Protein AF-A6IYY6-F1 (afdb_monomer)

Secondary structure (DSSP, 8-state):
-----------PPP----------SSHHHHHHHHHHSTTTS-TTTTTSSHHHHHHHHHHHTS-HHHHTTHHHHHHHHHHHHHHHHHHHHHHSHHHHHHHHHHHHHHHHHHHHHHHHHHHHHHHHHHHHHHHHHHHHHHHHHHHHHHHHHHHHHTHHHHHHHHHHHHHHHHHHHTT-HHHHHHHHHHHHHHHHH-TT-HHHHHHHHHHHHHHHHHHHHHHHHHTS---HHHHHHHHHHHHHHT-S-HHHHHHHHHHHHHHHHHHHHHHS--S-HHHIIIIIIHHHHHHHHHHHS-HHHHHHHTTS-HHHHTTSSSTTS--HHHHHHHHTTTSPP---------------------PPP-----------------------------------PPPPPPPPP--

Radius of gyration: 66.76 Å; Cα contacts (8 Å, |Δi|>4): 122; chains: 1; bounding box: 148×73×160 Å

InterPro domains:
  IPR007255 Conserved oligomeric Golgi complex subunit 8 [PF04124] (56-281)
  IPR007255 Conserved oligomeric Golgi complex subunit 8 [PTHR21311] (21-279)
  IPR016159 Cullin repeat-like-containing domain superfamily [SSF74788] (158-286)

Foldseek 3Di:
DDDDDDDDDDDDDDDDDDDDDDDPDDPVLVVVVCVVCVVPDDPPPQVVDVVSVVVSVVLSVDDPVVVVCVVVVVVVVVVVVVVVVVVVCVVCVVVVVVVVVVVVVVVVVVVVVVVVVVVVVVCVVVVVVVVVVVVVVVVVVVVVVVVVVVCVVCVVVVVVLLCLLVVLLVCLVVVVLVVNLVSLVVLVVVCVVPVVDVSSVVSNVSSVVSVVSSVVVLLQQLLEPDDPVVVVVSLVSVVSSVPDDPVVSVVSSVVSNVNSVVVVVVVDDPPFPLCCCQVPVQVVVLVVLCVVPPLCNVCVVVVHDSVCSVVVPQVSGDDSVVVCVVCVVVGPPPPPPDDDDDDDDDPPPDDDDDDDDDDDDDDDDDDDDDDDDDDDDDDDDDDDDDDDDDDDDDDDDDDDDDD

Structure (mmCIF, N/CA/C/O backbone):
data_AF-A6IYY6-F1
#
_entry.id   AF-A6IYY6-F1
#
loop_
_atom_site.group_PDB
_atom_site.id
_atom_site.type_symbol
_atom_site.label_atom_id
_atom_site.label_alt_id
_atom_site.label_comp_id
_atom_site.label_asym_id
_atom_site.label_entity_id
_atom_site.label_seq_id
_atom_site.pdbx_PDB_ins_code
_atom_site.Cartn_x
_atom_site.Cartn_y
_atom_site.Cartn_z
_atom_site.occupancy
_atom_site.B_iso_or_equiv
_atom_site.auth_seq_id
_atom_site.auth_comp_id
_atom_site.auth_asym_id
_atom_site.auth_atom_id
_atom_site.pdbx_PDB_model_num
ATOM 1 N N . MET A 1 1 ? -42.274 -18.882 36.700 1.00 42.12 1 MET A N 1
ATOM 2 C CA . MET A 1 1 ? -43.050 -19.866 37.483 1.00 42.12 1 MET A CA 1
ATOM 3 C C . MET A 1 1 ? -43.146 -19.367 38.915 1.00 42.12 1 MET A C 1
ATOM 5 O O . MET A 1 1 ? -42.323 -19.719 39.745 1.00 42.12 1 MET A O 1
ATOM 9 N N . ALA A 1 2 ? -44.096 -18.465 39.150 1.00 30.81 2 ALA A N 1
ATOM 10 C CA . ALA A 1 2 ? -44.378 -17.845 40.438 1.00 30.81 2 ALA A CA 1
ATOM 11 C C . ALA A 1 2 ? -45.829 -18.184 40.798 1.00 30.81 2 ALA A C 1
ATOM 13 O O . ALA A 1 2 ? -46.712 -18.077 39.945 1.00 30.81 2 ALA A O 1
ATOM 14 N N . ALA A 1 3 ? -46.041 -18.661 42.022 1.00 32.53 3 ALA A N 1
ATOM 15 C CA . ALA A 1 3 ? -47.334 -19.072 42.542 1.00 32.53 3 ALA A CA 1
ATOM 16 C C . ALA A 1 3 ? -48.182 -17.839 42.889 1.00 32.53 3 ALA A C 1
ATOM 18 O O . ALA A 1 3 ? -47.852 -17.091 43.806 1.00 32.53 3 ALA A O 1
ATOM 19 N N . ALA A 1 4 ? -49.273 -17.643 42.151 1.00 30.36 4 ALA A N 1
ATOM 20 C CA . ALA A 1 4 ? -50.339 -16.707 42.481 1.00 30.36 4 ALA A CA 1
ATOM 21 C C . ALA A 1 4 ? -51.501 -17.506 43.093 1.00 30.36 4 ALA A C 1
ATOM 23 O O . ALA A 1 4 ? -52.136 -18.307 42.411 1.00 30.36 4 ALA A O 1
ATOM 24 N N . LEU A 1 5 ? -51.750 -17.316 44.390 1.00 30.64 5 LEU A N 1
ATOM 25 C CA . LEU A 1 5 ? -52.930 -17.826 45.088 1.00 30.64 5 LEU A CA 1
ATOM 26 C C . LEU A 1 5 ? -54.063 -16.810 44.924 1.00 30.64 5 LEU A C 1
ATOM 28 O O . LEU A 1 5 ? -54.101 -15.780 45.593 1.00 30.64 5 LEU A O 1
ATOM 32 N N . SER A 1 6 ? -54.971 -17.100 43.997 1.00 31.69 6 SER A N 1
ATOM 33 C CA . SER A 1 6 ? -56.223 -16.372 43.809 1.00 31.69 6 SER A CA 1
ATOM 34 C C . SER A 1 6 ? -57.292 -16.958 44.732 1.00 31.69 6 SER A C 1
ATOM 36 O O . SER A 1 6 ? -57.673 -18.118 44.587 1.00 31.69 6 SER A O 1
ATOM 38 N N . LEU A 1 7 ? -57.782 -16.152 45.676 1.00 31.42 7 LEU A N 1
ATOM 39 C CA . LEU A 1 7 ? -59.027 -16.425 46.390 1.00 31.42 7 LEU A CA 1
ATOM 40 C C . LEU A 1 7 ? -60.205 -16.373 45.409 1.00 31.42 7 LEU A C 1
ATOM 42 O O . LEU A 1 7 ? -60.348 -15.399 44.668 1.00 31.42 7 LEU A O 1
ATOM 46 N N . GLN A 1 8 ? -61.092 -17.365 45.478 1.00 33.47 8 GLN A N 1
ATOM 47 C CA . GLN A 1 8 ? -62.477 -17.218 45.038 1.00 33.47 8 GLN A CA 1
ATOM 48 C C . GLN A 1 8 ? -63.462 -17.709 46.112 1.00 33.47 8 GLN A C 1
ATOM 50 O O . GLN A 1 8 ? -63.131 -18.619 46.875 1.00 33.47 8 GLN A O 1
ATOM 55 N N . PRO A 1 9 ? -64.654 -17.086 46.187 1.00 35.09 9 PRO A N 1
ATOM 56 C CA . PRO A 1 9 ? -65.662 -17.328 47.208 1.00 35.09 9 PRO A CA 1
ATOM 57 C C . PRO A 1 9 ? -66.656 -18.408 46.763 1.00 35.09 9 PRO A C 1
ATOM 59 O O . PRO A 1 9 ? -67.042 -18.465 45.598 1.00 35.09 9 PRO A O 1
ATOM 62 N N . SER A 1 10 ? -67.149 -19.215 47.700 1.00 29.75 10 SER A N 1
ATOM 63 C CA . SER A 1 10 ? -68.286 -20.108 47.457 1.00 29.75 10 SER A CA 1
ATOM 64 C C . SER A 1 10 ? -69.298 -20.007 48.594 1.00 29.75 10 SER A C 1
ATOM 66 O O . SER A 1 10 ? -69.172 -20.625 49.648 1.00 29.75 10 SER A O 1
ATOM 68 N N . THR A 1 11 ? -70.278 -19.149 48.324 1.00 29.80 11 THR A N 1
ATOM 69 C CA . THR A 1 11 ? -71.697 -19.198 48.696 1.00 29.80 11 THR A CA 1
ATOM 70 C C . THR A 1 11 ? -72.188 -20.513 49.311 1.00 29.80 11 THR A C 1
ATOM 72 O O . THR A 1 11 ? -72.278 -21.531 48.625 1.00 29.80 11 THR A O 1
ATOM 75 N N . THR A 1 12 ? -72.613 -20.459 50.573 1.00 31.67 12 THR A N 1
ATOM 76 C CA . THR A 1 12 ? -73.486 -21.459 51.194 1.00 31.67 12 THR A CA 1
ATOM 77 C C . THR A 1 12 ? -74.948 -21.073 50.979 1.00 31.67 12 THR A C 1
ATOM 79 O O . THR A 1 12 ? -75.357 -19.927 51.166 1.00 31.67 12 THR A O 1
ATOM 82 N N . ALA A 1 13 ? -75.719 -22.049 50.506 1.00 28.66 13 ALA A N 1
ATOM 83 C CA . ALA A 1 13 ? -77.112 -21.914 50.128 1.00 28.66 13 ALA A CA 1
ATOM 84 C C . ALA A 1 13 ? -78.021 -21.681 51.342 1.00 28.66 13 ALA A C 1
ATOM 86 O O . ALA A 1 13 ? -77.913 -22.345 52.372 1.00 28.66 13 ALA A O 1
ATOM 87 N N . SER A 1 14 ? -78.946 -20.743 51.164 1.00 28.36 14 SER A N 1
ATOM 88 C CA . SER A 1 14 ? -80.082 -20.482 52.037 1.00 28.36 14 SER A CA 1
ATOM 89 C C . SER A 1 14 ? -81.141 -21.571 51.830 1.00 28.36 14 SER A C 1
ATOM 91 O O . SER A 1 14 ? -81.536 -21.830 50.694 1.00 28.36 14 SER A O 1
ATOM 93 N N . ALA A 1 15 ? -81.604 -22.200 52.911 1.00 27.41 15 ALA A N 1
ATOM 94 C CA . ALA A 1 15 ? -82.807 -23.024 52.922 1.00 27.41 15 ALA A CA 1
ATOM 95 C C . ALA A 1 15 ? -83.763 -22.458 53.975 1.00 27.41 15 ALA A C 1
ATOM 97 O O . ALA A 1 15 ? -83.517 -22.517 55.179 1.00 27.41 15 ALA A O 1
ATOM 98 N N . THR A 1 16 ? -84.830 -21.845 53.480 1.00 27.45 16 THR A N 1
ATOM 99 C CA . THR A 1 16 ? -85.952 -21.292 54.232 1.00 27.45 16 THR A CA 1
ATOM 100 C C . THR A 1 16 ? -86.964 -22.389 54.572 1.00 27.45 16 THR A C 1
ATOM 102 O O . THR A 1 16 ? -87.139 -23.328 53.799 1.00 27.45 16 THR A O 1
ATOM 105 N N . THR A 1 17 ? -87.723 -22.155 55.651 1.00 27.27 17 THR A N 1
ATOM 106 C CA . THR A 1 17 ? -88.966 -22.831 56.093 1.00 27.27 17 THR A CA 1
ATOM 107 C C . THR A 1 17 ? -88.767 -24.213 56.741 1.00 27.27 17 THR A C 1
ATOM 109 O O . THR A 1 17 ? -88.041 -25.049 56.237 1.00 27.27 17 THR A O 1
ATOM 112 N N . THR A 1 18 ? -89.314 -24.515 57.920 1.00 26.77 18 THR A N 1
ATOM 113 C CA . THR A 1 18 ? -90.652 -24.179 58.428 1.00 26.77 18 THR A CA 1
ATOM 114 C C . THR A 1 18 ? -90.662 -24.217 59.957 1.00 26.77 18 THR A C 1
ATOM 116 O O . THR A 1 18 ? -90.007 -25.052 60.577 1.00 26.77 18 THR A O 1
ATOM 119 N N . ALA A 1 19 ? -91.442 -23.316 60.545 1.00 27.16 19 ALA A N 1
ATOM 120 C CA . ALA A 1 19 ? -91.773 -23.276 61.958 1.00 27.16 19 ALA A CA 1
ATOM 121 C C . ALA A 1 19 ? -92.641 -24.469 62.384 1.00 27.16 19 ALA A C 1
ATOM 123 O O . ALA A 1 19 ? -93.570 -24.834 61.669 1.00 27.16 19 ALA A O 1
ATOM 124 N N . THR A 1 20 ? -92.427 -24.955 63.607 1.00 27.27 20 THR A N 1
ATOM 125 C CA . THR A 1 20 ? -93.502 -25.481 64.460 1.00 27.27 20 THR A CA 1
ATOM 126 C C . THR A 1 20 ? -93.161 -25.208 65.919 1.00 27.27 20 THR A C 1
ATOM 128 O O . THR A 1 20 ? -92.041 -25.430 66.370 1.00 27.27 20 THR A O 1
ATOM 131 N N . ALA A 1 21 ? -94.151 -24.648 66.600 1.00 28.17 21 ALA A N 1
ATOM 132 C CA . ALA A 1 21 ? -94.127 -24.082 67.933 1.00 28.17 21 ALA A CA 1
ATOM 133 C C . ALA A 1 21 ? -93.800 -25.086 69.046 1.00 28.17 21 ALA A C 1
ATOM 135 O O . ALA A 1 21 ? -94.312 -26.201 69.017 1.00 28.17 21 ALA A O 1
ATOM 136 N N . ALA A 1 22 ? -93.055 -24.626 70.060 1.00 27.27 22 ALA A N 1
ATOM 137 C CA . ALA A 1 22 ? -93.301 -24.893 71.485 1.00 27.27 22 ALA A CA 1
ATOM 138 C C . ALA A 1 22 ? -92.153 -24.339 72.353 1.00 27.27 22 ALA A C 1
ATOM 140 O O . ALA A 1 22 ? -91.099 -24.960 72.428 1.00 27.27 22 ALA A O 1
ATOM 141 N N . ALA A 1 23 ? -92.372 -23.215 73.042 1.00 29.67 23 ALA A N 1
ATOM 142 C CA . ALA A 1 23 ? -91.779 -22.933 74.358 1.00 29.67 23 ALA A CA 1
ATOM 143 C C . ALA A 1 23 ? -92.447 -21.681 74.948 1.00 29.67 23 ALA A C 1
ATOM 145 O O . ALA A 1 23 ? -92.159 -20.548 74.576 1.00 29.67 23 ALA A O 1
ATOM 146 N N . LEU A 1 24 ? -93.414 -21.924 75.825 1.00 29.52 24 LEU A N 1
ATOM 147 C CA . LEU A 1 24 ? -94.153 -20.935 76.599 1.00 29.52 24 LEU A CA 1
ATOM 148 C C . LEU A 1 24 ? -93.225 -20.320 77.663 1.00 29.52 24 LEU A C 1
ATOM 150 O O . LEU A 1 24 ? -92.617 -21.072 78.421 1.00 29.52 24 LEU A O 1
ATOM 154 N N . GLY A 1 25 ? -93.151 -18.985 77.742 1.00 36.84 25 GLY A N 1
ATOM 155 C CA . GLY A 1 25 ? -92.677 -18.273 78.942 1.00 36.84 25 GLY A CA 1
ATOM 156 C C . GLY A 1 25 ? -91.693 -17.111 78.747 1.00 36.84 25 GLY A C 1
ATOM 157 O O . GLY A 1 25 ? -91.631 -16.258 79.618 1.00 36.84 25 GLY A O 1
ATOM 158 N N . GLU A 1 26 ? -90.956 -17.017 77.634 1.00 42.97 26 GLU A N 1
ATOM 159 C CA . GLU A 1 26 ? -89.855 -16.029 77.514 1.00 42.97 26 GLU A CA 1
ATOM 160 C C . GLU A 1 26 ? -90.272 -14.625 77.024 1.00 42.97 26 GLU A C 1
ATOM 162 O O . GLU A 1 26 ? -89.502 -13.675 77.125 1.00 42.97 26 GLU A O 1
ATOM 167 N N . VAL A 1 27 ? -91.484 -14.464 76.484 1.00 43.88 27 VAL A N 1
ATOM 168 C CA . VAL A 1 27 ? -91.865 -13.245 75.738 1.00 43.88 27 VAL A CA 1
ATOM 169 C C . VAL A 1 27 ? -92.338 -12.100 76.647 1.00 43.88 27 VAL A C 1
ATOM 171 O O . VAL A 1 27 ? -92.188 -10.931 76.287 1.00 43.88 27 VAL A O 1
ATOM 174 N N . GLU A 1 28 ? -92.880 -12.402 77.830 1.00 47.09 28 GLU A N 1
ATOM 175 C CA . GLU A 1 28 ? -93.397 -11.367 78.742 1.00 47.09 28 GLU A CA 1
ATOM 176 C C . GLU A 1 28 ? -92.271 -10.619 79.475 1.00 47.09 28 GLU A C 1
ATOM 178 O O . GLU A 1 28 ? -92.362 -9.402 79.646 1.00 47.09 28 GLU A O 1
ATOM 183 N N . ASP A 1 29 ? -91.164 -11.297 79.792 1.00 53.19 29 ASP A N 1
ATOM 184 C CA . ASP A 1 29 ? -89.984 -10.668 80.399 1.00 53.19 29 ASP A CA 1
ATOM 185 C C . ASP A 1 29 ? -89.234 -9.763 79.403 1.00 53.19 29 ASP A C 1
ATOM 187 O O . ASP A 1 29 ? -88.749 -8.693 79.778 1.00 53.19 29 ASP A O 1
ATOM 191 N N . GLU A 1 30 ? -89.185 -10.120 78.111 1.00 54.50 30 GLU A N 1
ATOM 192 C CA . GLU A 1 30 ? -88.493 -9.317 77.088 1.00 54.50 30 GLU A CA 1
ATOM 193 C C . GLU A 1 30 ? -89.181 -7.972 76.799 1.00 54.50 30 GLU A C 1
ATOM 195 O O . GLU A 1 30 ? -88.509 -6.944 76.661 1.00 54.50 30 GLU A O 1
ATOM 200 N N . GLY A 1 31 ? -90.518 -7.951 76.732 1.00 56.62 31 GLY A N 1
ATOM 201 C CA . GLY A 1 31 ? -91.286 -6.714 76.545 1.00 56.62 31 GLY A CA 1
ATOM 202 C C . GLY A 1 31 ? -91.191 -5.770 77.751 1.00 56.62 31 GLY A C 1
ATOM 203 O O . GLY A 1 31 ? -91.148 -4.544 77.597 1.00 56.62 31 GLY A O 1
ATOM 204 N N . LEU A 1 32 ? -91.092 -6.339 78.956 1.00 57.31 32 LEU A N 1
ATOM 205 C CA . LEU A 1 32 ? -90.929 -5.591 80.199 1.00 57.31 32 LEU A CA 1
ATOM 206 C C . LEU A 1 32 ? -89.528 -4.963 80.301 1.00 57.31 32 LEU A C 1
ATOM 208 O O . LEU A 1 32 ? -89.405 -3.776 80.600 1.00 57.31 32 LEU A O 1
ATOM 212 N N . LEU A 1 33 ? -88.475 -5.712 79.958 1.00 57.84 33 LEU A N 1
ATOM 213 C CA . LEU A 1 33 ? -87.098 -5.206 79.910 1.00 57.84 33 LEU A CA 1
ATOM 214 C C . LEU A 1 33 ? -86.937 -4.087 78.864 1.00 57.84 33 LEU A C 1
ATOM 216 O O . LEU A 1 33 ? -86.347 -3.046 79.153 1.00 57.84 33 LEU A O 1
ATOM 220 N N . ALA A 1 34 ? -87.525 -4.238 77.675 1.00 57.53 34 ALA A N 1
ATOM 221 C CA . ALA A 1 34 ? -87.463 -3.213 76.629 1.00 57.53 34 ALA A CA 1
ATOM 222 C C . ALA A 1 34 ? -88.146 -1.891 77.035 1.00 57.53 34 ALA A C 1
ATOM 224 O O . ALA A 1 34 ? -87.696 -0.815 76.645 1.00 57.53 34 ALA A O 1
ATOM 225 N N . SER A 1 35 ? -89.207 -1.952 77.847 1.00 59.25 35 SER A N 1
ATOM 226 C CA . SER A 1 35 ? -89.911 -0.755 78.326 1.00 59.25 35 SER A CA 1
ATOM 227 C C . SER A 1 35 ? -89.224 -0.071 79.517 1.00 59.25 35 SER A C 1
ATOM 229 O O . SER A 1 35 ? -89.244 1.156 79.592 1.00 59.25 35 SER A O 1
ATOM 231 N N . LEU A 1 36 ? -88.561 -0.827 80.401 1.00 59.12 36 LEU A N 1
ATOM 232 C CA . LEU A 1 36 ? -87.849 -0.299 81.577 1.00 59.12 36 LEU A CA 1
ATOM 233 C C . LEU A 1 36 ? -86.512 0.387 81.234 1.00 59.12 36 LEU A C 1
ATOM 235 O O . LEU A 1 36 ? -86.116 1.329 81.919 1.00 59.12 36 LEU A O 1
ATOM 239 N N . PHE A 1 37 ? -85.815 -0.057 80.180 1.00 60.28 37 PHE A N 1
ATOM 240 C CA . PHE A 1 37 ? -84.483 0.453 79.805 1.00 60.28 37 PHE A CA 1
ATOM 241 C C . PHE A 1 37 ? -84.475 1.477 78.657 1.00 60.28 37 PHE A C 1
ATOM 243 O O . PHE A 1 37 ? -83.407 2.001 78.319 1.00 60.28 37 PHE A O 1
ATOM 250 N N . ARG A 1 38 ? -85.653 1.816 78.114 1.00 55.72 38 ARG A N 1
ATOM 251 C CA . ARG A 1 38 ? -85.853 2.724 76.969 1.00 55.72 38 ARG A CA 1
ATOM 252 C C . ARG A 1 38 ? -85.165 4.092 77.114 1.00 55.72 38 ARG A C 1
ATOM 254 O O . ARG A 1 38 ? -84.701 4.639 76.119 1.00 55.72 38 ARG A O 1
ATOM 261 N N . ASP A 1 39 ? -85.024 4.607 78.338 1.00 52.41 39 ASP A N 1
ATOM 262 C CA . ASP A 1 39 ? -84.449 5.940 78.592 1.00 52.41 39 ASP A CA 1
ATOM 263 C C . ASP A 1 39 ? -82.951 5.942 78.965 1.00 52.41 39 ASP A C 1
ATOM 265 O O . ASP A 1 39 ? -82.360 7.009 79.143 1.00 52.41 39 ASP A O 1
ATOM 269 N N . ARG A 1 40 ? -82.298 4.778 79.120 1.00 52.94 40 ARG A N 1
ATOM 270 C CA . ARG A 1 40 ? -80.895 4.703 79.593 1.00 52.94 40 ARG A CA 1
ATOM 271 C C . ARG A 1 40 ? -79.941 3.943 78.675 1.00 52.94 40 ARG A C 1
ATOM 273 O O . ARG A 1 40 ? -78.734 4.132 78.813 1.00 52.94 40 ARG A O 1
ATOM 280 N N . PHE A 1 41 ? -80.445 3.157 77.724 1.00 53.19 41 PHE A N 1
ATOM 281 C CA . PHE A 1 41 ? -79.625 2.450 76.738 1.00 53.19 41 PHE A CA 1
ATOM 282 C C . PHE A 1 41 ? -80.285 2.478 75.350 1.00 53.19 41 PHE A C 1
ATOM 284 O O . PHE A 1 41 ? -81.437 2.071 75.230 1.00 53.19 41 PHE A O 1
ATOM 291 N N . PRO A 1 42 ? -79.579 2.898 74.281 1.00 55.97 42 PRO A N 1
ATOM 292 C CA . PRO A 1 42 ? -80.074 2.737 72.918 1.00 55.97 42 PRO A CA 1
ATOM 293 C C . PRO A 1 42 ? -80.284 1.246 72.606 1.00 55.97 42 PRO A C 1
ATOM 295 O O . PRO A 1 42 ? -79.351 0.447 72.721 1.00 55.97 42 PRO A O 1
ATOM 298 N N . GLU A 1 43 ? -81.502 0.879 72.199 1.00 52.44 43 GLU A N 1
ATOM 299 C CA . GLU A 1 43 ? -82.034 -0.495 72.081 1.00 52.44 43 GLU A CA 1
ATOM 300 C C . GLU A 1 43 ? -81.217 -1.468 71.187 1.00 52.44 43 GLU A C 1
ATOM 302 O O . GLU A 1 43 ? -81.499 -2.666 71.171 1.00 52.44 43 GLU A O 1
ATOM 307 N N . ALA A 1 44 ? -80.192 -0.992 70.467 1.00 53.88 44 ALA A N 1
ATOM 308 C CA . ALA A 1 44 ? -79.424 -1.760 69.482 1.00 53.88 44 ALA A CA 1
ATOM 309 C C . ALA A 1 44 ? -78.080 -2.333 69.984 1.00 53.88 44 ALA A C 1
ATOM 311 O O . ALA A 1 44 ? -77.632 -3.355 69.478 1.00 53.88 44 ALA A O 1
ATOM 312 N N . GLN A 1 45 ? -77.424 -1.731 70.983 1.00 54.62 45 GLN A N 1
ATOM 313 C CA . GLN A 1 45 ? -76.036 -2.102 71.330 1.00 54.62 45 GLN A CA 1
ATOM 314 C C . GLN A 1 45 ? -75.915 -3.283 72.305 1.00 54.62 45 GLN A C 1
ATOM 316 O O . GLN A 1 45 ? -74.870 -3.927 72.375 1.00 54.62 45 GLN A O 1
ATOM 321 N N . TRP A 1 46 ? -76.970 -3.591 73.059 1.00 57.28 46 TRP A N 1
ATOM 322 C CA . TRP A 1 46 ? -76.946 -4.677 74.045 1.00 57.28 46 TRP A CA 1
ATOM 323 C C . TRP A 1 46 ? -77.255 -6.050 73.434 1.00 57.28 46 TRP A C 1
ATOM 325 O O . TRP A 1 46 ? -76.864 -7.065 74.004 1.00 57.28 46 TRP A O 1
ATOM 335 N N . ARG A 1 47 ? -77.897 -6.097 72.256 1.00 57.00 47 ARG A N 1
ATOM 336 C CA . ARG A 1 47 ? -78.162 -7.355 71.537 1.00 57.00 47 ARG A CA 1
ATOM 337 C C . ARG A 1 47 ? -76.945 -7.901 70.785 1.00 57.00 47 ARG A C 1
ATOM 339 O O . ARG A 1 47 ? -76.866 -9.106 70.585 1.00 57.00 47 ARG A O 1
ATOM 346 N N . GLU A 1 48 ? -75.999 -7.051 70.380 1.00 57.97 48 GLU A N 1
ATOM 347 C CA . GLU A 1 48 ? -74.816 -7.474 69.605 1.00 57.97 48 GLU A CA 1
ATOM 348 C C . GLU A 1 48 ? -73.724 -8.143 70.457 1.00 57.97 48 GLU A C 1
ATOM 350 O O . GLU A 1 48 ? -72.858 -8.833 69.920 1.00 57.97 48 GLU A O 1
ATOM 355 N N . LYS A 1 49 ? -73.763 -7.991 71.789 1.00 60.56 49 LYS A N 1
ATOM 356 C CA . LYS A 1 49 ? -72.841 -8.669 72.712 1.00 60.56 49 LYS A CA 1
ATOM 357 C C . LYS A 1 49 ? -73.581 -9.755 73.510 1.00 60.56 49 LYS A C 1
ATOM 359 O O . LYS A 1 49 ? -74.364 -9.412 74.397 1.00 60.56 49 LYS A O 1
ATOM 364 N N . PRO A 1 50 ? -73.325 -11.055 73.259 1.00 65.88 50 PRO A N 1
ATOM 365 C CA . PRO A 1 50 ? -74.079 -12.166 73.859 1.00 65.88 50 PRO A CA 1
ATOM 366 C C . PRO A 1 50 ? -73.960 -12.238 75.390 1.00 65.88 50 PRO A C 1
ATOM 368 O O . PRO A 1 50 ? -74.853 -12.759 76.059 1.00 65.88 50 PRO A O 1
ATOM 371 N N . ASP A 1 51 ? -72.890 -11.675 75.949 1.00 70.81 51 ASP A N 1
ATOM 372 C CA . ASP A 1 51 ? -72.639 -11.631 77.392 1.00 70.81 51 ASP A CA 1
ATOM 373 C C . ASP A 1 51 ? -73.602 -10.679 78.115 1.00 70.81 51 ASP A C 1
ATOM 375 O O . ASP A 1 51 ? -74.016 -10.941 79.243 1.00 70.81 51 ASP A O 1
ATOM 379 N N . VAL A 1 52 ? -74.037 -9.614 77.433 1.00 69.94 52 VAL A N 1
ATOM 380 C CA . VAL A 1 52 ? -75.000 -8.644 77.970 1.00 69.94 52 VAL A CA 1
ATOM 381 C C . VAL A 1 52 ? -76.393 -9.269 78.040 1.00 69.94 52 VAL A C 1
ATOM 383 O O . VAL A 1 52 ? -77.082 -9.123 79.046 1.00 69.94 52 VAL A O 1
ATOM 386 N N . GLY A 1 53 ? -76.785 -10.037 77.018 1.00 69.50 53 GLY A N 1
ATOM 387 C CA . GLY A 1 53 ? -78.065 -10.752 77.002 1.00 69.50 53 GLY A CA 1
ATOM 388 C C . GLY A 1 53 ? -78.179 -11.839 78.080 1.00 69.50 53 GLY A C 1
ATOM 389 O O . GLY A 1 53 ? -79.241 -12.001 78.678 1.00 69.50 53 GLY A O 1
ATOM 390 N N . ARG A 1 54 ? -77.087 -12.559 78.380 1.00 69.75 54 ARG A N 1
ATOM 391 C CA . ARG A 1 54 ? -77.049 -13.556 79.470 1.00 69.75 54 ARG A CA 1
ATOM 392 C C . ARG A 1 54 ? -77.157 -12.908 80.847 1.00 69.75 54 ARG A C 1
ATOM 394 O O . ARG A 1 54 ? -77.957 -13.353 81.662 1.00 69.75 54 ARG A O 1
ATOM 401 N N . TYR A 1 55 ? -76.423 -11.821 81.064 1.00 74.31 55 TYR A N 1
ATOM 402 C CA . TYR A 1 55 ? -76.465 -11.074 82.317 1.00 74.31 55 TYR A CA 1
ATOM 403 C C . TYR A 1 55 ? -77.847 -10.452 82.582 1.00 74.31 55 TYR A C 1
ATOM 405 O O . TYR A 1 55 ? -78.352 -10.523 83.697 1.00 74.31 55 TYR A O 1
ATOM 413 N N . LEU A 1 56 ? -78.517 -9.920 81.551 1.00 71.25 56 LEU A N 1
ATOM 414 C CA . LEU A 1 56 ? -79.881 -9.383 81.675 1.00 71.25 56 LEU A CA 1
ATOM 415 C C . LEU A 1 56 ? -80.921 -10.454 82.051 1.00 71.25 56 LEU A C 1
ATOM 417 O O . LEU A 1 56 ? -81.848 -10.159 82.803 1.00 71.25 56 LEU A O 1
ATOM 421 N N . ARG A 1 57 ? -80.745 -11.698 81.587 1.00 71.44 57 ARG A N 1
ATOM 422 C CA . ARG A 1 57 ? -81.595 -12.843 81.959 1.00 71.44 57 ARG A CA 1
ATOM 423 C C . ARG A 1 57 ? -81.348 -13.322 83.394 1.00 71.44 57 ARG A C 1
ATOM 425 O O . ARG A 1 57 ? -82.277 -13.710 84.093 1.00 71.44 57 ARG A O 1
ATOM 432 N N . GLU A 1 58 ? -80.102 -13.277 83.859 1.00 71.38 58 GLU A N 1
ATOM 433 C CA . GLU A 1 58 ? -79.763 -13.539 85.268 1.00 71.38 58 GLU A CA 1
ATOM 434 C C . GLU A 1 58 ? -80.314 -12.446 86.197 1.00 71.38 58 GLU A C 1
ATOM 436 O O . GLU A 1 58 ? -80.717 -12.723 87.328 1.00 71.38 58 GLU A O 1
ATOM 441 N N . LEU A 1 59 ? -80.388 -11.212 85.693 1.00 69.62 59 LEU A N 1
ATOM 442 C CA . LEU A 1 59 ? -80.933 -10.062 86.399 1.00 69.62 59 LEU A CA 1
ATOM 443 C C . LEU A 1 59 ? -82.458 -10.161 86.567 1.00 69.62 59 LEU A C 1
ATOM 445 O O . LEU A 1 59 ? -82.954 -9.930 87.673 1.00 69.62 59 LEU A O 1
ATOM 449 N N . SER A 1 60 ? -83.188 -10.563 85.516 1.00 68.44 60 SER A N 1
ATOM 450 C CA . SER A 1 60 ? -84.648 -10.759 85.559 1.00 68.44 60 SER A CA 1
ATOM 451 C C . SER A 1 60 ? -85.075 -11.944 86.435 1.00 68.44 60 SER A C 1
ATOM 453 O O . SER A 1 60 ? -86.148 -11.909 87.028 1.00 68.44 60 SER A O 1
ATOM 455 N N . GLY A 1 61 ? -84.213 -12.955 86.600 1.00 70.75 61 GLY A N 1
ATOM 456 C CA . GLY A 1 61 ? -84.431 -14.089 87.510 1.00 70.75 61 GLY A CA 1
ATOM 457 C C . GLY A 1 61 ? -84.079 -13.831 88.985 1.00 70.75 61 GLY A C 1
ATOM 458 O O . GLY A 1 61 ? -84.223 -14.730 89.816 1.00 70.75 61 GLY A O 1
ATOM 459 N N . SER A 1 62 ? -83.592 -12.637 89.339 1.00 69.00 62 SER A N 1
ATOM 460 C CA . SER A 1 62 ? -83.117 -12.310 90.690 1.00 69.00 62 SER A CA 1
ATOM 461 C C . SER A 1 62 ? -84.151 -11.514 91.508 1.00 69.00 62 SER A C 1
ATOM 463 O O . SER A 1 62 ? -84.837 -10.636 90.997 1.00 69.00 62 SER A O 1
ATOM 465 N N . GLY A 1 63 ? -84.293 -11.816 92.807 1.00 71.56 63 GLY A N 1
ATOM 466 C CA . GLY A 1 63 ? -85.262 -11.134 93.683 1.00 71.56 63 GLY A CA 1
ATOM 467 C C . GLY A 1 63 ? -84.958 -9.642 93.912 1.00 71.56 63 GLY A C 1
ATOM 468 O O . GLY A 1 63 ? -83.807 -9.211 93.824 1.00 71.56 63 GLY A O 1
ATOM 469 N N . LEU A 1 64 ? -85.982 -8.859 94.282 1.00 66.44 64 LEU A N 1
ATOM 470 C CA . LEU A 1 64 ? -85.933 -7.389 94.415 1.00 66.44 64 LEU A CA 1
ATOM 471 C C . LEU A 1 64 ? -84.779 -6.873 95.306 1.00 66.44 64 LEU A C 1
ATOM 473 O O . LEU A 1 64 ? -84.164 -5.852 95.004 1.00 66.44 64 LEU A O 1
ATOM 477 N N . ASP A 1 65 ? -84.431 -7.606 96.369 1.00 64.88 65 ASP A N 1
ATOM 478 C CA . ASP A 1 65 ? -83.324 -7.270 97.279 1.00 64.88 65 ASP A CA 1
ATOM 479 C C . ASP A 1 65 ? -81.924 -7.454 96.672 1.00 64.88 65 ASP A C 1
ATOM 481 O O . ASP A 1 65 ? -80.967 -6.807 97.111 1.00 64.88 65 ASP A O 1
ATOM 485 N N . ARG A 1 66 ? -81.782 -8.345 95.683 1.00 65.44 66 ARG A N 1
ATOM 486 C CA . ARG A 1 66 ? -80.544 -8.519 94.910 1.00 65.44 66 ARG A CA 1
ATOM 487 C C . ARG A 1 66 ? -80.454 -7.465 93.817 1.00 65.44 66 ARG A C 1
ATOM 489 O O . ARG A 1 66 ? -79.435 -6.793 93.735 1.00 65.44 66 ARG A O 1
ATOM 496 N N . LEU A 1 67 ? -81.541 -7.229 93.085 1.00 71.81 67 LEU A N 1
ATOM 497 C CA . LEU A 1 67 ? -81.596 -6.210 92.035 1.00 71.81 67 LEU A CA 1
ATOM 498 C C . LEU A 1 67 ? -81.297 -4.798 92.564 1.00 71.81 67 LEU A C 1
ATOM 500 O O . LEU A 1 67 ? -80.628 -4.010 91.902 1.00 71.81 67 LEU A O 1
ATOM 504 N N . ARG A 1 68 ? -81.734 -4.488 93.792 1.00 71.94 68 ARG A N 1
ATOM 505 C CA . ARG A 1 68 ? -81.438 -3.208 94.451 1.00 71.94 68 ARG A CA 1
ATOM 506 C C . ARG A 1 68 ? -79.956 -3.035 94.813 1.00 71.94 68 ARG A C 1
ATOM 508 O O . ARG A 1 68 ? -79.489 -1.902 94.842 1.00 71.94 68 ARG A O 1
ATOM 515 N N . ARG A 1 69 ? -79.228 -4.129 95.072 1.00 76.06 69 ARG A N 1
ATOM 516 C CA . ARG A 1 69 ? -77.785 -4.127 95.394 1.00 76.06 69 ARG A CA 1
ATOM 517 C C . ARG A 1 69 ? -76.884 -4.337 94.176 1.00 76.06 69 ARG A C 1
ATOM 519 O O . ARG A 1 69 ? -75.706 -4.016 94.243 1.00 76.06 69 ARG A O 1
ATOM 526 N N . GLU A 1 70 ? -77.411 -4.836 93.061 1.00 78.81 70 GLU A N 1
ATOM 527 C CA . GLU A 1 70 ? -76.667 -4.981 91.802 1.00 78.81 70 GLU A CA 1
ATOM 528 C C . GLU A 1 70 ? -76.000 -3.692 91.289 1.00 78.81 70 GLU A C 1
ATOM 530 O O . GLU A 1 70 ? -74.838 -3.780 90.900 1.00 78.81 70 GLU A O 1
ATOM 535 N N . PRO A 1 71 ? -76.620 -2.493 91.298 1.00 81.50 71 PRO A N 1
ATOM 536 C CA . PRO A 1 71 ? -75.926 -1.286 90.842 1.00 81.50 71 PRO A CA 1
ATOM 537 C C . PRO A 1 71 ? -74.749 -0.910 91.748 1.00 81.50 71 PRO A C 1
ATOM 539 O O . PRO A 1 71 ? -73.722 -0.453 91.249 1.00 81.50 71 PRO A O 1
ATOM 542 N N . GLU A 1 72 ? -74.877 -1.127 93.060 1.00 81.81 72 GLU A N 1
ATOM 543 C CA . GLU A 1 72 ? -73.788 -0.922 94.021 1.00 81.81 72 GLU A CA 1
ATOM 544 C C . GLU A 1 72 ? -72.676 -1.954 93.791 1.00 81.81 72 GLU A C 1
ATOM 546 O O . GLU A 1 72 ? -71.518 -1.574 93.652 1.00 81.81 72 GLU A O 1
ATOM 551 N N . ARG A 1 73 ? -73.026 -3.233 93.603 1.00 83.75 73 ARG A N 1
ATOM 552 C CA . ARG A 1 73 ? -72.078 -4.313 93.288 1.00 83.75 73 ARG A CA 1
ATOM 553 C C . ARG A 1 73 ? -71.328 -4.070 91.978 1.00 83.75 73 ARG A C 1
ATOM 555 O O . ARG A 1 73 ? -70.114 -4.219 91.940 1.00 83.75 73 ARG A O 1
ATOM 562 N N . LEU A 1 74 ? -72.022 -3.664 90.916 1.00 84.50 74 LEU A N 1
ATOM 563 C CA . LEU A 1 74 ? -71.412 -3.314 89.631 1.00 84.50 74 LEU A CA 1
ATOM 564 C C . LEU A 1 74 ? -70.522 -2.076 89.741 1.00 84.50 74 LEU A C 1
ATOM 566 O O . LEU A 1 74 ? -69.481 -2.009 89.090 1.00 84.50 74 LEU A O 1
ATOM 570 N N . ALA A 1 75 ? -70.922 -1.080 90.534 1.00 86.12 75 ALA A N 1
ATOM 571 C CA . ALA A 1 75 ? -70.099 0.097 90.780 1.00 86.12 75 ALA A CA 1
ATOM 572 C C . ALA A 1 75 ? -68.824 -0.275 91.550 1.00 86.12 75 ALA A C 1
ATOM 574 O O . ALA A 1 75 ? -67.744 0.187 91.180 1.00 86.12 75 ALA A O 1
ATOM 575 N N . GLU A 1 76 ? -68.932 -1.144 92.556 1.00 87.38 76 GLU A N 1
ATOM 576 C CA . GLU A 1 76 ? -67.805 -1.689 93.315 1.00 87.38 76 GLU A CA 1
ATOM 577 C C . GLU A 1 76 ? -66.892 -2.552 92.440 1.00 87.38 76 GLU A C 1
ATOM 579 O O . GLU A 1 76 ? -65.684 -2.337 92.434 1.00 87.38 76 GLU A O 1
ATOM 584 N N . GLU A 1 77 ? -67.438 -3.467 91.643 1.00 86.50 77 GLU A N 1
ATOM 585 C CA . GLU A 1 77 ? -66.678 -4.327 90.732 1.00 86.50 77 GLU A CA 1
ATOM 586 C C . GLU A 1 77 ? -65.999 -3.509 89.629 1.00 86.50 77 GLU A C 1
ATOM 588 O O . GLU A 1 77 ? -64.822 -3.704 89.335 1.00 86.50 77 GLU A O 1
ATOM 593 N N . ARG A 1 78 ? -66.684 -2.507 89.068 1.00 88.62 78 ARG A N 1
ATOM 594 C CA . ARG A 1 78 ? -66.081 -1.561 88.122 1.00 88.62 78 ARG A CA 1
ATOM 595 C C . ARG A 1 78 ? -64.972 -0.747 88.779 1.00 88.62 78 ARG A C 1
ATOM 597 O O . ARG A 1 78 ? -63.937 -0.529 88.151 1.00 88.62 78 ARG A O 1
ATOM 604 N N . ALA A 1 79 ? -65.174 -0.272 90.007 1.00 89.88 79 ALA A N 1
ATOM 605 C CA . ALA A 1 79 ? -64.148 0.451 90.748 1.00 89.88 79 ALA A CA 1
ATOM 606 C C . ALA A 1 79 ? -62.942 -0.453 91.034 1.00 89.88 79 ALA A C 1
ATOM 608 O O . ALA A 1 79 ? -61.810 -0.021 90.834 1.00 89.88 79 ALA A O 1
ATOM 609 N N . GLN A 1 80 ? -63.173 -1.717 91.399 1.00 90.88 80 GLN A N 1
ATOM 610 C CA . GLN A 1 80 ? -62.134 -2.725 91.598 1.00 90.88 80 GLN A CA 1
ATOM 611 C C . GLN A 1 80 ? -61.390 -3.040 90.303 1.00 90.88 80 GLN A C 1
ATOM 613 O O . GLN A 1 80 ? -60.167 -3.020 90.307 1.00 90.88 80 GLN A O 1
ATOM 618 N N . LEU A 1 81 ? -62.078 -3.256 89.181 1.00 90.88 81 LEU A N 1
ATOM 619 C CA . LEU A 1 81 ? -61.448 -3.495 87.880 1.00 90.88 81 LEU A CA 1
ATOM 620 C C . LEU A 1 81 ? -60.648 -2.283 87.406 1.00 90.88 81 LEU A C 1
ATOM 622 O O . LEU A 1 81 ? -59.551 -2.436 86.874 1.00 90.88 81 LEU A O 1
ATOM 626 N N . LEU A 1 82 ? -61.150 -1.065 87.623 1.00 91.56 82 LEU A N 1
ATOM 627 C CA . LEU A 1 82 ? -60.401 0.155 87.325 1.00 91.56 82 LEU A CA 1
ATOM 628 C C . LEU A 1 82 ? -59.169 0.289 88.217 1.00 91.56 82 LEU A C 1
ATOM 630 O O . LEU A 1 82 ? -58.114 0.683 87.724 1.00 91.56 82 LEU A O 1
ATOM 634 N N . GLN A 1 83 ? -59.287 -0.054 89.498 1.00 90.25 83 GLN A N 1
ATOM 635 C CA . GLN A 1 83 ? -58.167 -0.054 90.429 1.00 90.25 83 GLN A CA 1
ATOM 636 C C . GLN A 1 83 ? -57.135 -1.117 90.035 1.00 90.25 83 GLN A C 1
ATOM 638 O O . GLN A 1 83 ? -55.975 -0.780 89.866 1.00 90.25 83 GLN A O 1
ATOM 643 N N . GLN A 1 84 ? -57.557 -2.347 89.737 1.00 92.06 84 GLN A N 1
ATOM 644 C CA . GLN A 1 84 ? -56.698 -3.431 89.249 1.00 92.06 84 GLN A CA 1
ATOM 645 C C . GLN A 1 84 ? -56.024 -3.079 87.923 1.00 92.06 84 GLN A C 1
ATOM 647 O O . GLN A 1 84 ? -54.842 -3.348 87.745 1.00 92.06 84 GLN A O 1
ATOM 652 N N . THR A 1 85 ? -56.739 -2.440 86.996 1.00 87.50 85 THR A N 1
ATOM 653 C CA . THR A 1 85 ? -56.164 -1.997 85.718 1.00 87.50 85 THR A CA 1
ATOM 654 C C . THR A 1 85 ? -55.152 -0.878 85.941 1.00 87.50 85 THR A C 1
ATOM 656 O O . THR A 1 85 ? -54.106 -0.871 85.298 1.00 87.50 85 THR A O 1
ATOM 659 N N . ARG A 1 86 ? -55.420 0.049 86.870 1.00 86.69 86 ARG A N 1
ATOM 660 C CA . ARG A 1 86 ? -54.469 1.097 87.265 1.00 86.69 86 ARG A CA 1
ATOM 661 C C . ARG A 1 86 ? -53.248 0.515 87.952 1.00 86.69 86 ARG A C 1
ATOM 663 O O . ARG A 1 86 ? -52.148 0.874 87.564 1.00 86.69 86 ARG A O 1
ATOM 670 N N . ASP A 1 87 ? -53.423 -0.396 88.897 1.00 87.44 87 ASP A N 1
ATOM 671 C CA . ASP A 1 87 ? -52.333 -1.040 89.624 1.00 87.44 87 ASP A CA 1
ATOM 672 C C . ASP A 1 87 ? -51.496 -1.910 88.680 1.00 87.44 87 ASP A C 1
ATOM 674 O O . ASP A 1 87 ? -50.273 -1.877 88.744 1.00 87.44 87 ASP A O 1
ATOM 678 N N . LEU A 1 88 ? -52.120 -2.610 87.727 1.00 86.75 88 LEU A N 1
ATOM 679 C CA . LEU A 1 88 ? -51.424 -3.369 86.687 1.00 86.75 88 LEU A CA 1
ATOM 680 C C . LEU A 1 88 ? -50.684 -2.447 85.710 1.00 86.75 88 LEU A C 1
ATOM 682 O O . LEU A 1 88 ? -49.534 -2.723 85.357 1.00 86.75 88 LEU A O 1
ATOM 686 N N . ALA A 1 89 ? -51.317 -1.346 85.297 1.00 85.44 89 ALA A N 1
ATOM 687 C CA . ALA A 1 89 ? -50.693 -0.326 84.464 1.00 85.44 89 ALA A CA 1
ATOM 688 C C . ALA A 1 89 ? -49.532 0.352 85.198 1.00 85.44 89 ALA A C 1
ATOM 690 O O . ALA A 1 89 ? -48.514 0.610 84.571 1.00 85.44 89 ALA A O 1
ATOM 691 N N . PHE A 1 90 ? -49.632 0.582 86.510 1.00 84.81 90 PHE A N 1
ATOM 692 C CA . PHE A 1 90 ? -48.586 1.189 87.334 1.00 84.81 90 PHE A CA 1
ATOM 693 C C . PHE A 1 90 ? -47.473 0.197 87.682 1.00 84.81 90 PHE A C 1
ATOM 695 O O . PHE A 1 90 ? -46.306 0.565 87.700 1.00 84.81 90 PHE A O 1
ATOM 702 N N . ALA A 1 91 ? -47.789 -1.079 87.893 1.00 86.94 91 ALA A N 1
ATOM 703 C CA . ALA A 1 91 ? -46.792 -2.127 88.091 1.00 86.94 91 ALA A CA 1
ATOM 704 C C . ALA A 1 91 ? -45.967 -2.358 86.813 1.00 86.94 91 ALA A C 1
ATOM 706 O O . ALA A 1 91 ? -44.761 -2.590 86.885 1.00 86.94 91 ALA A O 1
ATOM 707 N N . ASN A 1 92 ? -46.600 -2.234 85.639 1.00 86.75 92 ASN A N 1
ATOM 708 C CA . ASN A 1 92 ? -45.989 -2.536 84.342 1.00 86.75 92 ASN A CA 1
ATOM 709 C C . ASN A 1 92 ? -45.7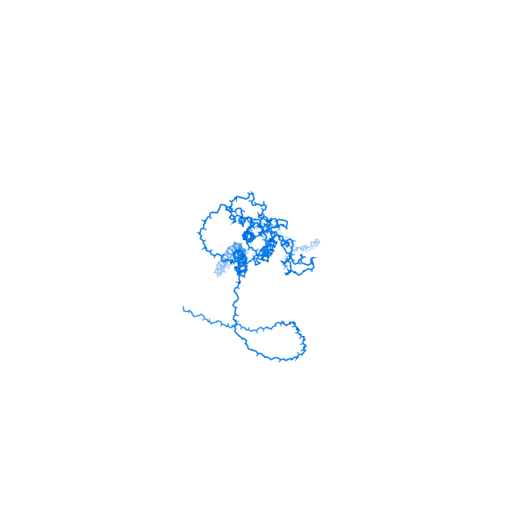81 -1.308 83.436 1.00 86.75 92 ASN A C 1
ATOM 711 O O . ASN A 1 92 ? -45.501 -1.471 82.247 1.00 86.75 92 ASN A O 1
ATOM 715 N N . TYR A 1 93 ? -45.861 -0.077 83.961 1.00 88.62 93 TYR A N 1
ATOM 716 C CA . TYR A 1 93 ? -45.786 1.143 83.137 1.00 88.62 93 TYR A CA 1
ATOM 717 C C . TYR A 1 93 ? -44.465 1.240 82.361 1.00 88.62 93 TYR A C 1
ATOM 719 O O . TYR A 1 93 ? -44.438 1.700 81.223 1.00 88.62 93 TYR A O 1
ATOM 727 N N . LYS A 1 94 ? -43.366 0.731 82.939 1.00 89.31 94 LYS A N 1
ATOM 728 C CA . LYS A 1 94 ? -42.052 0.660 82.282 1.00 89.31 94 LYS A CA 1
ATOM 729 C C . LYS A 1 94 ? -42.076 -0.215 81.031 1.00 89.31 94 LYS A C 1
ATOM 731 O O . LYS A 1 94 ? -41.369 0.088 80.078 1.00 89.31 94 LYS A O 1
ATOM 736 N N . THR A 1 95 ? -42.874 -1.280 81.019 1.00 88.88 95 THR A N 1
ATOM 737 C CA . THR A 1 95 ? -43.022 -2.177 79.866 1.00 88.88 95 THR A CA 1
ATOM 738 C C . THR A 1 95 ? -43.827 -1.503 78.759 1.00 88.88 95 THR A C 1
ATOM 740 O O . THR A 1 95 ? -43.459 -1.617 77.596 1.00 88.88 95 THR A O 1
ATOM 743 N N . PHE A 1 96 ? -44.858 -0.728 79.114 1.00 87.06 96 PHE A N 1
ATOM 744 C CA . PHE A 1 96 ? -45.607 0.087 78.152 1.00 87.06 96 PHE A CA 1
ATOM 745 C C . PHE A 1 96 ? -44.754 1.205 77.547 1.00 87.06 96 PHE A C 1
ATOM 747 O O . PHE A 1 96 ? -44.753 1.360 76.330 1.00 87.06 96 PHE A O 1
ATOM 754 N N . ILE A 1 97 ? -43.980 1.932 78.364 1.00 88.88 97 ILE A N 1
ATOM 755 C CA . ILE A 1 97 ? -43.054 2.965 77.875 1.00 88.88 97 ILE A CA 1
ATOM 756 C C . ILE A 1 97 ? -42.000 2.337 76.963 1.00 88.88 97 ILE A C 1
ATOM 758 O O . ILE A 1 97 ? -41.847 2.776 75.831 1.00 88.88 97 ILE A O 1
ATOM 762 N N . ARG A 1 98 ? -41.341 1.255 77.398 1.00 89.56 98 ARG A N 1
ATOM 763 C CA . ARG A 1 98 ? -40.357 0.549 76.564 1.00 89.56 98 ARG A CA 1
ATOM 764 C C . ARG A 1 98 ? -40.972 -0.008 75.282 1.00 89.56 98 ARG A C 1
ATOM 766 O O . ARG A 1 98 ? -40.310 0.003 74.253 1.00 89.56 98 ARG A O 1
ATOM 773 N N . GLY A 1 99 ? -42.215 -0.485 75.324 1.00 92.62 99 GLY A N 1
ATOM 774 C CA . GLY A 1 99 ? -42.947 -0.941 74.142 1.00 92.62 99 GLY A CA 1
ATOM 775 C C . GLY A 1 99 ? -43.213 0.197 73.156 1.00 92.62 99 GLY A C 1
ATOM 776 O O . GLY A 1 99 ? -42.952 0.045 71.963 1.00 92.62 99 GLY A O 1
ATOM 777 N N . ALA A 1 100 ? -43.656 1.354 73.651 1.00 91.62 100 ALA A N 1
ATOM 778 C CA . ALA A 1 100 ? -43.872 2.551 72.843 1.00 91.62 100 ALA A CA 1
ATOM 779 C C . ALA A 1 100 ? -42.556 3.100 72.263 1.00 91.62 100 ALA A C 1
ATOM 781 O O . ALA A 1 100 ? -42.474 3.320 71.059 1.00 91.62 100 ALA A O 1
ATOM 782 N N . GLU A 1 101 ? -41.505 3.225 73.078 1.00 92.69 101 GLU A N 1
ATOM 783 C CA . GLU A 1 101 ? -40.163 3.652 72.653 1.00 92.69 101 GLU A CA 1
ATOM 784 C C . GLU A 1 101 ? -39.560 2.695 71.619 1.00 92.69 101 GLU A C 1
ATOM 786 O O . GLU A 1 101 ? -38.950 3.124 70.641 1.00 92.69 101 GLU A O 1
ATOM 791 N N . CYS A 1 102 ? -39.727 1.383 71.813 1.00 93.12 102 CYS A N 1
ATOM 792 C CA . CYS A 1 102 ? -39.254 0.382 70.863 1.00 93.12 102 CYS A CA 1
ATOM 793 C C . CYS A 1 102 ? -40.013 0.488 69.536 1.00 93.12 102 CYS A C 1
ATOM 795 O O . CYS A 1 102 ? -39.384 0.483 68.481 1.00 93.12 102 CYS A O 1
ATOM 797 N N . THR A 1 103 ? -41.334 0.675 69.582 1.00 93.50 103 THR A N 1
ATOM 798 C CA . THR A 1 103 ? -42.167 0.875 68.386 1.00 93.50 103 THR A CA 1
ATOM 799 C C . THR A 1 103 ? -41.776 2.154 67.644 1.00 93.50 103 THR A C 1
ATOM 801 O O . THR A 1 103 ? -41.582 2.131 66.431 1.00 93.50 103 THR A O 1
ATOM 804 N N . GLU A 1 104 ? -41.567 3.259 68.361 1.00 93.94 104 GLU A N 1
ATOM 805 C CA . GLU A 1 104 ? -41.098 4.518 67.780 1.00 93.94 104 GLU A CA 1
ATOM 806 C C . GLU A 1 104 ? -39.708 4.368 67.145 1.00 93.94 104 GLU A C 1
ATOM 808 O O . GLU A 1 104 ? -39.476 4.819 66.021 1.00 93.94 104 GLU A O 1
ATOM 813 N N . ARG A 1 105 ? -38.783 3.682 67.827 1.00 95.50 105 ARG A N 1
ATOM 814 C CA . ARG A 1 105 ? -37.441 3.407 67.301 1.00 95.50 105 ARG A CA 1
ATOM 815 C C . ARG A 1 105 ? -37.490 2.556 66.039 1.00 95.50 105 ARG A C 1
ATOM 817 O O . ARG A 1 105 ? -36.764 2.845 65.095 1.00 95.50 105 ARG A O 1
ATOM 824 N N . ILE A 1 106 ? -38.343 1.537 66.014 1.00 94.69 106 ILE A N 1
ATOM 825 C CA . ILE A 1 106 ? -38.556 0.686 64.843 1.00 94.69 106 ILE A CA 1
ATOM 826 C C . ILE A 1 106 ? -39.098 1.516 63.674 1.00 94.69 106 ILE A C 1
ATOM 828 O O . ILE A 1 106 ? -38.569 1.408 62.572 1.00 94.69 106 ILE A O 1
ATOM 832 N N . HIS A 1 107 ? -40.080 2.393 63.904 1.00 95.12 107 HIS A N 1
ATOM 833 C CA . HIS A 1 107 ? -40.597 3.276 62.855 1.00 95.12 107 HIS A CA 1
ATOM 834 C C . HIS A 1 107 ? -39.524 4.201 62.274 1.00 95.12 107 HIS A C 1
ATOM 836 O O . HIS A 1 107 ? -39.447 4.343 61.056 1.00 95.12 107 HIS A O 1
ATOM 842 N N . ARG A 1 108 ? -38.666 4.787 63.119 1.00 95.81 108 ARG A N 1
ATOM 843 C CA . ARG A 1 108 ? -37.545 5.614 62.643 1.00 95.81 108 ARG A CA 1
ATOM 844 C C . ARG A 1 108 ? -36.554 4.800 61.811 1.00 95.81 108 ARG A C 1
ATOM 846 O O . ARG A 1 108 ? -36.219 5.218 60.712 1.00 95.81 108 ARG A O 1
ATOM 853 N N . LEU A 1 109 ? -36.163 3.613 62.285 1.00 96.44 109 LEU A N 1
ATOM 854 C CA . LEU A 1 109 ? -35.254 2.727 61.548 1.00 96.44 109 LEU A CA 1
ATOM 855 C C . LEU A 1 109 ? -35.827 2.306 60.190 1.00 96.44 109 LEU A C 1
ATOM 857 O O . LEU A 1 109 ? -35.092 2.268 59.209 1.00 96.44 109 LEU A O 1
ATOM 861 N N . PHE A 1 110 ? -37.126 2.011 60.109 1.00 95.94 110 PHE A N 1
ATOM 862 C CA . PHE A 1 110 ? -37.764 1.721 58.825 1.00 95.94 110 PHE A CA 1
ATOM 863 C C . PHE A 1 110 ? -37.756 2.932 57.890 1.00 95.94 110 PHE A C 1
ATOM 865 O O . PHE A 1 110 ? -37.473 2.754 56.710 1.00 95.94 110 PHE A O 1
ATOM 872 N N . GLY A 1 111 ? -37.977 4.143 58.410 1.00 96.25 111 GLY A N 1
ATOM 873 C CA . GLY A 1 111 ? -37.842 5.375 57.628 1.00 96.25 111 GLY A CA 1
ATOM 874 C C . GLY A 1 111 ? -36.419 5.591 57.101 1.00 96.25 111 GLY A C 1
ATOM 875 O O . GLY A 1 111 ? -36.238 5.915 55.930 1.00 96.25 111 GLY A O 1
ATOM 876 N N . ASP A 1 112 ? -35.402 5.336 57.927 1.00 96.12 112 ASP A N 1
ATOM 877 C CA . ASP A 1 112 ? -33.993 5.443 57.524 1.00 96.12 112 ASP A CA 1
ATOM 878 C C . ASP A 1 112 ? -33.630 4.408 56.442 1.00 96.12 112 ASP A C 1
ATOM 880 O O . ASP A 1 112 ? -32.916 4.714 55.479 1.00 96.12 112 ASP A O 1
ATOM 884 N N . VAL A 1 113 ? -34.138 3.177 56.573 1.00 96.56 113 VAL A N 1
ATOM 885 C CA . VAL A 1 113 ? -33.956 2.107 55.581 1.00 96.56 113 VAL A CA 1
ATOM 886 C C . VAL A 1 113 ? -34.670 2.447 54.277 1.00 96.56 113 VAL A C 1
ATOM 888 O O . VAL A 1 113 ? -34.092 2.254 53.210 1.00 96.56 113 VAL A O 1
ATOM 891 N N . GLU A 1 114 ? -35.887 2.981 54.341 1.00 96.69 114 GLU A N 1
ATOM 892 C CA . GLU A 1 114 ? -36.650 3.402 53.165 1.00 96.69 114 GLU A CA 1
ATOM 893 C C . GLU A 1 114 ? -35.941 4.539 52.421 1.00 96.69 114 GLU A C 1
ATOM 895 O O . GLU A 1 114 ? -35.761 4.455 51.206 1.00 96.69 114 GLU A O 1
ATOM 900 N N . ALA A 1 115 ? -35.437 5.546 53.139 1.00 96.25 115 ALA A N 1
ATOM 901 C CA . ALA A 1 115 ? -34.650 6.627 52.550 1.00 96.25 115 ALA A CA 1
ATOM 902 C C . ALA A 1 115 ? -33.353 6.107 51.906 1.00 96.25 115 ALA A C 1
ATOM 904 O O . ALA A 1 115 ? -33.014 6.474 50.779 1.00 96.25 115 ALA A O 1
ATOM 905 N N . SER A 1 116 ? -32.644 5.202 52.589 1.00 95.62 116 SER A N 1
ATOM 906 C CA . SER A 1 116 ? -31.420 4.581 52.065 1.00 95.62 116 SER A CA 1
ATOM 907 C C . SER A 1 116 ? -31.692 3.743 50.813 1.00 95.62 116 SER A C 1
ATOM 909 O O . SER A 1 116 ? -30.922 3.790 49.851 1.00 95.62 116 SER A O 1
ATOM 911 N N . LEU A 1 117 ? -32.804 3.002 50.798 1.00 96.50 117 LEU A N 1
ATOM 912 C CA . LEU A 1 117 ? -33.243 2.219 49.647 1.00 96.50 117 LEU A CA 1
ATOM 913 C C . LEU A 1 117 ? -33.665 3.125 48.483 1.00 96.50 117 LEU A C 1
ATOM 915 O O . LEU A 1 117 ? -33.300 2.843 47.344 1.00 96.50 117 LEU A O 1
ATOM 919 N N . GLY A 1 118 ? -34.354 4.234 48.764 1.00 96.25 118 GLY A N 1
ATOM 920 C CA . GLY A 1 118 ? -34.687 5.262 47.777 1.00 96.25 118 GLY A CA 1
ATOM 921 C C . GLY A 1 118 ? -33.436 5.829 47.107 1.00 96.25 118 GLY A C 1
ATOM 922 O O . GLY A 1 118 ? -33.316 5.791 45.886 1.00 96.25 118 GLY A O 1
ATOM 923 N N . HIS A 1 119 ? -32.432 6.228 47.892 1.00 96.06 119 HIS A N 1
ATOM 924 C CA . HIS A 1 119 ? -31.160 6.717 47.351 1.00 96.06 119 HIS A CA 1
ATOM 925 C C . HIS A 1 119 ? -30.398 5.674 46.524 1.00 96.06 119 HIS A C 1
ATOM 927 O O . HIS A 1 119 ? -29.746 6.028 45.537 1.00 96.06 119 HIS A O 1
ATOM 933 N N . LEU A 1 120 ? -30.456 4.395 46.908 1.00 95.50 120 LEU A N 1
ATOM 934 C CA . LEU A 1 120 ? -29.854 3.316 46.126 1.00 95.50 120 LEU A CA 1
ATOM 935 C C . LEU A 1 120 ? -30.569 3.144 44.780 1.00 95.50 120 LEU A C 1
ATOM 937 O O . LEU A 1 120 ? -29.904 3.027 43.750 1.00 95.50 120 LEU A O 1
ATOM 941 N N . LEU A 1 121 ? -31.904 3.164 44.787 1.00 95.81 121 LEU A N 1
ATOM 942 C CA . LEU A 1 121 ? -32.720 3.066 43.578 1.00 95.81 121 LEU A CA 1
ATOM 943 C C . LEU A 1 121 ? -32.505 4.259 42.643 1.00 95.81 121 LEU A C 1
ATOM 945 O O . LEU A 1 121 ? -32.418 4.055 41.436 1.00 95.81 121 LEU A O 1
ATOM 949 N N . ASP A 1 122 ? -32.321 5.464 43.178 1.00 94.88 122 ASP A N 1
ATOM 950 C CA . ASP A 1 122 ? -32.028 6.656 42.376 1.00 94.88 122 ASP A CA 1
ATOM 951 C C . ASP A 1 122 ? -30.624 6.615 41.750 1.00 94.88 122 ASP A C 1
ATOM 953 O O . ASP A 1 122 ? -30.414 7.083 40.627 1.00 94.88 122 ASP A O 1
ATOM 957 N N . ARG A 1 123 ? -29.631 6.045 42.450 1.00 95.38 123 ARG A N 1
ATOM 958 C CA . ARG A 1 123 ? -28.248 5.955 41.947 1.00 95.38 123 ARG A CA 1
ATOM 959 C C . ARG A 1 123 ? -28.027 4.797 40.980 1.00 95.38 123 ARG A C 1
ATOM 961 O O . ARG A 1 123 ? -27.171 4.917 40.098 1.00 95.38 123 ARG A O 1
ATOM 968 N N . LEU A 1 124 ? -28.778 3.704 41.105 1.00 95.75 124 LEU A N 1
ATOM 969 C CA . LEU A 1 124 ? -28.611 2.504 40.281 1.00 95.75 124 LEU A CA 1
ATOM 970 C C . LEU A 1 124 ? -28.664 2.787 38.760 1.00 95.75 124 LEU A C 1
ATOM 972 O O . LEU A 1 124 ? -27.770 2.305 38.061 1.00 95.75 124 LEU A O 1
ATOM 976 N N . PRO A 1 125 ? -29.591 3.611 38.222 1.00 95.56 125 PRO A N 1
ATOM 977 C CA . PRO A 1 125 ? -29.611 3.968 36.803 1.00 95.56 125 PRO A CA 1
ATOM 978 C C . PRO A 1 125 ? -28.351 4.712 36.352 1.00 95.56 125 PRO A C 1
ATOM 980 O O . PRO A 1 125 ? -27.799 4.405 35.296 1.00 95.56 125 PRO A O 1
ATOM 983 N N . SER A 1 126 ? -27.860 5.662 37.156 1.00 93.81 126 SER A N 1
ATOM 984 C CA . SER A 1 126 ? -26.627 6.395 36.837 1.00 93.81 126 SER A CA 1
ATOM 985 C C . SER A 1 126 ? -25.403 5.479 36.828 1.00 93.81 126 SER A C 1
ATOM 987 O O . SER A 1 126 ? -24.581 5.559 35.919 1.00 93.81 126 SER A O 1
ATOM 989 N N . PHE A 1 127 ? -25.322 4.546 37.782 1.00 95.25 127 PHE A N 1
ATOM 990 C CA . PHE A 1 127 ? -24.272 3.534 37.816 1.00 95.25 127 PHE A CA 1
ATOM 991 C C . PHE A 1 127 ? -24.355 2.606 36.599 1.00 95.25 127 PHE A C 1
ATOM 993 O O . PHE A 1 127 ? -23.354 2.387 35.922 1.00 95.25 127 PHE A O 1
ATOM 1000 N N . GLN A 1 128 ? -25.557 2.133 36.259 1.00 95.81 128 GLN A N 1
ATOM 1001 C CA . GLN A 1 128 ? -25.787 1.311 35.074 1.00 95.81 128 GLN A CA 1
ATOM 1002 C C . GLN A 1 128 ? -25.362 2.035 33.789 1.00 95.81 128 GLN A C 1
ATOM 1004 O O . GLN A 1 128 ? -24.746 1.421 32.915 1.00 95.81 128 GLN A O 1
ATOM 1009 N N . GLN A 1 129 ? -25.664 3.330 33.665 1.00 96.31 129 GLN A N 1
ATOM 1010 C CA . GLN A 1 129 ? -25.255 4.122 32.510 1.00 96.31 129 GLN A CA 1
ATOM 1011 C C . GLN A 1 129 ? -23.733 4.288 32.448 1.00 96.31 129 GLN A C 1
ATOM 1013 O O . GLN A 1 129 ? -23.153 4.107 31.379 1.00 96.31 129 GLN A O 1
ATOM 1018 N N . SER A 1 130 ? -23.075 4.549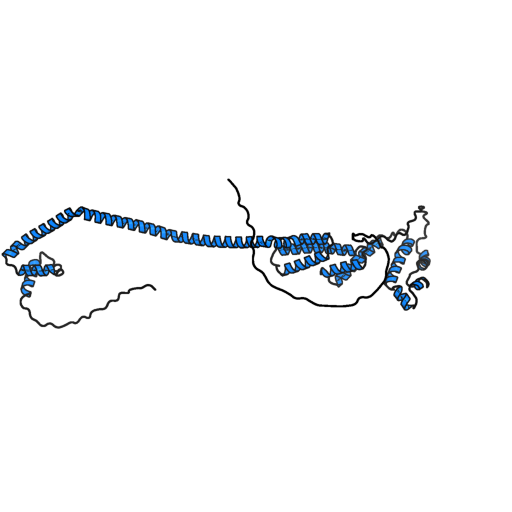 33.579 1.00 96.81 130 SER A N 1
ATOM 1019 C CA . SER A 1 130 ? -21.611 4.596 33.660 1.00 96.81 130 SER A CA 1
ATOM 1020 C C . SER A 1 130 ? -20.973 3.261 33.273 1.00 96.81 130 SER A C 1
ATOM 1022 O O . SER A 1 130 ? -20.014 3.255 32.509 1.00 96.81 130 SER A O 1
ATOM 1024 N N . CYS A 1 131 ? -21.530 2.124 33.704 1.00 96.62 131 CYS A N 1
ATOM 1025 C CA . CYS A 1 131 ? -21.063 0.805 33.271 1.00 96.62 131 CYS A CA 1
ATOM 1026 C C . CYS A 1 131 ? -21.230 0.598 31.761 1.00 96.62 131 CYS A C 1
ATOM 1028 O O . CYS A 1 131 ? -20.331 0.067 31.117 1.00 96.62 131 CYS A O 1
ATOM 1030 N N . ARG A 1 132 ? -22.353 1.030 31.173 1.00 96.44 132 ARG A N 1
ATOM 1031 C CA . ARG A 1 132 ? -22.564 0.949 29.717 1.00 96.44 132 ARG A CA 1
ATOM 1032 C C . ARG A 1 132 ? -21.565 1.804 28.945 1.00 96.44 132 ARG A C 1
ATOM 1034 O O . ARG A 1 132 ? -21.021 1.339 27.948 1.00 96.44 132 ARG A O 1
ATOM 1041 N N . ASN A 1 133 ? -21.315 3.024 29.412 1.00 97.19 133 ASN A N 1
ATOM 1042 C CA . ASN A 1 133 ? -20.322 3.908 28.809 1.00 97.19 133 ASN A CA 1
ATOM 1043 C C . ASN A 1 133 ? -18.920 3.303 28.925 1.00 97.19 133 ASN A C 1
ATOM 1045 O O . ASN A 1 133 ? -18.219 3.225 27.926 1.00 97.19 133 ASN A O 1
ATOM 1049 N N . PHE A 1 134 ? -18.564 2.777 30.100 1.00 97.44 134 PHE A N 1
ATOM 1050 C CA . PHE A 1 134 ? -17.291 2.097 30.323 1.00 97.44 134 PHE A CA 1
ATOM 1051 C C . PHE A 1 134 ? -17.095 0.906 29.380 1.00 97.44 134 PHE A C 1
ATOM 1053 O O . PHE A 1 134 ? -16.029 0.772 28.794 1.00 97.44 134 PHE A O 1
ATOM 1060 N N . VAL A 1 135 ? -18.115 0.061 29.187 1.00 97.31 135 VAL A N 1
ATOM 1061 C CA . VAL A 1 135 ? -18.031 -1.064 28.240 1.00 97.31 135 VAL A CA 1
ATOM 1062 C C . VAL A 1 135 ? -17.807 -0.559 26.816 1.00 97.31 135 VAL A C 1
ATOM 1064 O O . VAL A 1 135 ? -16.932 -1.072 26.126 1.00 97.31 135 VAL A O 1
ATOM 1067 N N . LYS A 1 136 ? -18.534 0.482 26.393 1.00 96.94 136 LYS A N 1
ATOM 1068 C CA . LYS A 1 136 ? -18.372 1.076 25.060 1.00 96.94 136 LYS A CA 1
ATOM 1069 C C . LYS A 1 136 ? -16.967 1.659 24.856 1.00 96.94 136 LYS A C 1
ATOM 1071 O O . LYS A 1 136 ? -16.346 1.417 23.825 1.00 96.94 136 LYS A O 1
ATOM 1076 N N . GLU A 1 137 ? -16.458 2.400 25.837 1.00 97.06 137 GLU A N 1
ATOM 1077 C CA . GLU A 1 137 ? -15.105 2.965 25.807 1.00 97.06 137 GLU A CA 1
ATOM 1078 C C . GLU A 1 137 ? -14.041 1.861 25.815 1.00 97.06 137 GLU A C 1
ATOM 1080 O O . GLU A 1 137 ? -13.085 1.913 25.044 1.00 97.06 137 GLU A O 1
ATOM 1085 N N . ALA A 1 138 ? -14.220 0.817 26.627 1.00 97.25 138 ALA A N 1
ATOM 1086 C CA . ALA A 1 138 ? -13.317 -0.326 26.670 1.00 97.25 138 ALA A CA 1
ATOM 1087 C C . ALA A 1 138 ? -13.293 -1.093 25.338 1.00 97.25 138 ALA A C 1
ATOM 1089 O O . ALA A 1 138 ? -12.220 -1.495 24.888 1.00 97.25 138 ALA A O 1
ATOM 1090 N N . GLU A 1 139 ? -14.442 -1.267 24.678 1.00 96.69 139 GLU A N 1
ATOM 1091 C CA . GLU A 1 139 ? -14.530 -1.868 23.344 1.00 96.69 139 GLU A CA 1
ATOM 1092 C C . GLU A 1 139 ? -13.783 -1.029 22.302 1.00 96.69 139 GLU A C 1
ATOM 1094 O O . GLU A 1 139 ? -12.980 -1.576 21.543 1.00 96.69 139 GLU A O 1
ATOM 1099 N N . GLU A 1 140 ? -13.965 0.292 22.303 1.00 96.69 140 GLU A N 1
ATOM 1100 C CA . GLU A 1 140 ? -13.262 1.204 21.397 1.00 96.69 140 GLU A CA 1
ATOM 1101 C C . GLU A 1 140 ? -11.744 1.185 21.632 1.00 96.69 140 GLU A C 1
ATOM 1103 O O . GLU A 1 140 ? -10.969 1.019 20.687 1.00 96.69 140 GLU A O 1
ATOM 1108 N N . ILE A 1 141 ? -11.307 1.241 22.895 1.00 96.31 141 ILE A N 1
ATOM 1109 C CA . ILE A 1 141 ? -9.895 1.104 23.276 1.00 96.31 141 ILE A CA 1
ATOM 1110 C C . ILE A 1 141 ? -9.352 -0.258 22.834 1.00 96.31 141 ILE A C 1
ATOM 1112 O O . ILE A 1 141 ? -8.247 -0.333 22.298 1.00 96.31 141 ILE A O 1
ATOM 1116 N N . SER A 1 142 ? -10.114 -1.338 23.018 1.00 96.12 142 SER A N 1
ATOM 1117 C CA . SER A 1 142 ? -9.694 -2.683 22.615 1.00 96.12 142 SER A CA 1
ATOM 1118 C C . SER A 1 142 ? -9.558 -2.814 21.094 1.00 96.12 142 SER A C 1
ATOM 1120 O O . SER A 1 142 ? -8.594 -3.416 20.620 1.00 96.12 142 SER A O 1
ATOM 1122 N N . SER A 1 143 ? -10.466 -2.197 20.330 1.00 97.00 143 SER A N 1
ATOM 1123 C CA . SER A 1 143 ? -10.435 -2.158 18.867 1.00 97.00 143 SER A CA 1
ATOM 1124 C C . SER A 1 143 ? -9.235 -1.354 18.370 1.00 97.00 143 SER A C 1
ATOM 1126 O O . SER A 1 143 ? -8.438 -1.858 17.579 1.00 97.00 143 SER A O 1
ATOM 1128 N N . ASN A 1 144 ? -9.028 -0.153 18.915 1.00 95.50 144 ASN A N 1
ATOM 1129 C CA . ASN A 1 144 ? -7.884 0.695 18.587 1.00 95.50 144 ASN A CA 1
ATOM 1130 C C . ASN A 1 144 ? -6.561 0.015 18.948 1.00 95.50 144 ASN A C 1
ATOM 1132 O O . ASN A 1 144 ? -5.628 0.010 18.147 1.00 95.50 144 ASN A O 1
ATOM 1136 N N . ARG A 1 145 ? -6.483 -0.635 20.115 1.00 96.31 145 ARG A N 1
ATOM 1137 C CA . ARG A 1 145 ? -5.314 -1.426 20.511 1.00 96.31 145 ARG A CA 1
ATOM 1138 C C . ARG A 1 145 ? -5.081 -2.582 19.546 1.00 96.31 145 ARG A C 1
ATOM 1140 O O . ARG A 1 145 ? -3.950 -2.772 19.122 1.00 96.31 145 ARG A O 1
ATOM 1147 N N . ARG A 1 146 ? -6.126 -3.321 19.159 1.00 95.75 146 ARG A N 1
ATOM 1148 C CA . ARG A 1 146 ? -6.022 -4.413 18.181 1.00 95.75 146 ARG A CA 1
ATOM 1149 C C . ARG A 1 146 ? -5.500 -3.912 16.835 1.00 95.75 146 ARG A C 1
ATOM 1151 O O . ARG A 1 146 ? -4.602 -4.538 16.278 1.00 95.75 146 ARG A O 1
ATOM 1158 N N . MET A 1 147 ? -6.031 -2.797 16.336 1.00 94.25 147 MET A N 1
ATOM 1159 C CA . MET A 1 147 ? -5.567 -2.166 15.099 1.00 94.25 147 MET A CA 1
ATOM 1160 C C . MET A 1 147 ? -4.104 -1.728 15.217 1.00 94.25 147 MET A C 1
ATOM 1162 O O . MET A 1 147 ? -3.302 -2.069 14.355 1.00 94.25 147 MET A O 1
ATOM 1166 N N . ASN A 1 148 ? -3.724 -1.067 16.313 1.00 94.12 148 ASN A N 1
ATOM 1167 C CA . ASN A 1 148 ? -2.344 -0.643 16.551 1.00 94.12 148 ASN A CA 1
ATOM 1168 C C . ASN A 1 148 ? -1.381 -1.826 16.658 1.00 94.12 148 ASN A C 1
ATOM 1170 O O . ASN A 1 148 ? -0.308 -1.787 16.067 1.00 94.12 148 ASN A O 1
ATOM 1174 N N . THR A 1 149 ? -1.757 -2.894 17.363 1.00 95.56 149 THR A N 1
ATOM 1175 C CA . THR A 1 149 ? -0.947 -4.113 17.445 1.00 95.56 149 THR A CA 1
ATOM 1176 C C . THR A 1 149 ? -0.807 -4.776 16.076 1.00 95.56 149 THR A C 1
ATOM 1178 O O . THR A 1 149 ? 0.287 -5.204 15.730 1.00 95.56 149 THR A O 1
ATOM 1181 N N . LEU A 1 150 ? -1.868 -4.826 15.263 1.00 95.19 150 LEU A N 1
ATOM 1182 C CA . LEU A 1 150 ? -1.783 -5.367 13.904 1.00 95.19 150 LEU A CA 1
ATOM 1183 C C . LEU A 1 150 ? -0.841 -4.540 13.022 1.00 95.19 150 LEU A C 1
ATOM 1185 O O . LEU A 1 150 ? 0.016 -5.113 12.351 1.00 95.19 150 LEU A O 1
ATOM 1189 N N . THR A 1 151 ? -0.971 -3.212 13.055 1.00 93.06 151 THR A N 1
ATOM 1190 C CA . THR A 1 151 ? -0.081 -2.299 12.331 1.00 93.06 151 THR A CA 1
ATOM 1191 C C . THR A 1 151 ? 1.359 -2.469 12.794 1.00 93.06 151 THR A C 1
ATOM 1193 O O . THR A 1 151 ? 2.243 -2.582 11.958 1.00 93.06 151 THR A O 1
ATOM 1196 N N . LEU A 1 152 ? 1.603 -2.566 14.103 1.00 94.25 152 LEU A N 1
ATOM 1197 C CA . LEU A 1 152 ? 2.941 -2.774 14.657 1.00 94.25 152 LEU A CA 1
ATOM 1198 C C . LEU A 1 152 ? 3.513 -4.139 14.259 1.00 94.25 152 LEU A C 1
ATOM 1200 O O . LEU A 1 152 ? 4.693 -4.238 13.960 1.00 94.25 152 LEU A O 1
ATOM 1204 N N . ASN A 1 153 ? 2.695 -5.182 14.154 1.00 94.69 153 ASN A N 1
ATOM 1205 C CA . ASN A 1 153 ? 3.163 -6.493 13.701 1.00 94.69 153 ASN A CA 1
ATOM 1206 C C . ASN A 1 153 ? 3.502 -6.529 12.202 1.00 94.69 153 ASN A C 1
ATOM 1208 O O . ASN A 1 153 ? 4.319 -7.342 11.788 1.00 94.69 153 ASN A O 1
ATOM 1212 N N . ARG A 1 154 ? 2.871 -5.675 11.386 1.00 95.00 154 ARG A N 1
ATOM 1213 C CA . ARG A 1 154 ? 3.065 -5.614 9.924 1.00 95.00 154 ARG A CA 1
ATOM 1214 C C . ARG A 1 154 ? 3.795 -4.351 9.463 1.00 95.00 154 ARG A C 1
ATOM 1216 O O . ARG A 1 154 ? 3.830 -4.068 8.270 1.00 95.00 154 ARG A O 1
ATOM 1223 N N . HIS A 1 155 ? 4.365 -3.577 10.388 1.00 95.06 155 HIS A N 1
ATOM 1224 C CA . HIS A 1 155 ? 4.936 -2.267 10.071 1.00 95.06 155 HIS A CA 1
ATOM 1225 C C . HIS A 1 155 ? 6.110 -2.368 9.094 1.00 95.06 155 HIS A C 1
ATOM 1227 O O . HIS A 1 155 ? 6.257 -1.491 8.252 1.00 95.06 155 HIS A O 1
ATOM 1233 N N . THR A 1 156 ? 6.899 -3.442 9.175 1.00 94.69 156 THR A N 1
ATOM 1234 C CA . THR A 1 156 ? 8.013 -3.716 8.261 1.00 94.69 156 THR A CA 1
ATOM 1235 C C . THR A 1 156 ? 7.517 -3.926 6.835 1.00 94.69 156 THR A C 1
ATOM 1237 O O . THR A 1 156 ? 7.973 -3.239 5.933 1.00 94.69 156 THR A O 1
ATOM 1240 N N . GLU A 1 157 ? 6.510 -4.779 6.637 1.00 92.81 157 GLU A N 1
ATOM 1241 C CA . GLU A 1 157 ? 5.904 -5.029 5.319 1.00 92.81 157 GLU A CA 1
ATOM 1242 C C . GLU A 1 157 ? 5.271 -3.755 4.731 1.00 92.81 157 GLU A C 1
ATOM 1244 O O . GLU A 1 157 ? 5.346 -3.498 3.531 1.00 92.81 157 GLU A O 1
ATOM 1249 N N . ILE A 1 158 ? 4.645 -2.928 5.578 1.00 92.88 158 ILE A N 1
ATOM 1250 C CA . ILE A 1 158 ? 4.096 -1.632 5.157 1.00 92.88 158 ILE A CA 1
ATOM 1251 C C . ILE A 1 158 ? 5.225 -0.697 4.715 1.00 92.88 158 ILE A C 1
ATOM 1253 O O . ILE A 1 158 ? 5.096 -0.020 3.696 1.00 92.88 158 ILE A O 1
ATOM 1257 N N . LEU A 1 159 ? 6.319 -0.658 5.472 1.00 94.81 159 LEU A N 1
ATOM 1258 C CA . LEU A 1 159 ? 7.478 0.173 5.184 1.00 94.81 159 LEU A CA 1
ATOM 1259 C C . LEU A 1 159 ? 8.156 -0.256 3.876 1.00 94.81 159 LEU A C 1
ATOM 1261 O O . LEU A 1 159 ? 8.404 0.603 3.039 1.00 94.81 159 LEU A O 1
ATOM 1265 N N . GLU A 1 160 ? 8.319 -1.557 3.629 1.00 93.56 160 GLU A N 1
ATOM 1266 C CA . GLU A 1 160 ? 8.831 -2.081 2.354 1.00 93.56 160 GLU A CA 1
ATOM 1267 C C . GLU A 1 160 ? 8.011 -1.576 1.158 1.00 93.56 160 GLU A C 1
ATOM 1269 O O . GLU A 1 160 ? 8.573 -1.176 0.141 1.00 93.56 160 GLU A O 1
ATOM 1274 N N . ILE A 1 161 ? 6.676 -1.528 1.277 1.00 93.56 161 ILE A N 1
ATOM 1275 C CA . ILE A 1 161 ? 5.802 -0.987 0.224 1.00 93.56 161 ILE A CA 1
ATOM 1276 C C . ILE A 1 161 ? 6.017 0.521 0.037 1.00 93.56 161 ILE A C 1
ATOM 1278 O O . ILE A 1 161 ? 6.012 1.007 -1.097 1.00 93.56 161 ILE A O 1
ATOM 1282 N N . LEU A 1 162 ? 6.199 1.262 1.132 1.00 94.19 162 LEU A N 1
ATOM 1283 C CA . LEU A 1 162 ? 6.458 2.704 1.106 1.00 94.19 162 LEU A CA 1
ATOM 1284 C C . LEU A 1 162 ? 7.848 3.048 0.547 1.00 94.19 162 LEU A C 1
ATOM 1286 O O . LEU A 1 162 ? 8.025 4.143 0.021 1.00 94.19 162 LEU A O 1
ATOM 1290 N N . GLU A 1 163 ? 8.812 2.130 0.616 1.00 95.88 163 GLU A N 1
ATOM 1291 C CA . GLU A 1 163 ? 10.167 2.307 0.078 1.00 95.88 163 GLU A CA 1
ATOM 1292 C C . GLU A 1 163 ? 10.275 2.028 -1.430 1.00 95.88 163 GLU A C 1
ATOM 1294 O O . GLU A 1 163 ? 11.253 2.431 -2.063 1.00 95.88 163 GLU A O 1
ATOM 1299 N N . ILE A 1 164 ? 9.265 1.400 -2.049 1.00 96.25 164 ILE A N 1
ATOM 1300 C CA . ILE A 1 164 ? 9.286 1.045 -3.480 1.00 96.25 164 ILE A CA 1
ATOM 1301 C C . ILE A 1 164 ? 9.620 2.232 -4.401 1.00 96.25 164 ILE A C 1
ATOM 1303 O O . ILE A 1 164 ? 10.419 2.030 -5.317 1.00 96.25 164 ILE A O 1
ATOM 1307 N N . PRO A 1 165 ? 9.074 3.453 -4.223 1.00 96.44 165 PRO A N 1
ATOM 1308 C CA . PRO A 1 165 ? 9.459 4.598 -5.049 1.00 96.44 165 PRO A CA 1
ATOM 1309 C C . PRO A 1 165 ? 10.954 4.930 -4.966 1.00 96.44 165 PRO A C 1
ATOM 1311 O O . PRO A 1 165 ? 11.592 5.169 -5.990 1.00 96.44 165 PRO A O 1
ATOM 1314 N N . GLN A 1 166 ? 11.538 4.879 -3.766 1.00 95.62 166 GLN A N 1
ATOM 1315 C CA . GLN A 1 166 ? 12.965 5.148 -3.559 1.00 95.62 166 GLN A CA 1
ATOM 1316 C C . GLN A 1 166 ? 13.832 4.053 -4.186 1.00 95.62 166 GLN A C 1
ATOM 1318 O O . GLN A 1 166 ? 14.850 4.338 -4.828 1.00 95.62 166 GLN A O 1
ATOM 1323 N N . LEU A 1 167 ? 13.406 2.795 -4.047 1.00 96.62 167 LEU A N 1
ATOM 1324 C CA . LEU A 1 167 ? 14.061 1.660 -4.685 1.00 96.62 167 LEU A CA 1
ATOM 1325 C C . LEU A 1 167 ? 13.988 1.774 -6.214 1.00 96.62 167 LEU A C 1
ATOM 1327 O O . LEU A 1 167 ? 15.002 1.613 -6.888 1.00 96.62 167 LEU A O 1
ATOM 1331 N N . MET A 1 168 ? 12.824 2.140 -6.758 1.00 97.19 168 MET A N 1
ATOM 1332 C CA . MET A 1 168 ? 12.622 2.382 -8.187 1.00 97.19 168 MET A CA 1
ATOM 1333 C C . MET A 1 168 ? 13.561 3.476 -8.711 1.00 97.19 168 MET A C 1
ATOM 1335 O O . MET A 1 168 ? 14.245 3.269 -9.714 1.00 97.19 168 MET A O 1
ATOM 1339 N N . ASP A 1 169 ? 13.638 4.619 -8.028 1.00 96.19 169 ASP A N 1
ATOM 1340 C CA . ASP A 1 169 ? 14.552 5.707 -8.391 1.00 96.19 169 ASP 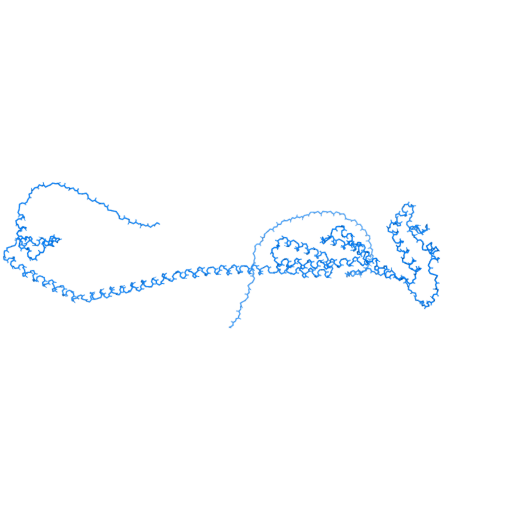A CA 1
ATOM 1341 C C . ASP A 1 169 ? 16.015 5.255 -8.390 1.00 96.19 169 ASP A C 1
ATOM 1343 O O . ASP A 1 169 ? 16.781 5.600 -9.296 1.00 96.19 169 ASP A O 1
ATOM 1347 N N . THR A 1 170 ? 16.400 4.451 -7.401 1.00 96.06 170 THR A N 1
ATOM 1348 C CA . THR A 1 170 ? 17.749 3.888 -7.291 1.00 96.06 170 THR A CA 1
ATOM 1349 C C . THR A 1 170 ? 18.047 2.931 -8.448 1.00 96.06 170 THR A C 1
ATOM 1351 O O . THR A 1 170 ? 19.090 3.059 -9.093 1.00 96.06 170 THR A O 1
ATOM 1354 N N . CYS A 1 171 ? 17.120 2.025 -8.777 1.00 96.19 171 CYS A N 1
ATOM 1355 C CA . CYS A 1 171 ? 17.250 1.110 -9.912 1.00 96.19 171 CYS A CA 1
ATOM 1356 C C . CYS A 1 171 ? 17.399 1.868 -11.239 1.00 96.19 171 CYS A C 1
ATOM 1358 O O . CYS A 1 171 ? 18.308 1.579 -12.020 1.00 96.19 171 CYS A O 1
ATOM 1360 N N . VAL A 1 172 ? 16.563 2.884 -11.480 1.00 96.00 172 VAL A N 1
ATOM 1361 C CA . VAL A 1 172 ? 16.608 3.682 -12.716 1.00 96.00 172 VAL A CA 1
ATOM 1362 C C . VAL A 1 172 ? 17.910 4.481 -12.825 1.00 96.00 172 VAL A C 1
ATOM 1364 O O . VAL A 1 172 ? 18.520 4.506 -13.893 1.00 96.00 172 VAL A O 1
ATOM 1367 N N . ARG A 1 173 ? 18.385 5.105 -11.739 1.00 94.31 173 ARG A N 1
ATOM 1368 C CA . ARG A 1 173 ? 19.655 5.859 -11.738 1.00 94.31 173 ARG A CA 1
ATOM 1369 C C . ARG A 1 173 ? 20.869 4.965 -11.986 1.00 94.31 173 ARG A C 1
ATOM 1371 O O . ARG A 1 173 ? 21.774 5.372 -12.711 1.00 94.31 173 ARG A O 1
ATOM 1378 N N . ASN A 1 174 ? 20.859 3.750 -11.445 1.00 94.62 174 ASN A N 1
ATOM 1379 C CA . ASN A 1 174 ? 21.952 2.786 -11.584 1.00 94.62 174 ASN A CA 1
ATOM 1380 C C . ASN A 1 174 ? 21.860 1.929 -12.861 1.00 94.62 174 ASN A C 1
ATOM 1382 O O . ASN A 1 174 ? 22.694 1.055 -13.069 1.00 94.62 174 ASN A O 1
ATOM 1386 N N . SER A 1 175 ? 20.888 2.192 -13.745 1.00 92.94 175 SER A N 1
ATOM 1387 C CA . SER A 1 175 ? 20.645 1.427 -14.982 1.00 92.94 175 SER A CA 1
ATOM 1388 C C . SER A 1 175 ? 20.256 -0.050 -14.772 1.00 92.94 175 SER A C 1
ATOM 1390 O O . SER A 1 175 ? 20.364 -0.856 -15.700 1.00 92.94 175 SER A O 1
ATOM 1392 N N . TYR A 1 176 ? 19.747 -0.398 -13.586 1.00 95.19 176 TYR A N 1
ATOM 1393 C CA . TYR A 1 176 ? 19.138 -1.695 -13.261 1.00 95.19 176 TYR A CA 1
ATOM 1394 C C . TYR A 1 176 ? 17.701 -1.744 -13.797 1.00 95.19 176 TYR A C 1
ATOM 1396 O O . TYR A 1 176 ? 16.706 -1.592 -13.084 1.00 95.19 176 TYR A O 1
ATOM 1404 N N . TYR A 1 177 ? 17.603 -1.821 -15.124 1.00 94.81 177 TYR A N 1
ATOM 1405 C CA . TYR A 1 177 ? 16.348 -1.663 -15.854 1.00 94.81 177 TYR A CA 1
ATOM 1406 C C . TYR A 1 177 ? 15.431 -2.886 -15.792 1.00 94.81 177 TYR A C 1
ATOM 1408 O O . TYR A 1 177 ? 14.225 -2.736 -15.974 1.00 94.81 177 TYR A O 1
ATOM 1416 N N . GLU A 1 178 ? 15.966 -4.082 -15.559 1.00 93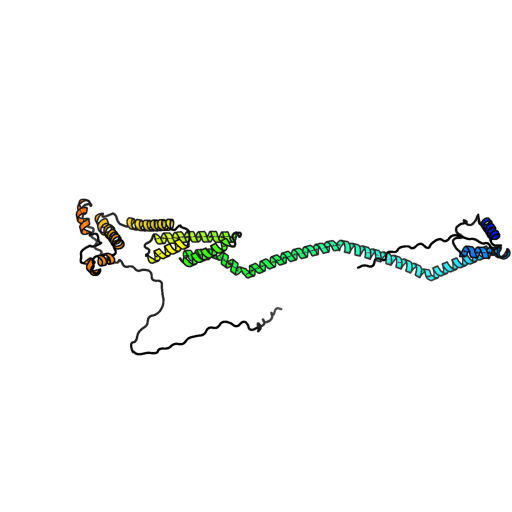.69 178 GLU A N 1
ATOM 1417 C CA . GLU A 1 178 ? 15.153 -5.297 -15.469 1.00 93.69 178 GLU A CA 1
ATOM 1418 C C . GLU A 1 178 ? 14.383 -5.323 -14.143 1.00 93.69 178 GLU A C 1
ATOM 1420 O O . GLU A 1 178 ? 13.159 -5.446 -14.138 1.00 93.69 178 GLU A O 1
ATOM 1425 N N . GLU A 1 179 ? 15.077 -5.029 -13.050 1.00 95.00 179 GLU A N 1
ATOM 1426 C CA . GLU A 1 179 ? 14.546 -4.894 -11.696 1.00 95.00 179 GLU A CA 1
ATOM 1427 C C . GLU A 1 179 ? 13.522 -3.752 -11.616 1.00 95.00 179 GLU A C 1
ATOM 1429 O O . GLU A 1 179 ? 12.438 -3.908 -11.050 1.00 95.00 179 GLU A O 1
ATOM 1434 N N . ALA A 1 180 ? 13.804 -2.614 -12.263 1.00 96.31 180 ALA A N 1
ATOM 1435 C CA . ALA A 1 180 ? 12.852 -1.508 -12.368 1.00 96.31 180 ALA A CA 1
ATOM 1436 C C . ALA A 1 180 ? 11.545 -1.924 -13.078 1.00 96.31 180 ALA A C 1
ATOM 1438 O O . ALA A 1 180 ? 10.451 -1.515 -12.685 1.00 96.31 180 ALA A O 1
ATOM 1439 N N . LEU A 1 181 ? 11.620 -2.766 -14.113 1.00 94.94 181 LEU A N 1
ATOM 1440 C CA . LEU A 1 181 ? 10.427 -3.270 -14.801 1.00 94.94 181 LEU A CA 1
ATOM 1441 C C . LEU A 1 181 ? 9.634 -4.258 -13.934 1.00 94.94 181 LEU A C 1
ATOM 1443 O O . LEU A 1 181 ? 8.399 -4.236 -13.961 1.00 94.94 181 LEU A O 1
ATOM 1447 N N . GLU A 1 182 ? 10.312 -5.089 -13.144 1.00 95.69 182 GLU A N 1
ATOM 1448 C CA . GLU A 1 182 ? 9.667 -5.996 -12.188 1.00 95.69 182 GLU A CA 1
ATOM 1449 C C . GLU A 1 182 ? 8.938 -5.233 -11.078 1.00 95.69 182 GLU A C 1
ATOM 1451 O O . GLU A 1 182 ? 7.764 -5.512 -10.799 1.00 95.69 182 GLU A O 1
ATOM 1456 N N . LEU A 1 183 ? 9.584 -4.211 -10.507 1.00 95.56 183 LEU A N 1
ATOM 1457 C CA . LEU A 1 183 ? 8.979 -3.309 -9.527 1.00 95.56 183 LEU A CA 1
ATOM 1458 C C . LEU A 1 183 ? 7.757 -2.592 -10.114 1.00 95.56 183 LEU A C 1
ATOM 1460 O O . LEU A 1 183 ? 6.698 -2.548 -9.485 1.00 95.56 183 LEU A O 1
ATOM 1464 N N . ALA A 1 184 ? 7.840 -2.111 -11.357 1.00 95.00 184 ALA A N 1
ATOM 1465 C CA . ALA A 1 184 ? 6.701 -1.498 -12.036 1.00 95.00 184 ALA A CA 1
ATOM 1466 C C . ALA A 1 184 ? 5.537 -2.490 -12.211 1.00 95.00 184 ALA A C 1
ATOM 1468 O O . ALA A 1 184 ? 4.373 -2.137 -12.000 1.00 95.00 184 ALA A O 1
ATOM 1469 N N . ALA A 1 185 ? 5.822 -3.749 -12.557 1.00 95.06 185 ALA A N 1
ATOM 1470 C CA . ALA A 1 185 ? 4.806 -4.794 -12.661 1.00 95.06 185 ALA A CA 1
ATOM 1471 C C . ALA A 1 185 ? 4.191 -5.154 -11.296 1.00 95.06 185 ALA A C 1
ATOM 1473 O O . ALA A 1 185 ? 2.994 -5.449 -11.213 1.00 95.06 185 ALA A O 1
ATOM 1474 N N . TYR A 1 186 ? 4.975 -5.125 -10.217 1.00 95.06 186 TYR A N 1
ATOM 1475 C CA . TYR A 1 186 ? 4.471 -5.283 -8.854 1.00 95.06 186 TYR A CA 1
ATOM 1476 C C . TYR A 1 186 ? 3.521 -4.142 -8.465 1.00 95.06 186 TYR A C 1
ATOM 1478 O O . TYR A 1 186 ? 2.383 -4.404 -8.078 1.00 95.06 186 TYR A O 1
ATOM 1486 N N . VAL A 1 187 ? 3.922 -2.888 -8.680 1.00 95.31 187 VAL A N 1
ATOM 1487 C CA . VAL A 1 187 ? 3.109 -1.702 -8.359 1.00 95.31 187 VAL A CA 1
ATOM 1488 C C . VAL A 1 187 ? 1.810 -1.668 -9.169 1.00 95.31 187 VAL A C 1
ATOM 1490 O O . VAL A 1 187 ? 0.748 -1.420 -8.606 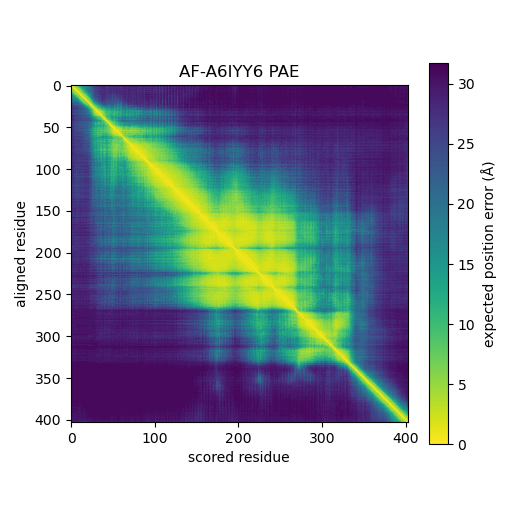1.00 95.31 187 VAL A O 1
ATOM 1493 N N . ARG A 1 188 ? 1.837 -2.045 -10.457 1.00 93.25 188 ARG A N 1
ATOM 1494 C CA . ARG A 1 188 ? 0.611 -2.207 -11.270 1.00 93.25 188 ARG A CA 1
ATOM 1495 C C . ARG A 1 188 ? -0.339 -3.270 -10.701 1.00 93.25 188 ARG A C 1
ATOM 1497 O O . ARG A 1 188 ? -1.557 -3.128 -10.787 1.00 93.25 188 ARG A O 1
ATOM 1504 N N . ARG A 1 189 ? 0.186 -4.367 -10.135 1.00 94.62 189 ARG A N 1
ATOM 1505 C CA . ARG A 1 189 ? -0.641 -5.385 -9.456 1.00 94.62 189 ARG A CA 1
ATOM 1506 C C . ARG A 1 189 ? -1.221 -4.847 -8.148 1.00 94.62 189 ARG A C 1
ATOM 1508 O O . ARG A 1 189 ? -2.370 -5.160 -7.840 1.00 94.62 189 ARG A O 1
ATOM 1515 N N . LEU A 1 190 ? -0.452 -4.043 -7.415 1.00 93.00 190 LEU A N 1
ATOM 1516 C CA . LEU A 1 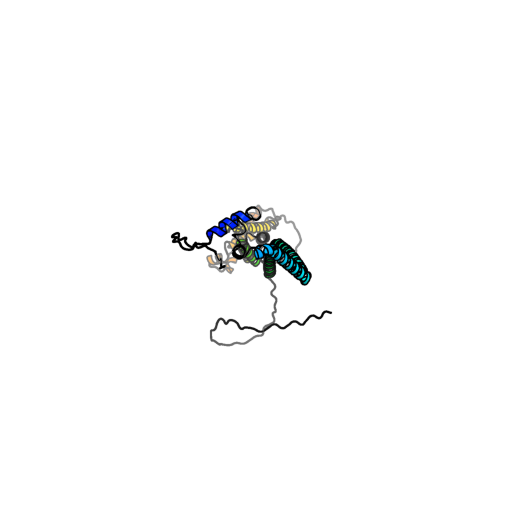190 ? -0.882 -3.400 -6.174 1.00 93.00 190 LEU A CA 1
ATOM 1517 C C . LEU A 1 190 ? -2.016 -2.393 -6.426 1.00 93.00 190 LEU A C 1
ATOM 1519 O O . LEU A 1 190 ? -3.040 -2.449 -5.750 1.00 93.00 190 LEU A O 1
ATOM 1523 N N . GLU A 1 191 ? -1.887 -1.564 -7.463 1.00 94.31 191 GLU A N 1
ATOM 1524 C CA . GLU A 1 191 ? -2.908 -0.603 -7.904 1.00 94.31 191 GLU A CA 1
ATOM 1525 C C . GLU A 1 191 ? -4.251 -1.286 -8.200 1.00 94.31 191 GLU A C 1
ATOM 1527 O O . GLU A 1 191 ? -5.297 -0.842 -7.731 1.00 94.31 191 GLU A O 1
ATOM 1532 N N . ARG A 1 192 ? -4.233 -2.411 -8.931 1.00 94.50 192 ARG A N 1
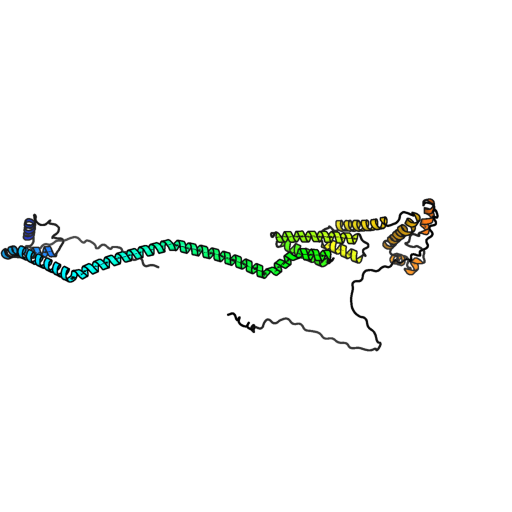ATOM 1533 C CA . ARG A 1 192 ? -5.456 -3.163 -9.267 1.00 94.50 192 ARG A CA 1
ATOM 1534 C C . ARG A 1 192 ? -6.172 -3.719 -8.040 1.00 94.50 192 ARG A C 1
ATOM 1536 O O . ARG A 1 192 ? -7.392 -3.844 -8.066 1.00 94.50 192 ARG A O 1
ATOM 1543 N N . LYS A 1 193 ? -5.424 -4.097 -6.999 1.00 92.38 193 LYS A N 1
ATOM 1544 C CA . LYS A 1 193 ? -5.986 -4.687 -5.776 1.00 92.38 193 LYS A CA 1
ATOM 1545 C C . LYS A 1 193 ? -6.471 -3.633 -4.784 1.00 92.38 193 LYS A C 1
ATOM 1547 O O . LYS A 1 193 ? -7.461 -3.873 -4.102 1.00 92.38 193 LYS A O 1
ATOM 1552 N N . TYR A 1 194 ? -5.798 -2.487 -4.707 1.00 92.38 194 TYR A N 1
ATOM 1553 C CA . TYR A 1 194 ? -6.004 -1.504 -3.641 1.00 92.38 194 TYR A CA 1
ATOM 1554 C C . TYR A 1 194 ? -6.176 -0.074 -4.172 1.00 92.38 194 TYR A C 1
ATOM 1556 O O . TYR A 1 194 ? -5.657 0.886 -3.603 1.00 92.38 194 TYR A O 1
ATOM 1564 N N . SER A 1 195 ? -6.935 0.083 -5.258 1.00 89.94 195 SER A N 1
ATOM 1565 C CA . SER A 1 195 ? -7.129 1.368 -5.942 1.00 89.94 195 SER A CA 1
ATOM 1566 C C . SER A 1 195 ? -7.781 2.458 -5.084 1.00 89.94 195 SER A C 1
ATOM 1568 O O . SER A 1 195 ? -7.600 3.639 -5.374 1.00 89.94 195 SER A O 1
ATOM 1570 N N . SER A 1 196 ? -8.508 2.091 -4.025 1.00 92.69 196 SER A N 1
ATOM 1571 C CA . SER A 1 196 ? -9.188 3.031 -3.128 1.00 92.69 196 SER A CA 1
ATOM 1572 C C . SER A 1 196 ? -8.258 3.735 -2.136 1.00 92.69 196 SER A C 1
ATOM 1574 O O . SER A 1 196 ? -8.667 4.724 -1.532 1.00 92.69 196 SER A O 1
ATOM 1576 N N . ILE A 1 197 ? -7.026 3.248 -1.947 1.00 94.19 197 ILE A N 1
ATOM 1577 C CA . ILE A 1 197 ? -6.102 3.762 -0.930 1.00 94.19 197 ILE A CA 1
ATOM 1578 C C . ILE A 1 197 ? -5.254 4.904 -1.524 1.00 94.19 197 ILE A C 1
ATOM 1580 O O . ILE A 1 197 ? -4.448 4.653 -2.424 1.00 94.19 197 ILE A O 1
ATOM 1584 N N . PRO A 1 198 ? -5.348 6.146 -1.002 1.00 94.12 198 PRO A N 1
ATOM 1585 C CA . PRO A 1 198 ? -4.636 7.302 -1.560 1.00 94.12 198 PRO A CA 1
ATOM 1586 C C . PRO A 1 198 ? -3.111 7.162 -1.554 1.00 94.12 198 PRO A C 1
ATOM 1588 O O . PRO A 1 198 ? -2.448 7.593 -2.491 1.00 94.12 198 PRO A O 1
ATOM 1591 N N . VAL A 1 199 ? -2.553 6.525 -0.521 1.00 93.94 199 VAL A N 1
ATOM 1592 C CA . VAL A 1 199 ? -1.103 6.296 -0.398 1.00 93.94 199 VAL A CA 1
ATOM 1593 C C . VAL A 1 199 ? -0.583 5.435 -1.551 1.00 93.94 199 VAL A C 1
ATOM 1595 O O . VAL A 1 199 ? 0.446 5.746 -2.141 1.00 93.94 199 VAL A O 1
ATOM 1598 N N . ILE A 1 200 ? -1.332 4.400 -1.940 1.00 94.81 200 ILE A N 1
ATOM 1599 C CA . ILE A 1 200 ? -0.961 3.520 -3.055 1.00 94.81 200 ILE A CA 1
ATOM 1600 C C . ILE A 1 200 ? -1.039 4.279 -4.381 1.00 94.81 200 ILE A C 1
ATOM 1602 O O . ILE A 1 200 ? -0.155 4.129 -5.218 1.00 94.81 200 ILE A O 1
ATOM 1606 N N . GLN A 1 201 ? -2.034 5.152 -4.552 1.00 94.88 201 GLN A N 1
ATOM 1607 C CA . GLN A 1 201 ? -2.098 6.039 -5.719 1.00 94.88 201 GLN A CA 1
ATOM 1608 C C . GLN A 1 201 ? -0.897 6.999 -5.782 1.00 94.88 201 GLN A C 1
ATOM 1610 O O . GLN A 1 201 ? -0.366 7.246 -6.864 1.00 94.88 201 GLN A O 1
ATOM 1615 N N . GLY A 1 202 ? -0.424 7.497 -4.635 1.00 95.75 202 GLY A N 1
ATOM 1616 C CA . GLY A 1 202 ? 0.823 8.263 -4.530 1.00 95.75 202 GLY A CA 1
ATOM 1617 C C . GLY A 1 202 ? 2.034 7.474 -5.038 1.00 95.75 202 GLY A C 1
ATOM 1618 O O . GLY A 1 202 ? 2.704 7.918 -5.968 1.00 95.75 202 GLY A O 1
ATOM 1619 N N . ILE A 1 203 ? 2.231 6.256 -4.520 1.00 95.38 203 ILE A N 1
ATOM 1620 C CA . ILE A 1 203 ? 3.313 5.342 -4.932 1.00 95.38 203 ILE A CA 1
ATOM 1621 C C . ILE A 1 203 ? 3.272 5.074 -6.442 1.00 95.38 203 ILE A C 1
ATOM 1623 O O . ILE A 1 203 ? 4.297 5.150 -7.117 1.00 95.38 203 ILE A O 1
ATOM 1627 N N . VAL A 1 204 ? 2.091 4.784 -6.998 1.00 95.88 204 VAL A N 1
ATOM 1628 C CA . VAL A 1 204 ? 1.917 4.535 -8.441 1.00 95.88 204 VAL A CA 1
ATOM 1629 C C . VAL A 1 204 ? 2.348 5.750 -9.265 1.00 95.88 204 VAL A C 1
ATOM 1631 O O . VAL A 1 204 ? 3.013 5.596 -10.293 1.00 95.88 204 VAL A O 1
ATOM 1634 N N . ASN A 1 205 ? 1.994 6.957 -8.823 1.00 95.19 205 ASN A N 1
ATOM 1635 C CA . ASN A 1 205 ? 2.357 8.190 -9.515 1.00 95.19 205 ASN A CA 1
ATOM 1636 C C . ASN A 1 205 ? 3.862 8.466 -9.461 1.00 95.19 205 ASN A C 1
ATOM 1638 O O . ASN A 1 205 ? 4.434 8.833 -10.487 1.00 95.19 205 ASN A O 1
ATOM 1642 N N . GLU A 1 206 ? 4.506 8.268 -8.312 1.00 95.88 206 GLU A N 1
ATOM 1643 C CA . GLU A 1 206 ? 5.959 8.422 -8.167 1.00 95.88 206 GLU A CA 1
ATOM 1644 C C . GLU A 1 206 ? 6.708 7.409 -9.036 1.00 95.88 206 GLU A C 1
ATOM 1646 O O . GLU A 1 206 ? 7.535 7.788 -9.862 1.00 95.88 206 GLU A O 1
ATOM 1651 N N . VAL A 1 207 ? 6.318 6.133 -8.981 1.00 96.19 207 VAL A N 1
ATOM 1652 C CA . VAL A 1 207 ? 6.899 5.079 -9.825 1.00 96.19 207 VAL A CA 1
ATOM 1653 C C . VAL A 1 207 ? 6.713 5.385 -11.312 1.00 96.19 207 VAL A C 1
ATOM 1655 O O . VAL A 1 207 ? 7.628 5.187 -12.114 1.00 96.19 207 VAL A O 1
ATOM 1658 N N . ARG A 1 208 ? 5.552 5.921 -11.710 1.00 94.44 208 ARG A N 1
ATOM 1659 C CA . ARG A 1 208 ? 5.321 6.368 -13.089 1.00 94.44 208 ARG A CA 1
ATOM 1660 C C . ARG A 1 208 ? 6.274 7.502 -13.477 1.00 94.44 208 ARG A C 1
ATOM 1662 O O . ARG A 1 208 ? 6.739 7.498 -14.614 1.00 94.44 208 ARG A O 1
ATOM 1669 N N . GLN A 1 209 ? 6.584 8.442 -12.582 1.00 95.31 209 GLN A N 1
ATOM 1670 C CA . GLN A 1 209 ? 7.562 9.508 -12.847 1.00 95.31 209 GLN A CA 1
ATOM 1671 C C . GLN A 1 209 ? 8.972 8.935 -13.048 1.00 95.31 209 GLN A C 1
ATOM 1673 O O . GLN A 1 209 ? 9.618 9.261 -14.047 1.00 95.31 209 GLN A O 1
ATOM 1678 N N . SER A 1 210 ? 9.411 8.008 -12.193 1.00 95.69 210 SER A N 1
ATOM 1679 C CA . SER A 1 210 ? 10.699 7.315 -12.349 1.00 95.69 210 SER A CA 1
ATOM 1680 C C . SER A 1 210 ? 10.764 6.517 -13.659 1.00 95.69 210 SER A C 1
ATOM 1682 O O . SER A 1 210 ? 11.773 6.544 -14.366 1.00 95.69 210 SER A O 1
ATOM 1684 N N . MET A 1 211 ? 9.660 5.878 -14.068 1.00 94.62 211 MET A N 1
ATOM 1685 C CA . MET A 1 211 ? 9.559 5.217 -15.377 1.00 94.62 211 MET A CA 1
ATOM 1686 C C . MET A 1 211 ? 9.668 6.199 -16.555 1.00 94.62 211 MET A C 1
ATOM 1688 O O . MET A 1 211 ? 10.220 5.838 -17.594 1.00 94.62 211 MET A O 1
ATOM 1692 N N . GLN A 1 212 ? 9.177 7.437 -16.435 1.00 94.44 212 GLN A N 1
ATOM 1693 C CA . GLN A 1 212 ? 9.376 8.454 -17.480 1.00 94.44 212 GLN A CA 1
ATOM 1694 C C . GLN A 1 212 ? 10.848 8.872 -17.589 1.00 94.44 212 GLN A C 1
ATOM 1696 O O . GLN A 1 212 ? 11.361 9.054 -18.697 1.00 94.44 212 GLN A O 1
ATOM 1701 N N . LEU A 1 213 ? 11.559 8.962 -16.462 1.00 94.81 213 LEU A N 1
ATOM 1702 C CA . LEU A 1 213 ? 13.002 9.190 -16.473 1.00 94.81 213 LEU A CA 1
ATOM 1703 C C . LEU A 1 213 ? 13.728 8.033 -17.176 1.00 94.81 213 LEU A C 1
ATOM 1705 O O . LEU A 1 213 ? 14.511 8.278 -18.095 1.00 94.81 213 LEU A O 1
ATOM 1709 N N . MET A 1 214 ? 13.406 6.787 -16.822 1.00 95.12 214 MET A N 1
ATOM 1710 C CA . MET A 1 214 ? 13.940 5.587 -17.477 1.00 95.12 214 MET A CA 1
ATOM 1711 C C . MET A 1 214 ? 13.715 5.618 -18.996 1.00 95.12 214 MET A C 1
ATOM 1713 O O . MET A 1 214 ? 14.642 5.390 -19.772 1.00 95.12 214 MET A O 1
ATOM 1717 N N . LEU A 1 215 ? 12.504 5.973 -19.437 1.00 94.94 215 LEU A N 1
ATOM 1718 C CA . LEU A 1 215 ? 12.167 6.119 -20.852 1.00 94.94 215 LEU A CA 1
ATOM 1719 C C . LEU A 1 215 ? 13.094 7.123 -21.554 1.00 94.94 215 LEU A C 1
ATOM 1721 O O . LEU A 1 215 ? 13.616 6.842 -22.636 1.00 94.94 215 LEU A O 1
ATOM 1725 N N . SER A 1 216 ? 13.316 8.285 -20.937 1.00 94.12 216 SER A N 1
ATOM 1726 C CA . SER A 1 216 ? 14.188 9.322 -21.495 1.00 94.12 216 SER A CA 1
ATOM 1727 C C . SER A 1 216 ? 15.646 8.857 -21.618 1.00 94.12 216 SER A C 1
ATOM 1729 O O . SER A 1 216 ? 16.273 9.088 -22.654 1.00 94.12 216 SER A O 1
ATOM 1731 N N . GLN A 1 217 ? 16.156 8.123 -20.621 1.00 94.31 217 GLN A N 1
ATOM 1732 C CA . GLN A 1 217 ? 17.506 7.555 -20.628 1.00 94.31 217 GLN A CA 1
ATOM 1733 C C . GLN A 1 217 ? 17.670 6.502 -21.730 1.00 94.31 217 GLN A C 1
ATOM 1735 O O . GLN A 1 217 ? 18.632 6.561 -22.494 1.00 94.31 217 GLN A O 1
ATOM 1740 N N . LEU A 1 218 ? 16.708 5.586 -21.877 1.00 93.88 218 LEU A N 1
ATOM 1741 C CA . LEU A 1 218 ? 16.727 4.554 -22.919 1.00 93.88 218 LEU A CA 1
ATOM 1742 C C . LEU A 1 218 ? 16.681 5.165 -24.328 1.00 93.88 218 LEU A C 1
ATOM 1744 O O . LEU A 1 218 ? 17.432 4.753 -25.213 1.00 93.88 218 LEU A O 1
ATOM 1748 N N . ILE A 1 219 ? 15.848 6.189 -24.547 1.00 91.88 219 ILE A N 1
ATOM 1749 C CA . ILE A 1 219 ? 15.814 6.912 -25.828 1.00 91.88 219 ILE A CA 1
ATOM 1750 C C . ILE A 1 219 ? 17.147 7.625 -26.080 1.00 91.88 219 ILE A C 1
ATOM 1752 O O . ILE A 1 219 ? 17.643 7.609 -27.208 1.00 91.88 219 ILE A O 1
ATOM 1756 N N . GLN A 1 220 ? 17.751 8.221 -25.051 1.00 93.06 220 GLN A N 1
ATOM 1757 C CA . GLN A 1 220 ? 19.052 8.871 -25.174 1.00 93.06 220 GLN A CA 1
ATOM 1758 C C . GLN A 1 220 ? 20.165 7.866 -25.509 1.00 93.06 220 GLN A C 1
ATOM 1760 O O . GLN A 1 220 ? 21.001 8.162 -26.358 1.00 93.06 220 GLN A O 1
ATOM 1765 N N . GLN A 1 221 ? 20.137 6.654 -24.946 1.00 91.38 221 GLN A N 1
ATOM 1766 C CA . GLN A 1 221 ? 21.063 5.573 -25.314 1.00 91.38 221 GLN A CA 1
ATOM 1767 C C . GLN A 1 221 ? 20.917 5.138 -26.782 1.00 91.38 221 GLN A C 1
ATOM 1769 O O . GLN A 1 221 ? 21.896 4.757 -27.416 1.00 91.38 221 GLN A O 1
ATOM 1774 N N . LEU A 1 222 ? 19.719 5.227 -27.373 1.00 88.88 222 LEU A N 1
ATOM 1775 C CA . LEU A 1 222 ? 19.531 4.966 -28.808 1.00 88.88 222 LEU A CA 1
ATOM 1776 C C . LEU A 1 222 ? 20.094 6.082 -29.702 1.00 88.88 222 LEU A C 1
ATOM 1778 O O . LEU A 1 222 ? 20.400 5.829 -30.869 1.00 88.88 222 LEU A O 1
ATOM 1782 N N . ARG A 1 223 ? 20.243 7.300 -29.170 1.00 89.19 223 ARG A N 1
ATOM 1783 C CA . ARG A 1 223 ? 20.828 8.453 -29.874 1.00 89.19 223 ARG A CA 1
ATOM 1784 C C . ARG A 1 223 ? 22.357 8.467 -29.855 1.00 89.19 223 ARG A C 1
ATOM 1786 O O . ARG A 1 223 ? 22.948 9.364 -30.446 1.00 89.19 223 ARG A O 1
ATOM 1793 N N . THR A 1 224 ? 23.004 7.509 -29.195 1.00 88.38 224 THR A N 1
ATOM 1794 C CA . THR A 1 224 ? 24.466 7.370 -29.184 1.00 88.38 224 THR A CA 1
ATOM 1795 C C . THR A 1 224 ? 24.933 6.213 -30.073 1.00 88.38 224 THR A C 1
ATOM 1797 O O . THR A 1 224 ? 24.138 5.447 -30.637 1.00 88.38 224 THR A O 1
ATOM 1800 N N . SER A 1 225 ? 26.254 6.079 -30.219 1.00 80.38 225 SER A N 1
ATOM 1801 C CA . SER A 1 225 ? 26.901 4.980 -30.941 1.00 80.38 225 SER A CA 1
ATOM 1802 C C . SER A 1 225 ? 26.803 3.664 -30.154 1.00 80.38 225 SER A C 1
ATOM 1804 O O . SER A 1 225 ? 27.766 3.208 -29.543 1.00 80.38 225 SER A O 1
ATOM 1806 N N . ILE A 1 226 ? 25.615 3.059 -30.143 1.00 85.00 226 ILE A N 1
ATOM 1807 C CA . ILE A 1 226 ? 25.322 1.798 -29.446 1.00 85.00 226 ILE A CA 1
ATOM 1808 C C . ILE A 1 226 ? 25.339 0.605 -30.412 1.00 85.00 226 ILE A C 1
ATOM 1810 O O . ILE A 1 226 ? 24.749 0.649 -31.496 1.00 85.00 226 ILE A O 1
ATOM 1814 N N . GLN A 1 227 ? 25.987 -0.478 -29.978 1.00 86.56 227 GLN A N 1
ATOM 1815 C CA . GLN A 1 227 ? 26.105 -1.740 -30.713 1.00 86.56 227 GLN A CA 1
ATOM 1816 C C . GLN A 1 227 ? 24.750 -2.451 -30.856 1.00 86.56 227 GLN A C 1
ATOM 1818 O O . GLN A 1 227 ? 23.869 -2.314 -30.002 1.00 86.56 227 GLN A O 1
ATOM 1823 N N . LEU A 1 228 ? 24.592 -3.262 -31.909 1.00 82.31 228 LEU A N 1
ATOM 1824 C CA . LEU A 1 228 ? 23.330 -3.950 -32.213 1.00 82.31 228 LEU A CA 1
ATOM 1825 C C . LEU A 1 228 ? 22.783 -4.796 -31.039 1.00 82.31 228 LEU A C 1
ATOM 1827 O O . LEU A 1 228 ? 21.599 -4.646 -30.737 1.00 82.31 228 LEU A O 1
ATOM 1831 N N . PRO A 1 229 ? 23.586 -5.603 -30.309 1.00 89.56 229 PRO A N 1
ATOM 1832 C CA . PRO A 1 229 ? 23.067 -6.396 -29.190 1.00 89.56 229 PRO A CA 1
ATOM 1833 C C . PRO A 1 229 ? 22.490 -5.531 -28.061 1.00 89.56 229 PRO A C 1
ATOM 1835 O O . PRO A 1 229 ? 21.400 -5.794 -27.556 1.00 89.56 229 PRO A O 1
ATOM 1838 N N . ALA A 1 230 ? 23.179 -4.446 -27.699 1.00 87.00 230 ALA A N 1
ATOM 1839 C CA . ALA A 1 230 ? 22.711 -3.522 -26.669 1.00 87.00 230 ALA A CA 1
ATOM 1840 C C . ALA A 1 230 ? 21.477 -2.728 -27.133 1.00 87.00 230 ALA A C 1
ATOM 1842 O O . ALA A 1 230 ? 20.542 -2.538 -26.359 1.00 87.00 230 ALA A O 1
ATOM 1843 N N . CYS A 1 231 ? 21.418 -2.358 -28.414 1.00 90.00 231 CYS A N 1
ATOM 1844 C CA . CYS A 1 231 ? 20.245 -1.741 -29.026 1.00 90.00 231 CYS A CA 1
ATOM 1845 C C . CYS A 1 231 ? 19.001 -2.642 -28.945 1.00 90.00 231 CYS A C 1
ATOM 1847 O O . CYS A 1 231 ? 17.912 -2.162 -28.631 1.00 90.00 231 CYS A O 1
ATOM 1849 N N . LEU A 1 232 ? 19.151 -3.943 -29.212 1.00 90.50 232 LEU A N 1
ATOM 1850 C CA . LEU A 1 232 ? 18.054 -4.906 -29.106 1.00 90.50 232 LEU A CA 1
ATOM 1851 C C . LEU A 1 232 ? 17.561 -5.046 -27.662 1.00 90.50 232 LEU A C 1
ATOM 1853 O O . LEU A 1 232 ? 16.349 -5.096 -27.454 1.00 90.50 232 LEU A O 1
ATOM 1857 N N . ARG A 1 233 ? 18.465 -5.032 -26.668 1.00 92.94 233 ARG A N 1
ATOM 1858 C CA . ARG A 1 233 ? 18.083 -5.015 -25.243 1.00 92.94 233 ARG A CA 1
ATOM 1859 C C . ARG A 1 233 ? 17.265 -3.775 -24.885 1.00 92.94 233 ARG A C 1
ATOM 1861 O O . ARG A 1 233 ? 16.188 -3.914 -24.318 1.00 92.94 233 ARG A O 1
ATOM 1868 N N . VAL A 1 234 ? 17.718 -2.585 -25.289 1.00 92.50 234 VAL A N 1
ATOM 1869 C CA . VAL A 1 234 ? 17.000 -1.319 -25.046 1.00 92.50 234 VAL A CA 1
ATOM 1870 C C . VAL A 1 234 ? 15.602 -1.336 -25.673 1.00 92.50 234 VAL A C 1
ATOM 1872 O O . VAL A 1 234 ? 14.627 -0.986 -25.013 1.00 92.50 234 VAL A O 1
ATOM 1875 N N . ILE A 1 235 ? 15.471 -1.808 -26.918 1.00 92.12 235 ILE A N 1
ATOM 1876 C CA . ILE A 1 235 ? 14.159 -1.982 -27.566 1.00 92.12 235 ILE A CA 1
ATOM 1877 C C . ILE A 1 235 ? 13.308 -3.013 -26.812 1.00 92.12 235 ILE A C 1
ATOM 1879 O O . ILE A 1 235 ? 12.102 -2.822 -26.668 1.00 92.12 235 ILE A O 1
ATOM 1883 N N . GLY A 1 236 ? 13.921 -4.087 -26.311 1.00 93.12 236 GLY A N 1
ATOM 1884 C CA . GLY A 1 236 ? 13.269 -5.074 -25.453 1.00 93.12 236 GLY A CA 1
ATOM 1885 C C . GLY A 1 236 ? 12.664 -4.444 -24.198 1.00 93.12 236 GLY A C 1
ATOM 1886 O O . GLY A 1 236 ? 11.487 -4.670 -23.920 1.00 93.12 236 GLY A O 1
ATOM 1887 N N . TYR A 1 237 ? 13.417 -3.596 -23.495 1.00 94.31 237 TYR A N 1
ATOM 1888 C CA . TYR A 1 237 ? 12.912 -2.855 -22.336 1.00 94.31 237 TYR A CA 1
ATOM 1889 C C . TYR A 1 237 ? 11.780 -1.901 -22.719 1.00 94.31 237 TYR A C 1
ATOM 1891 O O . TYR A 1 237 ? 10.722 -1.945 -22.098 1.00 94.31 237 TYR A O 1
ATOM 1899 N N . LEU A 1 238 ? 11.935 -1.119 -23.793 1.00 92.38 238 LEU A N 1
ATOM 1900 C CA . LEU A 1 238 ? 10.890 -0.205 -24.275 1.00 92.38 238 LEU A CA 1
ATOM 1901 C C . LEU A 1 238 ? 9.584 -0.930 -24.637 1.00 92.38 238 LEU A C 1
ATOM 1903 O O . LEU A 1 238 ? 8.505 -0.394 -24.390 1.00 92.38 238 LEU A O 1
ATOM 1907 N N . ARG A 1 239 ? 9.662 -2.157 -25.176 1.00 93.06 239 ARG A N 1
ATOM 1908 C CA . ARG A 1 239 ? 8.482 -3.010 -25.397 1.00 93.06 239 ARG A CA 1
ATOM 1909 C C . ARG A 1 239 ? 7.833 -3.433 -24.081 1.00 93.06 239 ARG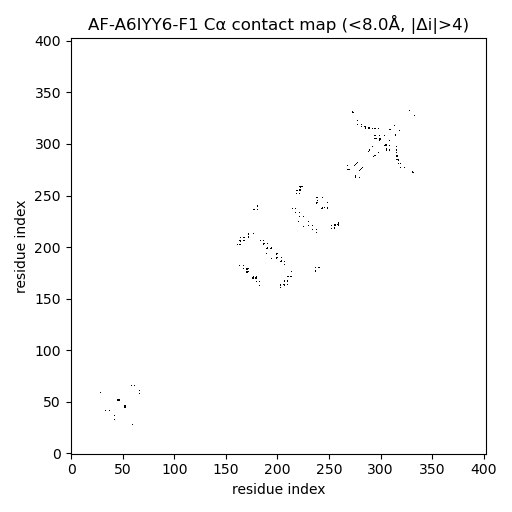 A C 1
ATOM 1911 O O . ARG A 1 239 ? 6.620 -3.336 -23.958 1.00 93.06 239 ARG A O 1
ATOM 1918 N N . ARG A 1 240 ? 8.623 -3.877 -23.096 1.00 93.06 240 ARG A N 1
ATOM 1919 C CA . ARG A 1 240 ? 8.116 -4.309 -21.776 1.00 93.06 240 ARG A CA 1
ATOM 1920 C C . ARG A 1 240 ? 7.503 -3.160 -20.966 1.00 93.06 240 ARG A C 1
ATOM 1922 O O . ARG A 1 240 ? 6.605 -3.402 -20.167 1.00 93.06 240 ARG A O 1
ATOM 1929 N N . MET A 1 241 ? 7.951 -1.920 -21.177 1.00 90.19 241 MET A N 1
ATOM 1930 C CA . MET A 1 241 ? 7.353 -0.742 -20.534 1.00 90.19 241 MET A CA 1
ATOM 1931 C C . MET A 1 241 ? 5.892 -0.515 -20.957 1.00 90.19 241 MET A C 1
ATOM 1933 O O . MET A 1 241 ? 5.134 0.055 -20.168 1.00 90.19 241 MET A O 1
ATOM 1937 N N . ASP A 1 242 ? 5.502 -0.993 -22.146 1.00 89.31 242 ASP A N 1
ATOM 1938 C CA . ASP A 1 242 ? 4.145 -0.906 -22.709 1.00 89.31 242 ASP A CA 1
ATOM 1939 C C . ASP A 1 242 ? 3.631 0.543 -22.841 1.00 89.31 242 ASP A C 1
ATOM 1941 O O . ASP A 1 242 ? 2.472 0.855 -22.589 1.00 89.31 242 ASP A O 1
ATOM 1945 N N . VAL A 1 243 ? 4.542 1.466 -23.183 1.00 89.69 243 VAL A N 1
ATOM 1946 C CA . VAL A 1 243 ? 4.236 2.900 -23.371 1.00 89.69 243 VAL A CA 1
ATOM 1947 C C . VAL A 1 243 ? 3.932 3.233 -24.835 1.00 89.69 243 VAL A C 1
ATOM 1949 O O . VAL A 1 243 ? 3.218 4.193 -25.110 1.00 89.69 243 VAL A O 1
ATOM 1952 N N . PHE A 1 244 ? 4.472 2.455 -25.777 1.00 89.94 244 PHE A N 1
ATOM 1953 C CA . PHE A 1 244 ? 4.311 2.673 -27.214 1.00 89.94 244 PHE A CA 1
ATOM 1954 C C . PHE A 1 244 ? 3.689 1.457 -27.880 1.00 89.94 244 PHE A C 1
ATOM 1956 O O . PHE A 1 244 ? 4.070 0.319 -27.599 1.00 89.94 244 PHE A O 1
ATOM 1963 N N . THR A 1 245 ? 2.832 1.707 -28.864 1.00 91.88 245 THR A N 1
ATOM 1964 C CA . THR A 1 245 ? 2.458 0.672 -29.827 1.00 91.88 245 THR A CA 1
ATOM 1965 C C . THR A 1 245 ? 3.671 0.255 -30.661 1.00 91.88 245 THR A C 1
ATOM 1967 O O . THR A 1 245 ? 4.656 0.984 -30.801 1.00 91.88 245 THR A O 1
ATOM 1970 N N . GLU A 1 246 ? 3.614 -0.925 -31.276 1.00 89.88 246 GLU A N 1
ATOM 1971 C CA . GLU A 1 246 ? 4.743 -1.431 -32.059 1.00 89.88 246 GLU A CA 1
ATOM 1972 C C . GLU A 1 246 ? 5.096 -0.522 -33.257 1.00 89.88 246 GLU A C 1
ATOM 1974 O O . GLU A 1 246 ? 6.258 -0.425 -33.653 1.00 89.88 246 GLU A O 1
ATOM 1979 N N . ALA A 1 247 ? 4.109 0.164 -33.842 1.00 91.00 247 ALA A N 1
ATOM 1980 C CA . ALA A 1 247 ? 4.328 1.141 -34.907 1.00 91.00 247 ALA A CA 1
ATOM 1981 C C . ALA A 1 247 ? 5.017 2.411 -34.379 1.00 91.00 247 ALA A C 1
ATOM 1983 O O . ALA A 1 247 ? 6.018 2.852 -34.945 1.00 91.00 247 ALA A O 1
ATOM 1984 N N . GLU A 1 248 ? 4.540 2.961 -33.261 1.00 90.94 248 GLU A N 1
ATOM 1985 C CA . GLU A 1 248 ? 5.147 4.132 -32.619 1.00 90.94 248 GLU A CA 1
ATOM 1986 C C . GLU A 1 248 ? 6.574 3.849 -32.155 1.00 90.94 248 GLU A C 1
ATOM 1988 O O . GLU A 1 248 ? 7.456 4.681 -32.354 1.00 90.94 248 GLU A O 1
ATOM 1993 N N . LEU A 1 249 ? 6.833 2.658 -31.607 1.00 90.56 249 LEU A N 1
ATOM 1994 C CA . LEU A 1 249 ? 8.170 2.244 -31.194 1.00 90.56 249 LEU A CA 1
ATOM 1995 C C . LEU A 1 249 ? 9.142 2.216 -32.381 1.00 90.56 249 LEU A C 1
ATOM 1997 O O . LEU A 1 249 ? 10.266 2.704 -32.258 1.00 90.56 249 LEU A O 1
ATOM 2001 N N . ARG A 1 250 ? 8.714 1.698 -33.543 1.00 87.94 250 ARG A N 1
ATOM 2002 C CA . ARG A 1 250 ? 9.518 1.726 -34.780 1.00 87.94 250 ARG A CA 1
ATOM 2003 C C . ARG A 1 250 ? 9.826 3.159 -35.209 1.00 87.94 250 ARG A C 1
ATOM 2005 O O . ARG A 1 250 ? 10.974 3.462 -35.523 1.00 87.94 250 ARG A O 1
ATOM 2012 N N . VAL A 1 251 ? 8.834 4.052 -35.173 1.00 88.38 251 VAL A N 1
ATOM 2013 C CA . VAL A 1 251 ? 9.027 5.474 -35.503 1.00 88.38 251 VAL A CA 1
ATOM 2014 C C . VAL A 1 251 ? 9.982 6.143 -34.513 1.00 88.38 251 VAL A C 1
ATOM 2016 O O . VAL A 1 251 ? 10.913 6.822 -34.938 1.00 88.38 251 VAL A O 1
ATOM 2019 N N . LYS A 1 252 ? 9.818 5.925 -33.203 1.00 87.12 252 LYS A N 1
ATOM 2020 C CA . LYS A 1 252 ? 10.702 6.479 -32.164 1.00 87.12 252 LYS A CA 1
ATOM 2021 C C . LYS A 1 252 ? 12.133 5.971 -32.294 1.00 87.12 252 LYS A C 1
ATOM 2023 O O . LYS A 1 252 ? 13.067 6.757 -32.151 1.00 87.12 252 LYS A O 1
ATOM 2028 N N . PHE A 1 253 ? 12.304 4.692 -32.617 1.00 88.50 253 PHE A N 1
ATOM 2029 C CA . PHE A 1 253 ? 13.608 4.115 -32.918 1.00 88.50 253 PHE A CA 1
ATOM 2030 C C . PHE A 1 253 ? 14.263 4.816 -34.113 1.00 88.50 253 PHE A C 1
ATOM 2032 O O . PHE A 1 253 ? 15.389 5.298 -33.994 1.00 88.50 253 PHE A O 1
ATOM 2039 N N . LEU A 1 254 ? 13.547 4.935 -35.237 1.00 88.00 254 LEU A N 1
ATOM 2040 C CA . LEU A 1 254 ? 14.057 5.618 -36.427 1.00 88.00 254 LEU A CA 1
ATOM 2041 C C . LEU A 1 254 ? 14.383 7.087 -36.142 1.00 88.00 254 LEU A C 1
ATOM 2043 O O . LEU A 1 254 ? 15.445 7.543 -36.538 1.00 88.00 254 LEU A O 1
ATOM 2047 N N . GLN A 1 255 ? 13.542 7.806 -35.393 1.00 88.56 255 GLN A N 1
ATOM 2048 C CA . GLN A 1 255 ? 13.803 9.190 -34.978 1.00 88.56 255 GLN A CA 1
ATOM 2049 C C . GLN A 1 255 ? 15.067 9.315 -34.114 1.00 88.56 255 GLN A C 1
ATOM 2051 O O . GLN A 1 255 ? 15.848 10.245 -34.297 1.00 88.56 255 GLN A O 1
ATOM 2056 N N . ALA A 1 256 ? 15.288 8.394 -33.171 1.00 88.25 256 ALA A N 1
ATOM 2057 C CA . ALA A 1 256 ? 16.488 8.398 -32.336 1.00 88.25 256 ALA A CA 1
ATOM 2058 C C . ALA A 1 256 ? 17.755 8.104 -33.156 1.00 88.25 256 ALA A C 1
ATOM 2060 O O . ALA A 1 256 ? 18.777 8.765 -32.969 1.00 88.25 256 ALA A O 1
ATOM 2061 N N . ARG A 1 257 ? 17.679 7.155 -34.098 1.00 85.88 257 ARG A N 1
ATOM 2062 C CA . ARG A 1 257 ? 18.789 6.821 -35.000 1.00 85.88 257 ARG A CA 1
ATOM 2063 C C . ARG A 1 257 ? 19.062 7.888 -36.050 1.00 85.88 257 ARG A C 1
ATOM 2065 O O . ARG A 1 257 ? 20.225 8.145 -36.332 1.00 85.88 257 ARG A O 1
ATOM 2072 N N . ASP A 1 258 ? 18.028 8.539 -36.571 1.00 81.50 258 ASP A N 1
ATOM 2073 C CA . ASP A 1 258 ? 18.151 9.703 -37.449 1.00 81.50 258 ASP A CA 1
ATOM 2074 C C . ASP A 1 258 ? 18.804 10.871 -36.701 1.00 81.50 258 ASP A C 1
ATOM 2076 O O . ASP A 1 258 ? 19.734 11.478 -37.214 1.00 81.50 258 ASP A O 1
ATOM 2080 N N . ALA A 1 259 ? 18.422 11.134 -35.446 1.00 85.50 259 ALA A N 1
ATOM 2081 C CA . ALA A 1 259 ? 19.081 12.151 -34.623 1.00 85.50 259 ALA A CA 1
ATOM 2082 C C . ALA A 1 259 ? 20.571 11.844 -34.382 1.00 85.50 259 ALA A C 1
ATOM 2084 O O . ALA A 1 259 ? 21.407 12.740 -34.497 1.00 85.50 259 ALA A O 1
ATOM 2085 N N . TRP A 1 260 ? 20.915 10.581 -34.104 1.00 86.88 260 TRP A N 1
ATOM 2086 C CA . TRP A 1 260 ? 22.310 10.138 -34.017 1.00 86.88 260 TRP A CA 1
ATOM 2087 C C . TRP A 1 260 ? 23.051 10.346 -35.343 1.00 86.88 260 TRP A C 1
ATOM 2089 O O . TRP A 1 260 ? 24.118 10.956 -35.362 1.00 86.88 260 TRP A O 1
ATOM 2099 N N . LEU A 1 261 ? 22.469 9.910 -36.464 1.00 78.19 261 LEU A N 1
ATOM 2100 C CA . LEU A 1 261 ? 23.071 10.066 -37.787 1.00 78.19 261 LEU A CA 1
ATOM 2101 C C . LEU A 1 261 ? 23.280 11.543 -38.130 1.00 78.19 261 LEU A C 1
ATOM 2103 O O . LEU A 1 261 ? 24.365 11.916 -38.558 1.00 78.19 261 LEU A O 1
ATOM 2107 N N . ARG A 1 262 ? 22.284 12.396 -37.877 1.00 81.44 262 ARG A N 1
ATOM 2108 C CA . ARG A 1 262 ? 22.399 13.847 -38.049 1.00 81.44 262 ARG A CA 1
ATOM 2109 C C . ARG A 1 262 ? 23.520 14.427 -37.199 1.00 81.44 262 ARG A C 1
ATOM 2111 O O . ARG A 1 262 ? 24.256 15.253 -37.715 1.00 81.44 262 ARG A O 1
ATOM 2118 N N . SER A 1 263 ? 23.694 13.974 -35.954 1.00 83.88 263 SER A N 1
ATOM 2119 C CA . SER A 1 263 ? 24.796 14.446 -35.103 1.00 83.88 263 SER A CA 1
ATOM 2120 C C . SER A 1 263 ? 26.177 14.098 -35.674 1.00 83.88 263 SER A C 1
ATOM 2122 O O . SER A 1 263 ? 27.085 14.925 -35.632 1.00 83.88 263 SER A O 1
ATOM 2124 N N . ILE A 1 264 ? 26.317 12.916 -36.287 1.00 75.75 264 ILE A N 1
ATOM 2125 C CA . ILE A 1 264 ? 27.538 12.524 -37.001 1.00 75.75 264 ILE A CA 1
ATOM 2126 C C . ILE A 1 264 ? 27.714 13.380 -38.252 1.00 75.75 264 ILE A C 1
ATOM 2128 O O . ILE A 1 264 ? 28.801 13.893 -38.483 1.00 75.75 264 ILE A O 1
ATOM 2132 N N . LEU A 1 265 ? 26.650 13.572 -39.036 1.00 75.06 265 LEU A N 1
ATOM 2133 C CA . LEU A 1 265 ? 26.697 14.385 -40.250 1.00 75.06 265 LEU A CA 1
ATOM 2134 C C . LEU A 1 265 ? 27.076 15.841 -39.955 1.00 75.06 265 LEU A C 1
ATOM 2136 O O . LEU A 1 265 ? 27.843 16.425 -40.708 1.00 75.06 265 LEU A O 1
ATOM 2140 N N . THR A 1 266 ? 26.603 16.416 -38.846 1.00 80.56 266 THR A N 1
ATOM 2141 C CA . THR A 1 266 ? 26.999 17.766 -38.412 1.00 80.56 266 THR A CA 1
ATOM 2142 C C . THR A 1 266 ? 28.429 17.844 -37.886 1.00 80.56 266 THR A C 1
ATOM 2144 O O . THR A 1 266 ? 29.009 18.923 -37.896 1.00 80.56 266 THR A O 1
ATOM 2147 N N . ALA A 1 267 ? 28.994 16.731 -37.408 1.00 74.94 267 ALA A N 1
ATOM 2148 C CA . ALA A 1 267 ? 30.375 16.673 -36.934 1.00 74.94 267 ALA A CA 1
ATOM 2149 C C . ALA A 1 267 ? 31.394 16.557 -38.081 1.00 74.94 267 ALA A C 1
ATOM 2151 O O . ALA A 1 267 ? 32.596 16.664 -37.846 1.00 74.94 267 ALA A O 1
ATOM 2152 N N . ILE A 1 268 ? 30.933 16.329 -39.314 1.00 67.56 268 ILE A N 1
ATOM 2153 C CA . ILE A 1 268 ? 31.792 16.284 -40.492 1.00 67.56 268 ILE A CA 1
ATOM 2154 C C . ILE A 1 268 ? 32.152 17.724 -40.910 1.00 67.56 268 ILE A C 1
ATOM 2156 O O . ILE A 1 268 ? 31.245 18.511 -41.189 1.00 67.56 268 ILE A O 1
ATOM 2160 N N . PRO A 1 269 ? 33.450 18.077 -41.013 1.00 67.44 269 PRO A N 1
ATOM 2161 C CA . PRO A 1 269 ? 33.879 19.377 -41.524 1.00 67.44 269 PRO A CA 1
ATOM 2162 C C . PRO A 1 269 ? 33.438 19.581 -42.979 1.00 67.44 269 PRO A C 1
ATOM 2164 O O . PRO A 1 269 ? 33.622 18.697 -43.820 1.00 67.44 269 PRO A O 1
ATOM 2167 N N . ASN A 1 270 ? 32.902 20.764 -43.284 1.00 67.94 270 ASN A N 1
ATOM 2168 C CA . ASN A 1 270 ? 32.510 21.166 -44.642 1.00 67.94 270 ASN A CA 1
ATOM 2169 C C . ASN A 1 270 ? 33.612 21.958 -45.374 1.00 67.94 270 ASN A C 1
ATOM 2171 O O . ASN A 1 270 ? 33.361 22.479 -46.458 1.00 67.94 270 ASN A O 1
ATOM 2175 N N . ASP A 1 271 ? 34.811 22.058 -44.790 1.00 65.12 271 ASP A N 1
ATOM 2176 C CA . ASP A 1 271 ? 35.873 22.962 -45.258 1.00 65.12 271 ASP A CA 1
ATOM 2177 C C . ASP A 1 271 ? 36.458 22.559 -46.622 1.00 65.12 271 ASP A C 1
ATOM 2179 O O . ASP A 1 271 ? 36.851 23.426 -47.399 1.00 65.12 271 ASP A O 1
ATOM 2183 N N . ASP A 1 272 ? 36.462 21.260 -46.952 1.00 70.56 272 ASP A N 1
ATOM 2184 C CA . ASP A 1 272 ? 36.867 20.763 -48.271 1.00 70.56 272 ASP A CA 1
ATOM 2185 C C . ASP A 1 272 ? 35.811 19.801 -48.861 1.00 70.56 272 ASP A C 1
ATOM 2187 O O . ASP A 1 272 ? 35.695 18.646 -48.423 1.00 70.56 272 ASP A O 1
ATOM 2191 N N . PRO A 1 273 ? 35.059 20.231 -49.896 1.00 71.69 273 PRO A N 1
ATOM 2192 C CA . PRO A 1 273 ? 34.126 19.382 -50.637 1.00 71.69 273 PRO A CA 1
ATOM 2193 C C . PRO A 1 273 ? 34.757 18.087 -51.174 1.00 71.69 273 PRO A C 1
ATOM 2195 O O . PRO A 1 273 ? 34.087 17.052 -51.250 1.00 71.69 273 PRO A O 1
ATOM 2198 N N . TYR A 1 274 ? 36.051 18.113 -51.515 1.00 71.06 274 TYR A N 1
ATOM 2199 C CA . TYR A 1 274 ? 36.783 16.944 -51.997 1.00 71.06 274 TYR A CA 1
ATOM 2200 C C . TYR A 1 274 ? 37.021 15.931 -50.875 1.00 71.06 274 TYR A C 1
ATOM 2202 O O . TYR A 1 274 ? 36.769 14.729 -51.038 1.00 71.06 274 TYR A O 1
ATOM 2210 N N . PHE A 1 275 ? 37.457 16.416 -49.711 1.00 73.38 275 PHE A N 1
ATOM 2211 C CA . PHE A 1 275 ? 37.617 15.605 -48.509 1.00 73.38 275 PHE A CA 1
ATOM 2212 C C . PHE A 1 275 ? 36.277 15.012 -48.058 1.00 73.38 275 PHE A C 1
ATOM 2214 O O . PHE A 1 275 ? 36.202 13.815 -47.777 1.00 73.38 275 PHE A O 1
ATOM 2221 N N . HIS A 1 276 ? 35.200 15.801 -48.093 1.00 74.69 276 HIS A N 1
ATOM 2222 C CA . HIS A 1 276 ? 33.860 15.367 -47.703 1.00 74.69 276 HIS A CA 1
ATOM 2223 C C . HIS A 1 276 ? 33.357 14.167 -48.529 1.00 74.69 276 HIS A C 1
ATOM 2225 O O . HIS A 1 276 ? 32.921 13.153 -47.972 1.00 74.69 276 HIS A O 1
ATOM 2231 N N . ILE A 1 277 ? 33.448 14.239 -49.861 1.00 76.00 277 ILE A N 1
ATOM 2232 C CA . ILE A 1 277 ? 33.004 13.150 -50.749 1.00 76.00 277 ILE A CA 1
ATOM 2233 C C . ILE A 1 277 ? 33.868 11.899 -50.546 1.00 76.00 277 ILE A C 1
ATOM 2235 O O . ILE A 1 277 ? 33.356 10.786 -50.419 1.00 76.00 277 ILE A O 1
ATOM 2239 N N . THR A 1 278 ? 35.183 12.093 -50.479 1.00 73.25 278 THR A N 1
ATOM 2240 C CA . THR A 1 278 ? 36.173 11.012 -50.494 1.00 73.25 278 THR A CA 1
ATOM 2241 C C . THR A 1 278 ? 36.252 10.256 -49.171 1.00 73.25 278 THR A C 1
ATOM 2243 O O . THR A 1 278 ? 36.383 9.032 -49.165 1.00 73.25 278 THR A O 1
ATOM 2246 N N . LYS A 1 279 ? 36.218 10.974 -48.045 1.00 72.94 279 LYS A N 1
ATOM 2247 C CA . LYS A 1 279 ? 36.476 10.409 -46.714 1.00 72.94 279 LYS A CA 1
ATOM 2248 C C . LYS A 1 279 ? 35.209 10.101 -45.930 1.00 72.94 279 LYS A C 1
ATOM 2250 O O . LYS A 1 279 ? 35.259 9.229 -45.069 1.00 72.94 279 LYS A O 1
ATOM 2255 N N . ASN A 1 280 ? 34.085 10.736 -46.268 1.00 72.25 280 ASN A N 1
ATOM 2256 C CA . ASN A 1 280 ? 32.845 10.570 -45.513 1.00 72.25 280 ASN A CA 1
ATOM 2257 C C . ASN A 1 280 ? 31.740 9.920 -46.353 1.00 72.25 280 ASN A C 1
ATOM 2259 O O . ASN A 1 280 ? 31.259 8.842 -46.003 1.00 72.25 280 ASN A O 1
ATOM 2263 N N . LEU A 1 281 ? 31.373 10.514 -47.495 1.00 76.25 281 LEU A N 1
ATOM 2264 C CA . LEU A 1 281 ? 30.216 10.063 -48.279 1.00 76.25 281 LEU A CA 1
ATOM 2265 C C . LEU A 1 281 ? 30.428 8.693 -48.943 1.00 76.25 281 LEU A C 1
ATOM 2267 O O . LEU A 1 281 ? 29.607 7.793 -48.770 1.00 76.25 281 LEU A O 1
ATOM 2271 N N . VAL A 1 282 ? 31.518 8.512 -49.697 1.00 78.38 282 VAL A N 1
ATOM 2272 C CA . VAL A 1 282 ? 31.768 7.250 -50.418 1.00 78.38 282 VAL A CA 1
ATOM 2273 C C . VAL A 1 282 ? 31.992 6.069 -49.460 1.00 78.38 282 VAL A C 1
ATOM 2275 O O . VAL A 1 282 ? 31.392 5.016 -49.683 1.00 78.38 282 VAL A O 1
ATOM 2278 N N . PRO A 1 283 ? 32.762 6.197 -48.359 1.00 79.19 283 PRO A N 1
ATOM 2279 C CA . PRO A 1 283 ? 32.877 5.129 -47.365 1.00 79.19 283 PRO A CA 1
ATOM 2280 C C . PRO A 1 283 ? 31.548 4.781 -46.685 1.00 79.19 283 PRO A C 1
ATOM 2282 O O . PRO A 1 283 ? 31.268 3.600 -46.475 1.00 79.19 283 PRO A O 1
ATOM 2285 N N . TYR A 1 284 ? 30.703 5.775 -46.390 1.00 75.00 284 TYR A N 1
ATOM 2286 C CA . TYR A 1 284 ? 29.364 5.540 -45.845 1.00 75.00 284 TYR A CA 1
ATOM 2287 C C . TYR A 1 284 ? 28.474 4.771 -46.830 1.00 75.00 284 TYR A C 1
ATOM 2289 O O . TYR A 1 284 ? 27.906 3.743 -46.464 1.00 75.00 284 TYR A O 1
ATOM 2297 N N . LEU A 1 285 ? 28.419 5.202 -48.096 1.00 77.44 285 LEU A N 1
ATOM 2298 C CA . LEU A 1 285 ? 27.681 4.502 -49.154 1.00 77.44 285 LEU A CA 1
ATOM 2299 C C . LEU A 1 285 ? 28.180 3.068 -49.339 1.00 77.44 285 LEU A C 1
ATOM 2301 O O . LEU A 1 285 ? 27.375 2.145 -49.435 1.00 77.44 285 LEU A O 1
ATOM 2305 N N . ASN A 1 286 ? 29.496 2.862 -49.314 1.00 77.94 286 ASN A N 1
ATOM 2306 C CA . ASN A 1 286 ? 30.096 1.534 -49.369 1.00 77.94 286 ASN A CA 1
ATOM 2307 C C . ASN A 1 286 ? 29.674 0.658 -48.193 1.00 77.94 286 ASN A C 1
ATOM 2309 O O . ASN A 1 286 ? 29.354 -0.512 -48.383 1.00 77.94 286 ASN A O 1
ATOM 2313 N N . ARG A 1 287 ? 29.600 1.222 -46.987 1.00 78.50 287 ARG A N 1
ATOM 2314 C CA . ARG A 1 287 ? 29.102 0.503 -45.813 1.00 78.50 287 ARG A CA 1
ATOM 2315 C C . ARG A 1 287 ? 27.619 0.149 -45.949 1.00 78.50 287 ARG A C 1
ATOM 2317 O O . ARG A 1 287 ? 27.236 -0.965 -45.610 1.00 78.50 287 ARG A O 1
ATOM 2324 N N . CYS A 1 288 ? 26.792 1.045 -46.490 1.00 73.19 288 CYS A N 1
ATOM 2325 C CA . CYS A 1 288 ? 25.389 0.753 -46.799 1.00 73.19 288 CYS A CA 1
ATOM 2326 C C . CYS A 1 288 ? 25.250 -0.363 -47.846 1.00 73.19 288 CYS A C 1
ATOM 2328 O O . CYS A 1 288 ? 24.446 -1.276 -47.664 1.00 73.19 288 CYS A O 1
ATOM 2330 N N . LEU A 1 289 ? 26.056 -0.329 -48.909 1.00 74.06 289 LEU A N 1
ATOM 2331 C CA . LEU A 1 289 ? 26.060 -1.353 -49.955 1.00 74.06 289 LEU A CA 1
ATOM 2332 C C . LEU A 1 289 ? 26.484 -2.720 -49.421 1.00 74.06 289 LEU A C 1
ATOM 2334 O O . LEU A 1 289 ? 25.846 -3.711 -49.754 1.00 74.06 289 LEU A O 1
ATOM 2338 N N . GLN A 1 290 ? 27.480 -2.777 -48.536 1.00 76.75 290 GLN A N 1
ATOM 2339 C CA . GLN A 1 290 ? 27.888 -4.019 -47.873 1.00 76.75 290 GLN A CA 1
ATOM 2340 C C . GLN A 1 290 ? 26.798 -4.610 -46.965 1.00 76.75 290 GLN A C 1
ATOM 2342 O O . GLN A 1 290 ? 26.766 -5.821 -46.767 1.00 76.75 290 GLN A O 1
ATOM 2347 N N . VAL A 1 291 ? 25.921 -3.779 -46.390 1.00 73.75 291 VAL A N 1
ATOM 2348 C CA . VAL A 1 291 ? 24.786 -4.252 -45.578 1.00 73.75 291 VAL A CA 1
ATOM 2349 C C . VAL A 1 291 ? 23.653 -4.769 -46.465 1.00 73.75 291 VAL A C 1
ATOM 2351 O O . VAL A 1 291 ? 23.059 -5.797 -46.152 1.00 73.75 291 VAL A O 1
ATOM 2354 N N . LEU A 1 292 ? 23.360 -4.076 -47.570 1.00 71.69 292 LEU A N 1
ATOM 2355 C CA . LEU A 1 292 ? 22.327 -4.484 -48.530 1.00 71.69 292 LEU A CA 1
ATOM 2356 C C . LEU A 1 292 ? 22.738 -5.718 -49.341 1.00 71.69 292 LEU A C 1
ATOM 2358 O O . LEU A 1 292 ? 21.897 -6.552 -49.665 1.00 71.69 292 LEU A O 1
ATOM 2362 N N . PHE A 1 293 ? 24.030 -5.842 -49.634 1.00 77.12 293 PHE A N 1
ATOM 2363 C CA . PHE A 1 293 ? 24.618 -6.936 -50.393 1.00 77.12 293 PHE A CA 1
ATOM 2364 C C . PHE A 1 293 ? 25.834 -7.488 -49.634 1.00 77.12 293 PHE A C 1
ATOM 2366 O O . PHE A 1 293 ? 26.976 -7.124 -49.928 1.00 77.12 293 PHE A O 1
ATOM 2373 N N . PRO A 1 294 ? 25.615 -8.363 -48.633 1.00 80.44 294 PRO A N 1
ATOM 2374 C CA . PRO A 1 294 ? 26.696 -8.953 -47.859 1.00 80.44 294 PRO A CA 1
ATOM 2375 C C . PRO A 1 294 ? 27.744 -9.630 -48.760 1.00 80.44 294 PRO A C 1
ATOM 2377 O O . PRO A 1 294 ? 27.377 -10.478 -49.580 1.00 80.44 294 PRO A O 1
ATOM 2380 N N . PRO A 1 295 ? 29.052 -9.353 -48.583 1.00 73.38 295 PRO A N 1
ATOM 2381 C CA . PRO A 1 295 ? 30.114 -9.912 -49.427 1.00 73.38 295 PRO A CA 1
ATOM 2382 C C . PRO A 1 295 ? 30.097 -11.442 -49.511 1.00 73.38 295 PRO A C 1
ATOM 2384 O O . PRO A 1 295 ? 30.394 -12.016 -50.555 1.00 73.38 295 PRO A O 1
ATOM 2387 N N . ALA A 1 296 ? 29.695 -12.111 -48.426 1.00 76.75 296 ALA A N 1
ATOM 2388 C CA . ALA A 1 296 ? 29.543 -13.562 -48.387 1.00 76.75 296 ALA A CA 1
ATOM 2389 C C . ALA A 1 296 ? 28.447 -14.071 -49.342 1.00 76.75 296 ALA A C 1
ATOM 2391 O O . ALA A 1 296 ? 28.656 -15.066 -50.032 1.00 76.75 296 ALA A O 1
ATOM 2392 N N . GLN A 1 297 ? 27.310 -13.371 -49.429 1.00 78.44 297 GLN A N 1
ATOM 2393 C CA . GLN A 1 297 ? 26.208 -13.727 -50.330 1.00 78.44 297 GLN A CA 1
ATOM 2394 C C . GLN A 1 297 ? 26.562 -13.440 -51.794 1.00 78.44 297 GLN A C 1
ATOM 2396 O O . GLN A 1 297 ? 26.251 -14.243 -52.675 1.00 78.44 297 GLN A O 1
ATOM 2401 N N . ILE A 1 298 ? 27.269 -12.334 -52.056 1.00 76.00 298 ILE A N 1
ATOM 2402 C CA . ILE A 1 298 ? 27.789 -12.013 -53.394 1.00 76.00 298 ILE A CA 1
ATOM 2403 C C . ILE A 1 298 ? 28.766 -13.105 -53.850 1.00 76.00 298 ILE A C 1
ATOM 2405 O O . ILE A 1 298 ? 28.617 -13.651 -54.941 1.00 76.00 298 ILE A O 1
ATOM 2409 N N . ALA A 1 299 ? 29.732 -13.464 -53.001 1.00 78.44 299 ALA A N 1
ATOM 2410 C CA . ALA A 1 299 ? 30.723 -14.493 -53.303 1.00 78.44 299 ALA A CA 1
ATOM 2411 C C . ALA A 1 299 ? 30.067 -15.858 -53.576 1.00 78.44 299 ALA A C 1
ATOM 2413 O O . ALA A 1 299 ? 30.397 -16.512 -54.564 1.00 78.44 299 ALA A O 1
ATOM 2414 N N . GLN A 1 300 ? 29.073 -16.238 -52.765 1.00 80.69 300 GLN A N 1
ATOM 2415 C CA . GLN A 1 300 ? 28.304 -17.468 -52.948 1.00 80.69 300 GLN A CA 1
ATOM 2416 C C . GLN A 1 300 ? 27.545 -17.493 -54.281 1.00 80.69 300 GLN A C 1
ATOM 2418 O O . GLN A 1 300 ? 27.567 -18.505 -54.977 1.00 80.69 300 GLN A O 1
ATOM 2423 N N . THR A 1 301 ? 26.912 -16.382 -54.663 1.00 77.31 301 THR A N 1
ATOM 2424 C CA . THR A 1 301 ? 26.166 -16.275 -55.931 1.00 77.31 301 THR A CA 1
ATOM 2425 C C . THR A 1 301 ? 27.095 -16.346 -57.144 1.00 77.31 301 THR A C 1
ATOM 2427 O O . THR A 1 301 ? 26.741 -16.917 -58.171 1.00 77.31 301 THR A O 1
ATOM 2430 N N . LEU A 1 302 ? 28.303 -15.797 -57.018 1.00 78.00 302 LEU A N 1
ATOM 2431 C CA . LEU A 1 302 ? 29.331 -15.819 -58.059 1.00 78.00 302 LEU A CA 1
ATOM 2432 C C . LEU A 1 302 ? 30.151 -17.122 -58.081 1.00 78.00 302 LEU A C 1
ATOM 2434 O O . LEU A 1 302 ? 31.014 -17.275 -58.941 1.00 78.00 302 LEU A O 1
ATOM 2438 N N . GLY A 1 303 ? 29.908 -18.054 -57.151 1.00 77.81 303 GLY A N 1
ATOM 2439 C CA . GLY A 1 303 ? 30.634 -19.324 -57.060 1.00 77.81 303 GLY A CA 1
ATOM 2440 C C . GLY A 1 303 ? 32.113 -19.183 -56.673 1.00 77.81 303 GLY A C 1
ATOM 2441 O O . GLY A 1 303 ? 32.901 -20.083 -56.953 1.00 77.81 303 GLY A O 1
ATOM 2442 N N . ILE A 1 304 ? 32.504 -18.070 -56.041 1.00 81.81 304 ILE A N 1
ATOM 2443 C CA . ILE A 1 304 ? 33.888 -17.769 -55.636 1.00 81.81 304 ILE A CA 1
ATOM 2444 C C . ILE A 1 304 ? 34.014 -17.670 -54.112 1.00 81.81 304 ILE A C 1
ATOM 2446 O O . ILE A 1 304 ? 33.036 -17.453 -53.398 1.00 81.81 304 ILE A O 1
ATOM 2450 N N . SER A 1 305 ? 35.234 -17.802 -53.580 1.00 75.00 305 SER A N 1
ATOM 2451 C CA . SER A 1 305 ? 35.468 -17.587 -52.148 1.00 75.00 305 SER A CA 1
ATOM 2452 C C . SER A 1 305 ? 35.416 -16.087 -51.795 1.00 75.00 305 SER A C 1
ATOM 2454 O O . SER A 1 305 ? 35.869 -15.255 -52.586 1.00 75.00 305 SER A O 1
ATOM 2456 N N . PRO A 1 306 ? 34.958 -15.700 -50.585 1.00 68.44 306 PRO A N 1
ATOM 2457 C CA . PRO A 1 306 ? 34.935 -14.295 -50.155 1.00 68.44 306 PRO A CA 1
ATOM 2458 C C . PRO A 1 306 ? 36.312 -13.613 -50.193 1.00 68.44 306 PRO A C 1
ATOM 2460 O O . PRO A 1 306 ? 36.416 -12.418 -50.448 1.00 68.44 306 PRO A O 1
ATOM 2463 N N . THR A 1 307 ? 37.389 -14.383 -50.006 1.00 70.94 307 THR A N 1
ATOM 2464 C CA . THR A 1 307 ? 38.783 -13.918 -50.110 1.00 70.94 307 THR A CA 1
ATOM 2465 C C . THR A 1 307 ? 39.219 -13.598 -51.539 1.00 70.94 307 THR A C 1
ATOM 2467 O O . THR A 1 307 ? 40.178 -12.853 -51.734 1.00 70.94 307 THR A O 1
ATOM 2470 N N . GLN A 1 308 ? 38.541 -14.154 -52.546 1.00 66.69 308 GLN A N 1
ATOM 2471 C CA . GLN A 1 308 ? 38.774 -13.827 -53.950 1.00 66.69 308 GLN A CA 1
ATOM 2472 C C . GLN A 1 308 ? 37.912 -12.661 -54.431 1.00 66.69 308 GLN A C 1
ATOM 2474 O O . GLN A 1 308 ? 38.251 -12.059 -55.447 1.00 66.69 308 GLN A O 1
ATOM 2479 N N . LEU A 1 309 ? 36.857 -12.287 -53.705 1.00 67.81 309 LEU A N 1
ATOM 2480 C CA . LEU A 1 309 ? 35.991 -11.169 -54.079 1.00 67.81 309 LEU A CA 1
ATOM 2481 C C . LEU A 1 309 ? 36.762 -9.837 -54.136 1.00 67.81 309 LEU A C 1
ATOM 2483 O O . LEU A 1 309 ? 36.562 -9.059 -55.060 1.00 67.81 309 LEU A O 1
ATOM 2487 N N . SER A 1 310 ? 37.721 -9.619 -53.229 1.00 64.31 310 SER A N 1
ATOM 2488 C CA . SER A 1 310 ? 38.600 -8.437 -53.244 1.00 64.31 310 SER A CA 1
ATOM 2489 C C . SER A 1 310 ? 39.600 -8.417 -54.408 1.00 64.31 310 SER A C 1
ATOM 2491 O O . SER A 1 310 ? 40.114 -7.355 -54.753 1.00 64.31 310 SER A O 1
ATOM 2493 N N . LYS A 1 311 ? 39.875 -9.571 -55.033 1.00 66.75 311 LYS A N 1
ATOM 2494 C CA . LYS A 1 311 ? 40.787 -9.695 -56.183 1.00 66.75 311 LYS A CA 1
ATOM 2495 C C . LYS A 1 311 ? 40.098 -9.439 -57.526 1.00 66.75 311 LYS A C 1
ATOM 2497 O O . LYS A 1 311 ? 40.777 -9.090 -58.484 1.00 66.75 311 LYS A O 1
ATOM 2502 N N . HIS A 1 312 ? 38.774 -9.585 -57.599 1.00 61.78 312 HIS A N 1
ATOM 2503 C CA . HIS A 1 312 ? 37.992 -9.463 -58.838 1.00 61.78 312 HIS A CA 1
ATOM 2504 C C . HIS A 1 312 ? 37.503 -8.025 -59.120 1.00 61.78 312 HIS A C 1
ATOM 2506 O O . HIS A 1 312 ? 36.567 -7.816 -59.888 1.00 61.78 312 HIS A O 1
ATOM 2512 N N . GLY A 1 313 ? 38.164 -7.018 -58.539 1.00 59.91 313 GLY A N 1
ATOM 2513 C CA . GLY A 1 313 ? 37.770 -5.612 -58.649 1.00 59.91 313 GLY A CA 1
ATOM 2514 C C . GLY A 1 313 ? 36.691 -5.240 -57.634 1.00 59.91 313 GLY A C 1
ATOM 2515 O O . GLY A 1 313 ? 36.186 -6.104 -56.929 1.00 59.91 313 GLY A O 1
ATOM 2516 N N . ASN A 1 314 ? 36.382 -3.943 -57.533 1.00 61.41 314 ASN A N 1
ATOM 2517 C CA . ASN A 1 314 ? 35.498 -3.309 -56.538 1.00 61.41 314 ASN A CA 1
ATOM 2518 C C . ASN A 1 314 ? 34.020 -3.781 -56.603 1.00 61.41 314 ASN A C 1
ATOM 2520 O O . ASN A 1 314 ? 33.096 -2.984 -56.724 1.00 61.41 314 ASN A O 1
ATOM 2524 N N . LEU A 1 315 ? 33.766 -5.085 -56.560 1.00 64.31 315 LEU A N 1
ATOM 2525 C CA . LEU A 1 315 ? 32.444 -5.693 -56.594 1.00 64.31 315 LEU A CA 1
ATOM 2526 C C . LEU A 1 315 ? 31.736 -5.414 -55.266 1.00 64.31 315 LEU A C 1
ATOM 2528 O O . LEU A 1 315 ? 32.257 -5.711 -54.193 1.00 64.31 315 LEU A O 1
ATOM 2532 N N . GLY A 1 316 ? 30.556 -4.797 -55.345 1.00 63.72 316 GLY A N 1
ATOM 2533 C CA . GLY A 1 316 ? 29.816 -4.336 -54.166 1.00 63.72 316 GLY A CA 1
ATOM 2534 C C . GLY A 1 316 ? 30.387 -3.067 -53.519 1.00 63.72 316 GLY A C 1
ATOM 2535 O O . GLY A 1 316 ? 29.922 -2.679 -52.450 1.00 63.72 316 GLY A O 1
ATOM 2536 N N . HIS A 1 317 ? 31.360 -2.410 -54.161 1.00 69.38 317 HIS A N 1
ATOM 2537 C CA . HIS A 1 317 ? 31.986 -1.181 -53.684 1.00 69.38 317 HIS A CA 1
ATOM 2538 C C . HIS A 1 317 ? 32.030 -0.098 -54.762 1.00 69.38 317 HIS A C 1
ATOM 2540 O O . HIS A 1 317 ? 32.503 -0.288 -55.878 1.00 69.38 317 HIS A O 1
ATOM 2546 N N . VAL A 1 318 ? 31.601 1.097 -54.393 1.00 75.62 318 VAL A N 1
ATOM 2547 C CA . VAL A 1 318 ? 31.804 2.319 -55.155 1.00 75.62 318 VAL A CA 1
ATOM 2548 C C . VAL A 1 318 ? 33.282 2.699 -55.104 1.00 75.62 318 VAL A C 1
ATOM 2550 O O . VAL A 1 318 ? 33.854 2.919 -54.031 1.00 75.62 318 VAL A O 1
ATOM 2553 N N . ASN A 1 319 ? 33.898 2.781 -56.284 1.00 73.81 319 ASN A N 1
ATOM 2554 C CA . ASN A 1 319 ? 35.283 3.201 -56.437 1.00 73.81 319 ASN A CA 1
ATOM 2555 C C . ASN A 1 319 ? 35.392 4.725 -56.288 1.00 73.81 319 ASN A C 1
ATOM 2557 O O . ASN A 1 319 ? 34.863 5.481 -57.101 1.00 73.81 319 ASN A O 1
ATOM 2561 N N . ILE A 1 320 ? 36.129 5.154 -55.265 1.00 74.25 320 ILE A N 1
ATOM 2562 C CA . ILE A 1 320 ? 36.403 6.560 -54.960 1.00 74.25 320 ILE A CA 1
ATOM 2563 C C . ILE A 1 320 ? 37.029 7.278 -56.166 1.00 74.25 320 ILE A C 1
ATOM 2565 O O . ILE A 1 320 ? 36.578 8.362 -56.529 1.00 74.25 320 ILE A O 1
ATOM 2569 N N . SER A 1 321 ? 38.017 6.664 -56.823 1.00 71.12 321 SER A N 1
ATOM 2570 C CA . SER A 1 321 ? 38.730 7.271 -57.955 1.00 71.12 321 SER A CA 1
ATOM 2571 C C . SER A 1 321 ? 37.827 7.463 -59.178 1.00 71.12 321 SER A C 1
ATOM 2573 O O . SER A 1 321 ? 37.938 8.472 -59.864 1.00 71.12 321 SER A O 1
ATOM 2575 N N . ALA A 1 322 ? 36.878 6.548 -59.402 1.00 72.81 322 ALA A N 1
ATOM 2576 C CA . ALA A 1 322 ? 35.921 6.634 -60.510 1.00 72.81 322 ALA A CA 1
ATOM 2577 C C . ALA A 1 322 ? 34.843 7.715 -60.300 1.00 72.81 322 ALA A C 1
ATOM 2579 O O . ALA A 1 322 ? 34.214 8.151 -61.258 1.00 72.81 322 ALA A O 1
ATOM 2580 N N . ILE A 1 323 ? 34.616 8.143 -59.053 1.00 73.19 323 ILE A N 1
ATOM 2581 C CA . ILE A 1 323 ? 33.705 9.247 -58.712 1.00 73.19 323 ILE A CA 1
ATOM 2582 C C . ILE A 1 323 ? 34.433 10.593 -58.691 1.00 73.19 323 ILE A C 1
ATOM 2584 O O . ILE A 1 323 ? 33.849 11.616 -59.045 1.00 73.19 323 ILE A O 1
ATOM 2588 N N . GLN A 1 324 ? 35.705 10.604 -58.291 1.00 69.19 324 GLN A N 1
ATOM 2589 C CA . GLN A 1 324 ? 36.517 11.820 -58.254 1.00 69.19 324 GLN A CA 1
ATOM 2590 C C . GLN A 1 324 ? 36.754 12.406 -59.649 1.00 69.19 324 GLN A C 1
ATOM 2592 O O . GLN A 1 324 ? 36.645 13.618 -59.817 1.00 69.19 324 GLN A O 1
ATOM 2597 N N . GLU A 1 325 ? 37.041 11.568 -60.647 1.00 71.12 325 GLU A N 1
ATOM 2598 C CA . GLU A 1 325 ? 37.392 12.013 -62.002 1.00 71.12 325 GLU A CA 1
ATOM 2599 C C . GLU A 1 325 ? 36.257 12.806 -62.698 1.00 71.12 325 GLU A C 1
ATOM 2601 O O . GLU A 1 325 ? 36.524 13.909 -63.180 1.00 71.12 325 GLU A O 1
ATOM 2606 N N . PRO A 1 326 ? 34.978 12.373 -62.664 1.00 73.94 326 PRO A N 1
ATOM 2607 C CA . PRO A 1 326 ? 33.868 13.157 -63.212 1.00 73.94 326 PRO A CA 1
ATOM 2608 C C . PRO A 1 326 ? 33.464 14.366 -62.363 1.00 73.94 326 PRO A C 1
ATOM 2610 O O . PRO A 1 326 ? 32.871 15.295 -62.893 1.00 73.94 326 PRO A O 1
ATOM 2613 N N . LEU A 1 327 ? 33.730 14.377 -61.053 1.00 69.25 327 LEU A N 1
ATOM 2614 C CA . LEU A 1 327 ? 33.351 15.495 -60.174 1.00 69.25 327 LEU A CA 1
ATOM 2615 C C . LEU A 1 327 ? 34.424 16.588 -60.092 1.00 69.25 327 LEU A C 1
ATOM 2617 O O . LEU A 1 327 ? 34.131 17.697 -59.644 1.00 69.25 327 LEU A O 1
ATOM 2621 N N . ALA A 1 328 ? 35.639 16.318 -60.575 1.00 69.06 328 ALA A N 1
ATOM 2622 C CA . ALA A 1 328 ? 36.770 17.243 -60.541 1.00 69.06 328 ALA A CA 1
ATOM 2623 C C . ALA A 1 328 ? 36.512 18.586 -61.253 1.00 69.06 328 ALA A C 1
ATOM 2625 O O . ALA A 1 328 ? 37.149 19.579 -60.913 1.00 69.06 328 ALA A O 1
ATOM 2626 N N . PHE A 1 329 ? 35.585 18.642 -62.220 1.00 68.81 329 PHE A N 1
ATOM 2627 C CA . PHE A 1 329 ? 35.237 19.889 -62.917 1.00 68.81 329 PHE A CA 1
ATOM 2628 C C . PHE A 1 329 ? 34.210 20.758 -62.170 1.00 68.81 329 PHE A C 1
ATOM 2630 O O . PHE A 1 329 ? 34.121 21.953 -62.445 1.00 68.81 329 PHE A O 1
ATOM 2637 N N . ILE A 1 330 ? 33.420 20.160 -61.268 1.00 68.25 330 ILE A N 1
ATOM 2638 C CA . ILE A 1 330 ? 32.355 20.832 -60.498 1.00 68.25 330 ILE A CA 1
ATOM 2639 C C . ILE A 1 330 ? 32.882 21.284 -59.135 1.00 68.25 330 ILE A C 1
ATOM 2641 O O . ILE A 1 330 ? 32.448 22.305 -58.603 1.00 68.25 330 ILE A O 1
ATOM 2645 N N . LEU A 1 331 ? 33.800 20.511 -58.553 1.00 65.88 331 LEU A N 1
ATOM 2646 C CA . LEU A 1 331 ? 34.387 20.816 -57.256 1.00 65.88 331 LEU A CA 1
ATOM 2647 C C . LEU A 1 331 ? 35.338 22.023 -57.368 1.00 65.88 331 LEU A C 1
ATOM 2649 O O . LEU A 1 331 ? 36.030 22.156 -58.383 1.00 65.88 331 LEU A O 1
ATOM 2653 N N . PRO A 1 332 ? 35.394 22.907 -56.350 1.00 65.31 332 PRO A N 1
ATOM 2654 C CA . PRO A 1 332 ? 36.335 24.022 -56.334 1.00 65.31 332 PRO A CA 1
ATOM 2655 C C . PRO A 1 332 ? 37.750 23.513 -56.606 1.00 65.31 332 PRO A C 1
ATOM 2657 O O . PRO A 1 332 ? 38.172 22.503 -56.036 1.00 65.31 332 PRO A O 1
ATOM 2660 N N . LYS A 1 333 ? 38.485 24.190 -57.498 1.00 56.28 333 LYS A N 1
ATOM 2661 C CA . LYS A 1 333 ? 39.884 23.841 -57.760 1.00 56.28 333 LYS A CA 1
ATOM 2662 C C . LYS A 1 333 ? 40.618 23.880 -56.428 1.00 56.28 333 LYS A C 1
ATOM 2664 O O . LYS A 1 333 ? 40.521 24.869 -55.711 1.00 56.28 333 LYS A O 1
ATOM 2669 N N . ARG A 1 334 ? 41.324 22.794 -56.119 1.00 53.53 334 ARG A N 1
ATOM 2670 C CA . ARG A 1 334 ? 42.151 22.646 -54.924 1.00 53.53 334 ARG A CA 1
ATOM 2671 C C . ARG A 1 334 ? 43.202 23.758 -54.939 1.00 53.53 334 ARG A C 1
ATOM 2673 O O . ARG A 1 334 ? 44.255 23.600 -55.552 1.00 53.53 334 ARG A O 1
ATOM 2680 N N . GLU A 1 335 ? 42.901 24.908 -54.342 1.00 44.75 335 GLU A N 1
ATOM 2681 C CA . GLU A 1 335 ? 43.934 25.876 -54.008 1.00 44.75 335 GLU A CA 1
ATOM 2682 C C . GLU A 1 335 ? 44.820 25.167 -52.993 1.00 44.75 335 GLU A C 1
ATOM 2684 O O . GLU A 1 335 ? 44.379 24.784 -51.910 1.00 44.75 335 GLU A O 1
ATOM 2689 N N . ALA A 1 336 ? 46.050 24.874 -53.406 1.00 43.88 336 ALA A N 1
ATOM 2690 C CA . ALA A 1 336 ? 47.062 24.322 -52.533 1.00 43.88 336 ALA A CA 1
ATOM 2691 C C . ALA A 1 336 ? 47.420 25.394 -51.499 1.00 43.88 336 ALA A C 1
ATOM 2693 O O . ALA A 1 336 ? 48.393 26.129 -51.655 1.00 43.88 336 ALA A O 1
ATOM 2694 N N . VAL A 1 337 ? 46.611 25.504 -50.448 1.00 37.06 337 VAL A N 1
ATOM 2695 C CA . VAL A 1 337 ? 47.041 26.148 -49.217 1.00 37.06 337 VAL A CA 1
ATOM 2696 C C . VAL A 1 337 ? 48.061 25.195 -48.610 1.00 37.06 337 VAL A C 1
ATOM 2698 O O . VAL A 1 337 ? 47.722 24.139 -48.079 1.00 37.06 337 VAL A O 1
ATOM 2701 N N . PHE A 1 338 ? 49.336 25.536 -48.779 1.00 36.62 338 PHE A N 1
ATOM 2702 C CA . PHE A 1 338 ? 50.409 24.978 -47.975 1.00 36.62 338 PHE A CA 1
ATOM 2703 C C . PHE A 1 338 ? 50.121 25.327 -46.512 1.00 36.62 338 PHE A C 1
ATOM 2705 O O . PHE A 1 338 ? 50.424 26.428 -46.061 1.00 36.62 338 PHE A O 1
ATOM 2712 N N . CYS A 1 339 ? 49.548 24.387 -45.771 1.00 32.97 339 CYS A N 1
ATOM 2713 C CA . CYS A 1 339 ? 49.770 24.304 -44.337 1.00 32.97 339 CYS A CA 1
ATOM 2714 C C . CYS A 1 339 ? 50.827 23.222 -44.140 1.00 32.97 339 CYS A C 1
ATOM 2716 O O . CYS A 1 339 ? 50.540 22.032 -44.246 1.00 32.97 339 CYS A O 1
ATOM 2718 N N . LEU A 1 340 ? 52.071 23.659 -43.944 1.00 39.22 340 LEU A N 1
ATOM 2719 C CA . LEU A 1 340 ? 53.067 22.832 -43.283 1.00 39.22 340 LEU A CA 1
ATOM 2720 C C . LEU A 1 340 ? 52.585 22.664 -41.846 1.00 39.22 340 LEU A C 1
ATOM 2722 O O . LEU A 1 340 ? 52.487 23.658 -41.138 1.00 39.22 340 LEU A O 1
ATOM 2726 N N . ASP A 1 341 ? 52.214 21.442 -41.494 1.00 30.16 341 ASP A N 1
ATOM 2727 C CA . ASP A 1 341 ? 52.600 20.807 -40.239 1.00 30.16 341 ASP A CA 1
ATOM 2728 C C . ASP A 1 341 ? 52.354 19.305 -40.414 1.00 30.16 341 ASP A C 1
ATOM 2730 O O . ASP A 1 341 ? 51.236 18.794 -40.325 1.00 30.16 341 ASP A O 1
ATOM 2734 N N . ASP A 1 342 ? 53.439 18.607 -40.744 1.00 35.41 342 ASP A N 1
ATOM 2735 C CA . ASP A 1 342 ? 53.532 17.162 -40.639 1.00 35.41 342 ASP A CA 1
ATOM 2736 C C . ASP A 1 342 ? 53.426 16.782 -39.158 1.00 35.41 342 ASP A C 1
ATOM 2738 O O . ASP A 1 342 ? 54.379 16.917 -38.391 1.00 35.41 342 ASP A O 1
ATOM 2742 N N . GLN A 1 343 ? 52.275 16.255 -38.752 1.00 35.25 343 GLN A N 1
ATOM 2743 C CA . GLN A 1 343 ? 52.211 15.344 -37.619 1.00 35.25 343 GLN A CA 1
ATOM 2744 C C . GLN A 1 343 ? 51.404 14.125 -38.060 1.00 35.25 343 GLN A C 1
ATOM 2746 O O . GLN A 1 343 ? 50.187 14.181 -38.238 1.00 35.25 343 GLN A O 1
ATOM 2751 N N . GLU A 1 344 ? 52.116 13.023 -38.286 1.00 31.00 344 GLU A N 1
ATOM 2752 C CA . GLU A 1 344 ? 51.558 11.700 -38.544 1.00 31.00 344 GLU A CA 1
ATOM 2753 C C . GLU A 1 344 ? 50.506 11.345 -37.481 1.00 31.00 344 GLU A C 1
ATOM 2755 O O . GLU A 1 344 ? 50.823 10.992 -36.347 1.00 31.00 344 GLU A O 1
ATOM 2760 N N . LEU A 1 345 ? 49.230 11.412 -37.858 1.00 34.31 345 LEU A N 1
ATOM 2761 C CA . LEU A 1 345 ? 48.149 10.764 -37.128 1.00 34.31 345 LEU A CA 1
ATOM 2762 C C . LEU A 1 345 ? 48.005 9.345 -37.678 1.00 34.31 345 LEU A C 1
ATOM 2764 O O . LEU A 1 345 ? 47.391 9.100 -38.718 1.00 34.31 345 LEU A O 1
ATOM 2768 N N . VAL A 1 346 ? 48.629 8.422 -36.952 1.00 30.77 346 VAL A N 1
ATOM 2769 C CA . VAL A 1 346 ? 48.391 6.976 -36.980 1.00 30.77 346 VAL A CA 1
ATOM 2770 C C . VAL A 1 346 ? 46.878 6.697 -37.069 1.00 30.77 346 VAL A C 1
ATOM 2772 O O . VAL A 1 346 ? 46.108 7.329 -36.341 1.00 30.77 346 VAL A O 1
ATOM 2775 N N . PRO A 1 347 ? 46.404 5.759 -37.912 1.00 34.78 347 PRO A N 1
ATOM 2776 C CA . PRO A 1 347 ? 45.010 5.340 -37.887 1.00 34.78 347 PRO A CA 1
ATOM 2777 C C . PRO A 1 347 ? 44.776 4.441 -36.670 1.00 34.78 347 PRO A C 1
ATOM 2779 O O . PRO A 1 347 ? 44.773 3.218 -36.784 1.00 34.78 347 PRO A O 1
ATOM 2782 N N . ASP A 1 348 ? 44.565 5.047 -35.505 1.00 27.77 348 ASP A N 1
ATOM 2783 C CA . ASP A 1 348 ? 44.067 4.343 -34.328 1.00 27.77 348 ASP A CA 1
ATOM 2784 C C . ASP A 1 348 ? 42.530 4.367 -34.356 1.00 27.77 348 ASP A C 1
ATOM 2786 O O . ASP A 1 348 ? 41.857 5.230 -33.796 1.00 27.77 348 ASP A O 1
ATOM 2790 N N . LEU A 1 349 ? 41.960 3.436 -35.125 1.00 38.19 349 LEU A N 1
ATOM 2791 C CA . LEU A 1 349 ? 40.539 3.088 -35.075 1.00 38.19 349 LEU A CA 1
ATOM 2792 C C . LEU A 1 349 ? 40.373 1.692 -34.480 1.00 38.19 349 LEU A C 1
ATOM 2794 O O . LEU A 1 349 ? 39.723 0.835 -35.072 1.00 38.19 349 LEU A O 1
ATOM 2798 N N . VAL A 1 350 ? 40.919 1.478 -33.286 1.00 40.12 350 VAL A N 1
ATOM 2799 C CA . VAL A 1 350 ? 40.335 0.550 -32.315 1.00 40.12 350 VAL A CA 1
ATOM 2800 C C . VAL A 1 350 ? 40.534 1.145 -30.924 1.00 40.12 350 VAL A C 1
ATOM 2802 O O . VAL A 1 350 ? 41.633 1.129 -30.391 1.00 40.12 350 VAL A O 1
ATOM 2805 N N . ALA A 1 351 ? 39.456 1.622 -30.304 1.00 28.11 351 ALA A N 1
ATOM 2806 C CA . ALA A 1 351 ? 39.402 1.747 -28.851 1.00 28.11 351 ALA A CA 1
ATOM 2807 C C . ALA A 1 351 ? 38.199 0.947 -28.323 1.00 28.11 351 ALA A C 1
ATOM 2809 O O . ALA A 1 351 ? 37.171 0.857 -29.006 1.00 28.11 351 ALA A O 1
ATOM 2810 N N . PRO A 1 352 ? 38.353 0.292 -27.164 1.00 30.69 352 PRO A N 1
ATOM 2811 C CA . PRO A 1 352 ? 37.694 -0.962 -26.845 1.00 30.69 352 PRO A CA 1
ATOM 2812 C C . PRO A 1 352 ? 36.331 -0.762 -26.182 1.00 30.69 352 PRO A C 1
ATOM 2814 O O . PRO A 1 352 ? 36.024 0.283 -25.609 1.00 30.69 352 PRO A O 1
ATOM 2817 N N . ALA A 1 353 ? 35.506 -1.806 -26.250 1.00 32.66 353 ALA A N 1
ATOM 2818 C CA . ALA A 1 353 ? 34.353 -1.944 -25.373 1.00 32.66 353 ALA A CA 1
ATOM 2819 C C . ALA A 1 353 ? 34.823 -1.955 -23.902 1.00 32.66 353 ALA A C 1
ATOM 2821 O O . ALA A 1 353 ? 35.840 -2.586 -23.611 1.00 32.66 353 ALA A O 1
ATOM 2822 N N . PRO A 1 354 ? 34.111 -1.301 -22.969 1.00 33.09 354 PRO A N 1
ATOM 2823 C CA . PRO A 1 354 ? 34.393 -1.470 -21.553 1.00 33.09 354 PRO A CA 1
ATOM 2824 C C . PRO A 1 354 ? 33.977 -2.883 -21.127 1.00 33.09 354 PRO A C 1
ATOM 2826 O O . PRO A 1 354 ? 32.793 -3.226 -21.152 1.00 33.09 354 PRO A O 1
ATOM 2829 N N . GLU A 1 355 ? 34.960 -3.701 -20.757 1.00 32.03 355 GLU A N 1
ATOM 2830 C CA . GLU A 1 355 ? 34.738 -4.940 -20.017 1.00 32.03 355 GLU A CA 1
ATOM 2831 C C . GLU A 1 355 ? 34.504 -4.626 -18.534 1.00 32.03 355 GLU A C 1
ATOM 2833 O O . GLU A 1 355 ? 35.174 -3.787 -17.929 1.00 32.03 355 GLU A O 1
ATOM 2838 N N . LEU A 1 356 ? 33.503 -5.302 -17.970 1.00 31.61 356 LEU A N 1
ATOM 2839 C CA . LEU A 1 356 ? 33.223 -5.374 -16.539 1.00 31.61 356 LEU A CA 1
ATOM 2840 C C . LEU A 1 356 ? 34.359 -6.129 -15.823 1.00 31.61 356 LEU A C 1
ATOM 2842 O O . LEU A 1 356 ? 34.930 -7.049 -16.410 1.00 31.61 356 LEU A O 1
ATOM 2846 N N . PRO A 1 357 ? 34.668 -5.815 -14.553 1.00 32.88 357 PRO A N 1
ATOM 2847 C CA . PRO A 1 357 ? 35.719 -6.508 -13.828 1.00 32.88 357 PRO A CA 1
ATOM 2848 C C . PRO A 1 357 ? 35.239 -7.893 -13.377 1.00 32.88 357 PRO A C 1
ATOM 2850 O O . PRO A 1 357 ? 34.283 -8.010 -12.613 1.00 32.88 357 PRO A O 1
ATOM 2853 N N . ALA A 1 358 ? 35.949 -8.935 -13.804 1.00 31.03 358 ALA A N 1
ATOM 2854 C CA . ALA A 1 358 ? 35.987 -10.214 -13.110 1.00 31.03 358 ALA A CA 1
ATOM 2855 C C . ALA A 1 358 ? 37.407 -10.410 -12.569 1.00 31.03 358 ALA A C 1
ATOM 2857 O O . ALA A 1 358 ? 38.353 -10.672 -13.313 1.00 31.03 358 ALA A O 1
ATOM 2858 N N . GLU A 1 359 ? 37.563 -10.246 -11.258 1.00 33.09 359 GLU A N 1
ATOM 2859 C CA . GLU A 1 359 ? 38.714 -10.791 -10.552 1.00 33.09 359 GLU A CA 1
ATOM 2860 C C . GLU A 1 359 ? 38.683 -12.323 -10.683 1.00 33.09 359 GLU A C 1
ATOM 2862 O O . GLU A 1 359 ? 37.672 -12.942 -10.363 1.00 33.09 359 GLU A O 1
ATOM 2867 N N . GLN A 1 360 ? 39.795 -12.938 -11.097 1.00 32.00 360 GLN A N 1
ATOM 2868 C CA . GLN A 1 360 ? 40.593 -13.853 -10.261 1.00 32.00 360 GLN A CA 1
ATOM 2869 C C . GLN A 1 360 ? 41.540 -14.732 -11.103 1.00 32.00 360 GLN A C 1
ATOM 2871 O O . GLN A 1 360 ? 41.132 -15.645 -11.808 1.00 32.00 360 GLN A O 1
ATOM 2876 N N . ARG A 1 361 ? 42.837 -14.452 -10.906 1.00 29.55 361 ARG A N 1
ATOM 2877 C CA . ARG A 1 361 ? 43.980 -15.379 -10.775 1.00 29.55 361 ARG A CA 1
ATOM 2878 C C . ARG A 1 361 ? 44.199 -16.451 -11.854 1.00 29.55 361 ARG A C 1
ATOM 2880 O O . ARG A 1 361 ? 43.615 -17.526 -11.835 1.00 29.55 361 ARG A O 1
ATOM 2887 N N . SER A 1 362 ? 45.244 -16.218 -12.643 1.00 27.89 362 SER A N 1
ATOM 2888 C CA . SER A 1 362 ? 46.029 -17.226 -13.361 1.00 27.89 362 SER A CA 1
ATOM 2889 C C . SER A 1 362 ? 47.371 -17.473 -12.665 1.00 27.89 362 SER A C 1
ATOM 2891 O O . SER A 1 362 ? 48.080 -16.501 -12.435 1.00 27.89 362 SER A O 1
ATOM 2893 N N . LEU A 1 363 ? 47.723 -18.737 -12.410 1.00 31.19 363 LEU A N 1
ATOM 2894 C CA . LEU A 1 363 ? 49.076 -19.340 -12.366 1.00 31.19 363 LEU A CA 1
ATOM 2895 C C . LEU A 1 363 ? 48.845 -20.866 -12.315 1.00 31.19 363 LEU A C 1
ATOM 2897 O O . LEU A 1 363 ? 48.033 -21.298 -11.506 1.00 31.19 363 LEU A O 1
ATOM 2901 N N . GLU A 1 364 ? 49.470 -21.794 -13.032 1.00 29.86 364 GLU A N 1
ATOM 2902 C CA . GLU A 1 364 ? 50.304 -21.913 -14.237 1.00 29.86 364 GLU A CA 1
ATOM 2903 C C . GLU A 1 364 ? 50.271 -23.434 -14.590 1.00 29.86 364 GLU A C 1
ATOM 2905 O O . GLU A 1 364 ? 49.853 -24.236 -13.747 1.00 29.86 364 GLU A O 1
ATOM 2910 N N . PRO A 1 365 ? 50.677 -23.880 -15.795 1.00 36.44 365 PRO A N 1
ATOM 2911 C CA . PRO A 1 365 ? 50.516 -25.266 -16.240 1.00 36.44 365 PRO A CA 1
ATOM 2912 C C . PRO A 1 365 ? 51.811 -26.088 -16.121 1.00 36.44 365 PRO A C 1
ATOM 2914 O O . PRO A 1 365 ? 52.880 -25.609 -16.488 1.00 36.44 365 PRO A O 1
ATOM 2917 N N . ILE A 1 366 ? 51.716 -27.371 -15.744 1.00 27.25 366 ILE A N 1
ATOM 2918 C CA . ILE A 1 366 ? 52.740 -28.371 -16.092 1.00 27.25 366 ILE A CA 1
ATOM 2919 C C . ILE A 1 366 ? 52.085 -29.652 -16.624 1.00 27.25 366 ILE A C 1
ATOM 2921 O O . ILE A 1 366 ? 51.115 -30.175 -16.087 1.00 27.25 366 ILE A O 1
ATOM 2925 N N . ALA A 1 367 ? 52.673 -30.075 -17.736 1.00 28.66 367 ALA A N 1
ATOM 2926 C CA . ALA A 1 367 ? 52.431 -31.177 -18.647 1.00 28.66 367 ALA A CA 1
ATOM 2927 C C . ALA A 1 367 ? 52.080 -32.578 -18.091 1.00 28.66 367 ALA A C 1
ATOM 2929 O O . ALA A 1 367 ? 52.558 -33.003 -17.043 1.00 28.66 367 ALA A O 1
ATOM 2930 N N . SER A 1 368 ? 51.444 -33.330 -19.003 1.00 28.09 368 SER A N 1
ATOM 2931 C CA . SER A 1 368 ? 51.681 -34.748 -19.339 1.00 28.09 368 SER A CA 1
ATOM 2932 C C . SER A 1 368 ? 50.737 -35.829 -18.799 1.00 28.09 368 SER A C 1
ATOM 2934 O O . SER A 1 368 ? 50.424 -35.896 -17.620 1.00 28.09 368 SER A O 1
ATOM 2936 N N . ALA A 1 369 ? 50.477 -36.764 -19.724 1.00 27.42 369 ALA A N 1
ATOM 2937 C CA . ALA A 1 369 ? 50.105 -38.173 -19.566 1.00 27.42 369 ALA A CA 1
ATOM 2938 C C . ALA A 1 369 ? 48.613 -38.562 -19.680 1.00 27.42 369 ALA A C 1
ATOM 2940 O O . ALA A 1 369 ? 47.842 -38.537 -18.734 1.00 27.42 369 ALA A O 1
ATOM 2941 N N . THR A 1 370 ? 48.262 -38.949 -20.910 1.00 25.70 370 THR A N 1
ATOM 2942 C CA . THR A 1 370 ? 47.679 -40.238 -21.339 1.00 25.70 370 THR A CA 1
ATOM 2943 C C . THR A 1 370 ? 46.857 -41.125 -20.381 1.00 25.70 370 THR A C 1
ATOM 2945 O O . THR A 1 370 ? 47.329 -41.513 -19.320 1.00 25.70 370 THR A O 1
ATOM 2948 N N . LEU A 1 371 ? 45.775 -41.647 -20.985 1.00 27.72 371 LEU A N 1
ATOM 2949 C CA . LEU A 1 371 ? 45.158 -42.988 -20.890 1.00 27.72 371 LEU A CA 1
ATOM 2950 C C . LEU A 1 371 ? 43.886 -43.192 -20.039 1.00 27.72 371 LEU A C 1
ATOM 2952 O O . LEU A 1 371 ? 43.885 -43.121 -18.820 1.00 27.72 371 LEU A O 1
ATOM 2956 N N . GLU A 1 372 ? 42.859 -43.591 -20.802 1.00 26.44 372 GLU A N 1
ATOM 2957 C CA . GLU A 1 372 ? 41.951 -44.729 -20.598 1.00 26.44 372 GLU A CA 1
ATOM 2958 C C . GLU A 1 372 ? 40.791 -44.678 -19.586 1.00 26.44 372 GLU A C 1
ATOM 2960 O O . GLU A 1 372 ? 40.954 -44.703 -18.377 1.00 26.44 372 GLU A O 1
ATOM 2965 N N . SER A 1 373 ? 39.594 -44.790 -20.184 1.00 26.30 373 S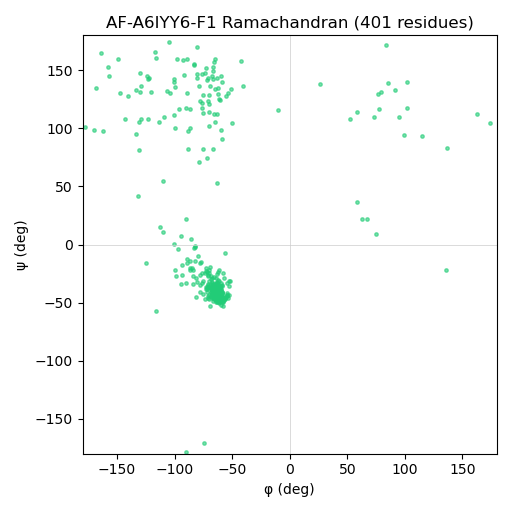ER A N 1
ATOM 2966 C CA . SER A 1 373 ? 38.590 -45.837 -19.929 1.00 26.30 373 SER A CA 1
ATOM 2967 C C . SER A 1 373 ? 38.039 -46.002 -18.509 1.00 26.30 373 SER A C 1
ATOM 2969 O O . SER A 1 373 ? 38.678 -46.573 -17.633 1.00 26.30 373 SER A O 1
ATOM 2971 N N . GLY A 1 374 ? 36.742 -45.723 -18.363 1.00 26.52 374 GLY A N 1
ATOM 2972 C CA . GLY A 1 374 ? 35.937 -46.245 -17.259 1.00 26.52 374 GLY A CA 1
ATOM 2973 C C . GLY A 1 374 ? 34.479 -45.815 -17.353 1.00 26.52 374 GLY A C 1
ATOM 2974 O O . GLY A 1 374 ? 34.141 -44.680 -17.049 1.00 26.52 374 GLY A O 1
ATOM 2975 N N . SER A 1 375 ? 33.645 -46.729 -17.831 1.00 26.94 375 SER A N 1
ATOM 2976 C CA . SER A 1 375 ? 32.195 -46.621 -18.002 1.00 26.94 375 SER A CA 1
ATOM 2977 C C . SER A 1 375 ? 31.437 -46.870 -16.683 1.00 26.94 375 SER A C 1
ATOM 2979 O O . SER A 1 375 ? 32.008 -47.422 -15.749 1.00 26.94 375 SER A O 1
ATOM 2981 N N . GLU A 1 376 ? 30.124 -46.588 -16.724 1.00 28.56 376 GLU A N 1
ATOM 2982 C CA . GLU A 1 376 ? 29.019 -47.090 -15.866 1.00 28.56 376 GLU A CA 1
ATOM 2983 C C . GLU A 1 376 ? 28.626 -46.202 -14.664 1.00 28.56 376 GLU A C 1
ATOM 2985 O O . GLU A 1 376 ? 29.443 -45.895 -13.809 1.00 28.56 376 GLU A O 1
ATOM 2990 N N . LYS A 1 377 ? 27.449 -45.543 -14.668 1.00 27.48 377 LYS A N 1
ATOM 2991 C CA . LYS A 1 377 ? 26.028 -45.991 -14.551 1.00 27.48 377 LYS A CA 1
ATOM 2992 C C . LYS A 1 377 ? 25.550 -46.149 -13.095 1.00 27.48 377 LYS A C 1
ATOM 2994 O O . LYS A 1 377 ? 26.227 -46.766 -12.288 1.00 27.48 377 LYS A O 1
ATOM 2999 N N . GLY A 1 378 ? 24.311 -45.699 -12.847 1.00 26.66 378 GLY A N 1
ATOM 3000 C CA . GLY A 1 378 ? 23.487 -46.012 -11.664 1.00 26.66 378 GLY A CA 1
ATOM 3001 C C . GLY A 1 378 ? 23.213 -44.774 -10.793 1.00 26.66 378 GLY A C 1
ATOM 3002 O O . GLY A 1 378 ? 24.114 -44.350 -10.089 1.00 26.66 378 GLY A O 1
ATOM 3003 N N . GLU A 1 379 ? 22.126 -44.005 -10.913 1.00 28.05 379 GLU A N 1
ATOM 3004 C CA . GLU A 1 379 ? 20.683 -44.301 -10.779 1.00 28.05 379 GLU A CA 1
ATOM 3005 C C . GLU A 1 379 ? 20.146 -44.089 -9.343 1.00 28.05 379 GLU A C 1
ATOM 3007 O O . GLU A 1 379 ? 20.687 -44.609 -8.373 1.00 28.05 379 GLU A O 1
ATOM 3012 N N . SER A 1 380 ? 19.004 -43.385 -9.280 1.00 28.06 380 SER A N 1
ATOM 3013 C CA . SER A 1 380 ? 17.926 -43.395 -8.267 1.00 28.06 380 SER A CA 1
ATOM 3014 C C . SER A 1 380 ? 18.044 -42.645 -6.923 1.00 28.06 380 SER A C 1
ATOM 3016 O O . SER A 1 380 ? 18.962 -42.856 -6.142 1.00 28.06 380 SER A O 1
ATOM 3018 N N . GLY A 1 381 ? 16.976 -41.885 -6.608 1.00 28.72 381 GLY A N 1
ATOM 3019 C CA . GLY A 1 381 ? 16.366 -41.912 -5.269 1.00 28.72 381 GLY A CA 1
ATOM 3020 C C . GLY A 1 381 ? 15.961 -40.576 -4.630 1.00 28.72 381 GLY A C 1
ATOM 3021 O O . GLY A 1 381 ? 16.670 -40.083 -3.763 1.00 28.72 381 GLY A O 1
ATOM 3022 N N . GLU A 1 382 ? 14.780 -40.050 -4.971 1.00 33.75 382 GLU A N 1
ATOM 3023 C CA . GLU A 1 382 ? 13.946 -39.231 -4.061 1.00 33.75 382 GLU A CA 1
ATOM 3024 C C . GLU A 1 382 ? 13.309 -40.135 -2.982 1.00 33.75 382 GLU A C 1
ATOM 3026 O O . GLU A 1 382 ? 13.079 -41.319 -3.261 1.00 33.75 382 GLU A O 1
ATOM 3031 N N . PRO A 1 383 ? 12.995 -39.624 -1.770 1.00 38.03 383 PRO A N 1
ATOM 3032 C CA . PRO A 1 383 ? 11.588 -39.272 -1.487 1.00 38.03 383 PRO A CA 1
ATOM 3033 C C . PRO A 1 383 ? 11.344 -38.088 -0.507 1.00 38.03 383 PRO A C 1
ATOM 3035 O O . PRO A 1 383 ? 12.183 -37.738 0.319 1.00 38.03 383 PRO A O 1
ATOM 3038 N N . LEU A 1 384 ? 10.131 -37.516 -0.596 1.00 33.53 384 LEU A N 1
ATOM 3039 C CA . LEU A 1 384 ? 9.470 -36.553 0.319 1.00 33.53 384 LEU A CA 1
ATOM 3040 C C . LEU A 1 384 ? 8.959 -37.233 1.638 1.00 33.53 384 LEU A C 1
ATOM 3042 O O . LEU A 1 384 ? 9.201 -38.422 1.833 1.00 33.53 384 LEU A O 1
ATOM 3046 N N . PRO A 1 385 ? 8.163 -36.570 2.515 1.00 47.47 385 PRO A N 1
ATOM 3047 C CA . PRO A 1 385 ? 8.578 -35.808 3.699 1.00 47.47 385 PRO A CA 1
ATOM 3048 C C . PRO A 1 385 ? 8.038 -36.407 5.028 1.00 47.47 385 PRO A C 1
ATOM 3050 O O . PRO A 1 385 ? 7.092 -37.193 5.032 1.00 47.47 385 PRO A O 1
ATOM 3053 N N . GLN A 1 386 ? 8.577 -35.995 6.182 1.00 31.97 386 GLN A N 1
ATOM 3054 C CA . GLN A 1 386 ? 7.981 -36.275 7.500 1.00 31.97 386 GLN A CA 1
ATOM 3055 C C . GLN A 1 386 ? 7.843 -34.995 8.336 1.00 31.97 386 GLN A C 1
ATOM 3057 O O . GLN A 1 386 ? 8.734 -34.149 8.360 1.00 31.97 386 GLN A O 1
ATOM 3062 N N . GLU A 1 387 ? 6.678 -34.877 8.970 1.00 36.19 387 GLU A N 1
ATOM 3063 C CA . GLU A 1 387 ? 6.213 -33.807 9.861 1.00 36.19 387 GLU A CA 1
ATOM 3064 C C . GLU A 1 387 ? 6.579 -34.124 11.348 1.00 36.19 387 GLU A C 1
ATOM 3066 O O . GLU A 1 387 ? 7.271 -35.113 11.589 1.00 36.19 387 GLU A O 1
ATOM 3071 N N . PRO A 1 388 ? 6.224 -33.290 12.350 1.00 44.44 388 PRO A N 1
ATOM 3072 C CA . PRO A 1 388 ? 7.158 -32.633 13.266 1.00 44.44 388 PRO A CA 1
ATOM 3073 C C . PRO A 1 388 ? 7.332 -33.328 14.633 1.00 44.44 388 PRO A C 1
ATOM 3075 O O . PRO A 1 388 ? 6.458 -34.056 15.099 1.00 44.44 388 PRO A O 1
ATOM 3078 N N . VAL A 1 389 ? 8.443 -33.027 15.317 1.00 44.50 389 VAL A N 1
ATOM 3079 C CA . VAL A 1 389 ? 8.715 -33.444 16.706 1.00 44.50 389 VAL A CA 1
ATOM 3080 C C . VAL A 1 389 ? 8.589 -32.247 17.653 1.00 44.50 389 VAL A C 1
ATOM 3082 O O . VAL A 1 389 ? 9.116 -31.166 17.392 1.00 44.50 389 VAL A O 1
ATOM 3085 N N . GLU A 1 390 ? 7.857 -32.473 18.741 1.00 36.09 390 GLU A N 1
ATOM 3086 C CA . GLU A 1 390 ? 7.609 -31.576 19.868 1.00 36.09 390 GLU A CA 1
ATOM 3087 C C . GLU A 1 390 ? 8.870 -31.282 20.706 1.00 36.09 390 GLU A C 1
ATOM 3089 O O . GLU A 1 390 ? 9.656 -32.177 20.992 1.00 36.09 390 GLU A O 1
ATOM 3094 N N . GLY A 1 391 ? 8.967 -30.030 21.172 1.00 34.47 391 GLY A N 1
ATOM 3095 C CA . GLY A 1 391 ? 9.279 -29.668 22.561 1.00 34.47 391 GLY A CA 1
ATOM 3096 C C . GLY A 1 391 ? 10.703 -29.848 23.099 1.00 34.47 391 GLY A C 1
ATOM 3097 O O . GLY A 1 391 ? 11.075 -30.942 23.490 1.00 34.47 391 GLY A O 1
ATOM 3098 N N . GLU A 1 392 ? 11.403 -28.730 23.331 1.00 37.06 392 GLU A N 1
ATOM 3099 C CA . GLU A 1 392 ? 12.134 -28.490 24.591 1.00 37.06 392 GLU A CA 1
ATOM 3100 C C . GLU A 1 392 ? 12.366 -26.972 24.829 1.00 37.06 392 GLU A C 1
ATOM 3102 O O . GLU A 1 392 ? 12.326 -26.190 23.875 1.00 37.06 392 GLU A O 1
ATOM 3107 N N . PRO A 1 393 ? 12.498 -26.524 26.098 1.00 48.81 393 PRO A N 1
ATOM 3108 C CA . PRO A 1 393 ? 12.186 -25.160 26.533 1.00 48.81 393 PRO A CA 1
ATOM 3109 C C . PRO A 1 393 ? 13.357 -24.162 26.518 1.00 48.81 393 PRO A C 1
ATOM 3111 O O . PRO A 1 393 ? 14.531 -24.512 26.607 1.00 48.81 393 PRO A O 1
ATOM 3114 N N . LEU A 1 394 ? 12.976 -22.881 26.477 1.00 49.38 394 LEU A N 1
ATOM 3115 C CA . LEU A 1 394 ? 13.812 -21.681 26.605 1.00 49.38 394 LEU A CA 1
ATOM 3116 C C . LEU A 1 394 ? 14.561 -21.607 27.957 1.00 49.38 394 LEU A C 1
ATOM 3118 O O . LEU A 1 394 ? 13.980 -21.961 28.986 1.00 49.38 394 LEU A O 1
ATOM 3122 N N . PRO A 1 395 ? 15.796 -21.068 28.000 1.00 54.91 395 PRO A N 1
ATOM 3123 C CA . PRO A 1 395 ? 16.491 -20.769 29.248 1.00 54.91 395 PRO A CA 1
ATOM 3124 C C . PRO A 1 395 ? 16.024 -19.441 29.872 1.00 54.91 395 PRO A C 1
ATOM 3126 O O . PRO A 1 395 ? 15.737 -18.468 29.178 1.00 54.91 395 PRO A O 1
ATOM 3129 N N . ALA A 1 396 ? 15.962 -19.436 31.204 1.00 42.66 396 ALA A N 1
ATOM 3130 C CA . ALA A 1 396 ? 15.497 -18.353 32.066 1.00 42.66 396 ALA A CA 1
ATOM 3131 C C . ALA A 1 396 ? 16.459 -17.147 32.131 1.00 42.66 396 ALA A C 1
ATOM 3133 O O . ALA A 1 396 ? 17.676 -17.317 32.213 1.00 42.66 396 ALA A O 1
ATOM 3134 N N . GLU A 1 397 ? 15.892 -15.936 32.167 1.00 48.09 397 GLU A N 1
ATOM 3135 C CA . GLU A 1 397 ? 16.585 -14.683 32.499 1.00 48.09 397 GLU A CA 1
ATOM 3136 C C . GLU A 1 397 ? 16.833 -14.550 34.020 1.00 48.09 397 GLU A C 1
ATOM 3138 O O . GLU A 1 397 ? 16.010 -15.011 34.818 1.00 48.09 397 GLU A O 1
ATOM 3143 N N . PRO A 1 398 ? 17.943 -13.915 34.451 1.00 63.16 398 PRO A N 1
ATOM 3144 C CA . PRO A 1 398 ? 18.234 -13.658 35.861 1.00 63.16 398 PRO A CA 1
ATOM 3145 C C . PRO A 1 398 ? 17.522 -12.394 36.393 1.00 63.16 398 PRO A C 1
ATOM 3147 O O . PRO A 1 398 ? 17.210 -11.489 35.619 1.00 63.16 398 PRO A O 1
ATOM 3150 N N . PRO A 1 399 ? 17.271 -12.304 37.715 1.00 60.00 399 PRO A N 1
ATOM 3151 C CA . PRO A 1 399 ? 16.463 -11.241 38.296 1.00 60.00 399 PRO A CA 1
ATOM 3152 C C . PRO A 1 399 ? 17.240 -9.933 38.485 1.00 60.00 399 PRO A C 1
ATOM 3154 O O . PRO A 1 399 ? 18.426 -9.912 38.807 1.00 60.00 399 PRO A O 1
ATOM 3157 N N . SER A 1 400 ? 16.495 -8.847 38.323 1.00 48.78 400 SER A N 1
ATOM 3158 C CA . SER A 1 400 ? 16.819 -7.455 38.620 1.00 48.78 400 SER A CA 1
ATOM 3159 C C . SER A 1 400 ? 17.105 -7.213 40.109 1.00 48.78 400 SER A C 1
ATOM 3161 O O . SER A 1 400 ? 16.249 -7.483 40.953 1.00 48.78 400 SER A O 1
ATOM 3163 N N . GLU A 1 401 ? 18.275 -6.643 40.409 1.00 53.03 401 GLU A N 1
ATOM 3164 C CA . GLU A 1 401 ? 18.594 -5.979 41.679 1.00 53.03 401 GLU A CA 1
ATOM 3165 C C . GLU A 1 401 ? 18.370 -4.463 41.535 1.00 53.03 401 GLU A C 1
ATOM 3167 O O . GLU A 1 401 ? 19.070 -3.794 40.777 1.00 53.03 401 GLU A O 1
ATOM 3172 N N . GLU A 1 402 ? 17.419 -3.924 42.296 1.00 46.97 402 GLU A N 1
ATOM 3173 C CA . GLU A 1 402 ? 17.362 -2.517 42.713 1.00 46.97 402 GLU A CA 1
ATOM 3174 C C . GLU A 1 402 ? 17.289 -2.488 44.249 1.00 46.97 402 GLU A C 1
ATOM 3176 O O . GLU A 1 402 ? 16.643 -3.363 44.839 1.00 46.97 402 GLU A O 1
ATOM 3181 N N . PRO A 1 403 ? 17.905 -1.500 44.915 1.00 68.75 403 PRO A N 1
ATOM 3182 C CA . PRO A 1 403 ? 17.421 -0.985 46.189 1.00 68.75 403 PRO A CA 1
ATOM 3183 C C . PRO A 1 403 ? 16.434 0.180 46.024 1.00 68.75 403 PRO A C 1
ATOM 3185 O O . PRO A 1 403 ? 16.662 1.043 45.143 1.00 68.75 403 PRO A O 1
#

Mean predicted aligned error: 21.11 Å

Sequence (403 aa):
MAAALSLQPSTTASATTTATAAALGEVEDEGLLASLFRDRFPEAQWREKPDVGRYLRELSGSGLDRLRREPERLAEERAQLLQQTRDLAFANYKTFIRGAECTERIHRLFGDVEASLGHLLDRLPSFQQSCRNFVKEAEEISSNRRMNTLTLNRHTEILEILEIPQLMDTCVRNSYYEEALELAAYVRRLERKYSSIPVIQGIVNEVRQSMQLMLSQLIQQLRTSIQLPACLRVIGYLRRMDVFTEAELRVKFLQARDAWLRSILTAIPNDDPYFHITKNLVPYLNRCLQVLFPPAQIAQTLGISPTQLSKHGNLGHVNISAIQEPLAFILPKREAVFCLDDQELVPDLVAPAPELPAEQRSLEPIASATLESGSEKGESGEPLPQEPVEGEPLPAEPPSEEP

pLDDT: mean 71.97, std 24.08, range [25.7, 97.44]

Organism: Rattus norvegicus (NCBI:txid10116)

Nearest PDB structures (foldseek):
  3g67-assembly1_B  TM=2.696E-01  e=9.333E+00  Thermotoga maritima

Solvent-accessible surface area (backbone atoms only — not comparable to full-atom values): 25251 Å² total; per-residue (Å²): 143,78,93,78,88,78,88,81,89,80,86,80,82,88,82,81,87,81,90,79,90,87,81,90,76,69,66,67,60,53,57,50,52,57,65,73,40,61,90,79,49,74,90,67,68,52,73,79,39,70,68,52,51,53,51,52,53,56,52,73,75,44,57,72,78,52,59,70,44,45,64,56,50,52,51,50,51,49,50,48,51,51,46,50,49,47,52,51,46,64,76,41,41,67,57,55,50,51,50,51,52,49,52,52,51,50,53,50,51,51,50,53,50,49,53,53,50,49,55,49,62,66,44,47,60,58,52,52,49,50,51,53,50,49,52,53,52,48,51,52,52,50,51,53,48,51,52,51,50,51,48,64,75,42,42,65,66,53,46,56,63,70,42,44,44,60,51,40,44,50,24,48,75,71,65,39,57,68,62,34,51,51,51,51,53,50,48,56,53,48,46,74,74,44,68,88,40,68,68,55,54,49,46,50,52,49,42,50,50,43,50,53,51,42,51,53,52,51,49,51,54,49,37,47,100,62,56,72,72,61,48,50,50,50,51,49,49,54,56,74,68,65,80,56,54,75,67,54,44,52,50,53,51,50,52,27,42,48,53,30,50,48,53,55,60,70,68,52,70,79,88,41,70,67,55,37,46,62,71,48,49,48,54,50,51,30,53,52,37,38,68,78,47,40,59,63,59,53,16,58,75,69,75,45,56,59,84,51,44,75,73,73,45,68,75,71,40,78,56,62,70,74,52,47,67,76,42,58,82,77,46,79,78,82,73,81,74,82,73,90,73,94,69,91,76,74,90,80,85,78,82,79,82,87,78,80,91,74,90,78,88,90,87,84,90,81,85,88,82,87,86,82,88,85,83,85,88,87,85,89,84,87,84,88,89,84,86,90,85,83,88,86,82,84,86,84,84,84,84,88,86,80,136